Protein AF-A0A5E4HKK4-F1 (afdb_monomer)

Sequence (524 aa):
MKYQTFLTYDCSTVANYKQWAQGIGTALTALGWTKSSDPGQVTWANVVTVPQRIPQANNFTFNGAWVGGTAYTGLSVASIGNVQAVTNGGLTFACILSTQQALAATTTVIQNTAQTLTLSAVAAASGGSTGYTGTITGGAANAFAGFVFVITGFANANNNGTFICLTSTVTVLTLSNAFGTAVTAAGTATSSANNTGYFANATVATWASNGVINHSYTMTGFGGGNAADNGTFTVLASHNTNSLTSVGMLGVANASGVTTNQASAFATENTIPSLDLVHWTPYNYEVWQMTDASAATSPILMRFVYATNSLLIPNINFIISTSFSNAWPTGNTFSSAAVYQETIVTSSNNPGGPTLYESNFCVDVAGGSLSMMLWRPNGNGACILVLDRAKDNFGTSIDSFTTVCFATNGQNTSGQQLLFKPGNGGVIPAGAQQLNIGWCTVAATGSTLAYNGMAPVLPVFPNPPGYLASPLLGCVFMKQNDTAEGTLQSAYMYGAIHTFLMSRNFQRTDPVVQTTGAAGIRWE

Mean predicted aligned error: 9.69 Å

Foldseek 3Di:
DKDKDWAFQFQLALVSLLRRVVVVVVRCVVQVWDFDPQQAAADSVPDHHFFADQDFAQAEDEPEADDFPDFDDADAQPDRHYWYWHDDPSFIKTFRHDDFQKLAFKKFKDQDAKDKWKFFWKAFADQQKIKTFGQQPPQAPQSQQQFWKAKDDDPDPLRGFIWGFHGTRRTITITSRRGIDTDGHIMMITTHSQKMKIKRQADGDDDRWQRQAQWWKAKDDDDDQQCLRGDIWGFRTWDWRPPPRTMIMTMTRRNSGDRDMGRGMIIGTRGDLVRCCPRITTFHKIKIWQPFPCCVQFIKIKMWTWHANDRQGTKIFMKIASDDDNSHHPHQIDDQLPGRGGDIQFFDDDRRDRDIFMKMWDADPRRQKIWIWPRPPPLFGIKIWIKHAFADLQRDHDQAWIKIWMAGFPPLDIFIFIGGGPPNDPPDPSNRRPRDRDFAWDDDPDPADADPNAFDKIFTDHDDDDDDTFTGPFKIKTFQPSDDQQDWDWDCGSNDIWIWGWHRSGQHQDPPHGTGIIMTGTDD

Radius of gyration: 29.68 Å; Cα contacts (8 Å, |Δi|>4): 1494; chains: 1; bounding box: 64×45×90 Å

pLDDT: mean 81.52, std 14.97, range [39.31, 98.62]

Structure (mmCIF, N/CA/C/O backbone):
data_AF-A0A5E4HKK4-F1
#
_entry.id   AF-A0A5E4HKK4-F1
#
loop_
_atom_site.group_PDB
_atom_site.id
_atom_site.type_symbol
_atom_site.label_atom_id
_atom_site.label_alt_id
_atom_site.label_comp_id
_atom_site.label_asym_id
_atom_site.label_entity_id
_atom_site.label_seq_id
_atom_site.pdbx_PDB_ins_code
_atom_site.Cartn_x
_atom_site.Cartn_y
_atom_site.Cartn_z
_atom_site.occupancy
_atom_site.B_iso_or_equiv
_atom_site.auth_seq_id
_atom_site.auth_comp_id
_atom_site.auth_asym_id
_atom_site.auth_atom_id
_atom_site.pdbx_PDB_model_num
ATOM 1 N N . MET A 1 1 ? -23.512 -3.413 21.114 1.00 82.56 1 MET A N 1
ATOM 2 C CA . MET A 1 1 ? -23.442 -4.415 20.013 1.00 82.56 1 MET A CA 1
ATOM 3 C C . MET A 1 1 ? -22.038 -4.980 19.999 1.00 82.56 1 MET A C 1
ATOM 5 O O . MET A 1 1 ? -21.089 -4.203 20.068 1.00 82.56 1 MET A O 1
ATOM 9 N N . LYS A 1 2 ? -21.904 -6.307 19.909 1.00 90.69 2 LYS A N 1
ATOM 10 C CA . LYS A 1 2 ? -20.615 -7.004 20.006 1.00 90.69 2 LYS A CA 1
ATOM 11 C C . LYS A 1 2 ? -20.334 -7.775 18.732 1.00 90.69 2 LYS A C 1
ATOM 13 O O . LYS A 1 2 ? -21.231 -8.416 18.191 1.00 90.69 2 LYS A O 1
ATOM 18 N N . TYR A 1 3 ? -19.078 -7.766 18.315 1.00 88.25 3 TYR A N 1
ATOM 19 C CA . TYR A 1 3 ? -18.598 -8.586 17.220 1.00 88.25 3 TYR A CA 1
ATOM 20 C C . TYR A 1 3 ? -17.254 -9.197 17.601 1.00 88.25 3 TYR A C 1
ATOM 22 O O . TYR A 1 3 ? -16.306 -8.496 17.951 1.00 88.25 3 TYR A O 1
ATOM 30 N N . GLN A 1 4 ? -17.181 -10.521 17.551 1.00 90.38 4 GLN A N 1
ATOM 31 C CA . GLN A 1 4 ? -15.955 -11.271 17.777 1.00 90.38 4 GLN A CA 1
ATOM 32 C C . GLN A 1 4 ? -15.611 -12.017 16.499 1.00 90.38 4 GLN A C 1
ATOM 34 O O . GLN A 1 4 ? -16.464 -12.652 15.884 1.00 90.38 4 GLN A O 1
ATOM 39 N N . THR A 1 5 ? -14.345 -11.953 16.116 1.00 92.69 5 THR A N 1
ATOM 40 C CA . THR A 1 5 ? -13.814 -12.696 14.980 1.00 92.69 5 THR A CA 1
ATOM 41 C C . THR A 1 5 ? -12.396 -13.152 15.284 1.00 92.69 5 THR A C 1
ATOM 43 O O . THR A 1 5 ? -11.746 -12.642 16.193 1.00 92.69 5 THR A O 1
ATOM 46 N N . PHE A 1 6 ? -11.918 -14.128 14.528 1.00 89.38 6 PHE A N 1
ATOM 47 C CA . PHE A 1 6 ? -10.547 -14.599 14.599 1.00 89.38 6 PHE A CA 1
ATOM 48 C C . PHE A 1 6 ? -9.844 -14.195 13.309 1.00 89.38 6 PHE A C 1
ATOM 50 O O . PHE A 1 6 ? -10.205 -14.652 12.224 1.00 89.38 6 PHE A O 1
ATOM 57 N N . LEU A 1 7 ? -8.874 -13.293 13.430 1.00 86.81 7 LEU A N 1
ATOM 58 C CA . LEU A 1 7 ? -8.131 -12.745 12.304 1.00 86.81 7 LEU A CA 1
ATOM 59 C C . LEU A 1 7 ? -6.724 -13.328 12.282 1.00 86.81 7 LEU A C 1
ATOM 61 O O . LEU A 1 7 ? -6.061 -13.438 13.315 1.00 86.81 7 LEU A O 1
ATOM 65 N N . THR A 1 8 ? -6.253 -13.660 11.089 1.00 85.50 8 THR A N 1
ATOM 66 C CA . THR A 1 8 ? -4.875 -14.101 10.876 1.00 85.50 8 THR A CA 1
ATOM 67 C C . THR A 1 8 ? -3.923 -12.948 11.168 1.00 85.50 8 THR A C 1
ATOM 69 O O . THR A 1 8 ? -4.085 -11.856 10.629 1.00 85.50 8 THR A O 1
ATOM 72 N N . TYR A 1 9 ? -2.919 -13.162 12.014 1.00 84.50 9 TYR A N 1
ATOM 73 C CA . TYR A 1 9 ? -1.845 -12.182 12.198 1.00 84.50 9 TYR A CA 1
ATOM 74 C C . TYR A 1 9 ? -0.698 -12.501 11.234 1.00 84.50 9 TYR A C 1
ATOM 76 O O . TYR A 1 9 ? 0.381 -12.885 11.662 1.00 84.50 9 TYR A O 1
ATOM 84 N N . ASP A 1 10 ? -0.961 -12.417 9.928 1.00 85.56 10 ASP A N 1
ATOM 85 C CA . ASP A 1 10 ? 0.007 -12.771 8.887 1.00 85.56 10 ASP A CA 1
ATOM 86 C C . ASP A 1 10 ? -0.243 -11.972 7.600 1.00 85.56 10 ASP A C 1
ATOM 88 O O . ASP A 1 10 ? -1.381 -11.715 7.203 1.00 85.56 10 ASP A O 1
ATOM 92 N N . CYS A 1 11 ? 0.846 -11.614 6.932 1.00 87.94 11 CYS A N 1
ATOM 93 C CA . CYS A 1 11 ? 0.882 -10.903 5.661 1.00 87.94 11 CYS A CA 1
ATOM 94 C C . CYS A 1 11 ? 1.686 -11.659 4.589 1.00 87.94 11 CYS A C 1
ATOM 96 O O . CYS A 1 11 ? 1.989 -11.084 3.546 1.00 87.94 11 CYS A O 1
ATOM 98 N N . SER A 1 12 ? 2.038 -12.930 4.822 1.00 89.00 12 SER A N 1
ATOM 99 C CA . SER A 1 12 ? 2.963 -13.693 3.968 1.00 89.00 12 SER A CA 1
ATOM 100 C C . SER A 1 12 ? 2.380 -13.986 2.594 1.00 89.00 12 SER A C 1
ATOM 102 O O . SER A 1 12 ? 3.104 -14.196 1.622 1.00 89.00 12 SER A O 1
ATOM 104 N N . THR A 1 13 ? 1.051 -13.973 2.511 1.00 92.38 13 THR A N 1
ATOM 105 C CA . THR A 1 13 ? 0.284 -14.164 1.290 1.00 92.38 13 THR A CA 1
ATOM 106 C C . THR A 1 13 ? -0.802 -13.100 1.176 1.00 92.38 13 THR A C 1
ATOM 108 O O . THR A 1 13 ? -1.298 -12.563 2.169 1.00 92.38 13 THR A O 1
ATOM 111 N N . VAL A 1 14 ? -1.238 -12.839 -0.058 1.00 92.81 14 VAL A N 1
ATOM 112 C CA . VAL A 1 14 ? -2.367 -11.939 -0.344 1.00 92.81 14 VAL A CA 1
ATOM 113 C C . VAL A 1 14 ? -3.656 -12.428 0.321 1.00 92.81 14 VAL A C 1
ATOM 115 O O . VAL A 1 14 ? -4.463 -11.612 0.756 1.00 92.81 14 VAL A O 1
ATOM 118 N N . ALA A 1 15 ? -3.846 -13.746 0.432 1.00 94.19 15 ALA A N 1
ATOM 119 C CA . ALA A 1 15 ? -5.008 -14.334 1.093 1.00 94.19 15 ALA A CA 1
ATOM 120 C C . ALA A 1 15 ? -5.027 -14.012 2.595 1.00 94.19 15 ALA A C 1
ATOM 122 O O . ALA A 1 15 ? -6.038 -13.517 3.089 1.00 94.19 15 ALA A O 1
ATOM 123 N N . ASN A 1 16 ? -3.898 -14.207 3.288 1.00 92.38 16 ASN A N 1
ATOM 124 C CA . ASN A 1 16 ? -3.781 -13.893 4.715 1.00 92.38 16 ASN A CA 1
ATOM 125 C C . ASN A 1 16 ? -3.979 -12.393 4.959 1.00 92.38 16 ASN A C 1
ATOM 127 O O . ASN A 1 16 ? -4.764 -12.017 5.829 1.00 92.38 16 ASN A O 1
ATOM 131 N N . TYR A 1 17 ? -3.369 -11.549 4.117 1.00 92.88 17 TYR A N 1
ATOM 132 C CA . TYR A 1 17 ? -3.563 -10.100 4.155 1.00 92.88 17 TYR A CA 1
ATOM 133 C C . TYR A 1 17 ? -5.038 -9.696 4.010 1.00 92.88 17 TYR A C 1
ATOM 135 O O . TYR A 1 17 ? -5.569 -8.967 4.849 1.00 92.88 17 TYR A O 1
ATOM 143 N N . LYS A 1 18 ? -5.728 -10.203 2.977 1.00 94.38 18 LYS A N 1
ATOM 144 C CA . LYS A 1 18 ? -7.157 -9.931 2.759 1.00 94.38 18 LYS A CA 1
ATOM 145 C C . LYS A 1 18 ? -7.999 -10.385 3.943 1.00 94.38 18 LYS A C 1
ATOM 147 O O . LYS A 1 18 ? -8.878 -9.645 4.363 1.00 94.38 18 LYS A O 1
ATOM 152 N N . GLN A 1 19 ? -7.728 -11.570 4.489 1.00 93.50 19 GLN A N 1
ATOM 153 C CA . GLN A 1 19 ? -8.527 -12.148 5.565 1.00 93.50 19 GLN A CA 1
ATOM 154 C C . GLN A 1 19 ? -8.585 -11.237 6.796 1.00 93.50 19 GLN A C 1
ATOM 156 O O . GLN A 1 19 ? -9.673 -10.981 7.311 1.00 93.50 19 GLN A O 1
ATOM 161 N N . TRP A 1 20 ? -7.443 -10.727 7.268 1.00 93.00 20 TRP A N 1
ATOM 162 C CA . TRP A 1 20 ? -7.448 -9.860 8.446 1.00 93.00 20 TRP A CA 1
ATOM 163 C C . TRP A 1 20 ? -7.917 -8.444 8.123 1.00 93.00 20 TRP A C 1
ATOM 165 O O . TRP A 1 20 ? -8.696 -7.874 8.887 1.00 93.00 20 TRP A O 1
ATOM 175 N N . ALA A 1 21 ? -7.501 -7.888 6.985 1.00 93.88 21 ALA A N 1
ATOM 176 C CA . ALA A 1 21 ? -7.798 -6.503 6.650 1.00 93.88 21 ALA A CA 1
ATOM 177 C C . ALA A 1 21 ? -9.286 -6.310 6.294 1.00 93.88 21 ALA A C 1
ATOM 179 O O . ALA A 1 21 ? -9.955 -5.455 6.876 1.00 93.88 21 ALA A O 1
ATOM 180 N N . GLN A 1 22 ? -9.854 -7.186 5.455 1.00 95.75 22 GLN A N 1
ATOM 181 C CA . GLN A 1 22 ? -11.294 -7.218 5.163 1.00 95.75 22 GLN A CA 1
ATOM 182 C C . GLN A 1 22 ? -12.123 -7.635 6.389 1.00 95.75 22 GLN A C 1
ATOM 184 O O . GLN A 1 22 ? -13.276 -7.216 6.542 1.00 95.75 22 GLN A O 1
ATOM 189 N N . GLY A 1 23 ? -11.548 -8.445 7.284 1.00 95.00 23 GLY A N 1
ATOM 190 C CA . GLY A 1 23 ? -12.190 -8.852 8.533 1.00 95.00 23 GLY A CA 1
ATOM 191 C C . GLY A 1 23 ? -12.548 -7.667 9.434 1.00 95.00 23 GLY A C 1
ATOM 192 O O . GLY A 1 23 ? -13.612 -7.676 10.053 1.00 95.00 23 GLY A O 1
ATOM 193 N N . ILE A 1 24 ? -11.720 -6.616 9.446 1.00 94.94 24 ILE A N 1
ATOM 194 C CA . ILE A 1 24 ? -11.992 -5.372 10.182 1.00 94.94 24 ILE A CA 1
ATOM 195 C C . ILE A 1 24 ? -13.188 -4.629 9.576 1.00 94.94 24 ILE A C 1
ATOM 197 O O . ILE A 1 24 ? -14.121 -4.289 10.300 1.00 94.94 24 ILE A O 1
ATOM 201 N N . GLY A 1 25 ? -13.218 -4.434 8.254 1.00 95.50 25 GLY A N 1
ATOM 202 C CA . GLY A 1 25 ? -14.353 -3.785 7.585 1.00 95.50 25 GLY A CA 1
ATOM 203 C C . GLY A 1 25 ? -15.672 -4.556 7.751 1.00 95.50 25 GLY A C 1
ATOM 204 O O . GLY A 1 25 ? -16.739 -3.971 7.955 1.00 95.50 25 GLY A O 1
ATOM 205 N N . THR A 1 26 ? -15.595 -5.890 7.758 1.00 95.88 26 THR A N 1
ATOM 206 C CA . THR A 1 26 ? -16.743 -6.766 8.044 1.00 95.88 26 THR A CA 1
ATOM 207 C C . THR A 1 26 ? -17.260 -6.556 9.469 1.00 95.88 26 THR A C 1
ATOM 209 O O . THR A 1 26 ? -18.467 -6.416 9.666 1.00 95.88 26 THR A O 1
ATOM 212 N N . ALA A 1 27 ? -16.359 -6.470 10.454 1.00 94.75 27 ALA A N 1
ATOM 213 C CA . ALA A 1 27 ? -16.720 -6.190 11.841 1.00 94.75 27 ALA A CA 1
ATOM 214 C C . ALA A 1 27 ? -17.410 -4.827 11.992 1.00 94.75 27 ALA A C 1
ATOM 216 O O . ALA A 1 27 ? -18.446 -4.734 12.643 1.00 94.75 27 ALA A O 1
ATOM 217 N N . LEU A 1 28 ? -16.881 -3.781 11.352 1.00 94.75 28 LEU A N 1
ATOM 218 C CA . LEU A 1 28 ? -17.463 -2.434 11.403 1.00 94.75 28 LEU A CA 1
ATOM 219 C C . LEU A 1 28 ? -18.865 -2.397 10.789 1.00 94.75 28 LEU A C 1
ATOM 221 O O . LEU A 1 28 ? -19.783 -1.846 11.394 1.00 94.75 28 LEU A O 1
ATOM 225 N N . THR A 1 29 ? -19.057 -3.064 9.649 1.00 94.81 29 THR A N 1
ATOM 226 C CA . THR A 1 29 ? -20.383 -3.212 9.024 1.00 94.81 29 THR A CA 1
ATOM 227 C C . THR A 1 29 ? -21.364 -3.917 9.961 1.00 94.81 29 THR A C 1
ATOM 229 O O . THR A 1 29 ? -22.487 -3.454 10.145 1.00 94.81 29 THR A O 1
ATOM 232 N N . ALA A 1 30 ? -20.943 -5.017 10.597 1.00 93.88 30 ALA A N 1
ATOM 233 C CA . ALA A 1 30 ? -21.777 -5.761 11.543 1.00 93.88 30 ALA A CA 1
ATOM 234 C C . ALA A 1 30 ? -22.140 -4.942 12.795 1.00 93.88 30 ALA A C 1
ATOM 236 O O . ALA A 1 30 ? -23.179 -5.173 13.410 1.00 93.88 30 ALA A O 1
ATOM 237 N N . LEU A 1 31 ? -21.305 -3.966 13.153 1.00 92.94 31 LEU A N 1
ATOM 238 C CA . LEU A 1 31 ? -21.544 -3.008 14.231 1.00 92.94 31 LEU A CA 1
ATOM 239 C C . LEU A 1 31 ? -22.339 -1.772 13.776 1.00 92.94 31 LEU A C 1
ATOM 241 O O . LEU A 1 31 ? -22.493 -0.828 14.546 1.00 92.94 31 LEU A O 1
ATOM 245 N N . GLY A 1 32 ? -22.846 -1.756 12.542 1.00 93.19 32 GLY A N 1
ATOM 246 C CA . GLY A 1 32 ? -23.695 -0.686 12.024 1.00 93.19 32 GLY A CA 1
ATOM 247 C C . GLY A 1 32 ? -22.948 0.549 11.527 1.00 93.19 32 GLY A C 1
ATOM 248 O O . GLY A 1 32 ? -23.599 1.518 11.160 1.00 93.19 32 GLY A O 1
ATOM 249 N N . TRP A 1 33 ? -21.614 0.532 11.467 1.00 94.06 33 TRP A N 1
ATOM 250 C CA . TRP A 1 33 ? -20.862 1.621 10.845 1.00 94.06 33 TRP A CA 1
ATOM 251 C C . TRP A 1 33 ? -21.056 1.617 9.330 1.00 94.06 33 TRP A C 1
ATOM 253 O O . TRP A 1 33 ? -21.104 0.567 8.687 1.00 94.06 33 TRP A O 1
ATOM 263 N N . THR A 1 34 ? -21.103 2.807 8.738 1.00 94.38 34 THR A N 1
ATOM 264 C CA . THR A 1 34 ? -21.262 2.962 7.289 1.00 94.38 34 THR A CA 1
ATOM 265 C C . THR A 1 34 ? -19.926 3.258 6.632 1.00 94.38 34 THR A C 1
ATOM 267 O O . THR A 1 34 ? -19.247 4.219 7.001 1.00 94.38 34 THR A O 1
ATOM 270 N N . LYS A 1 35 ? -19.562 2.460 5.626 1.00 94.44 35 LYS A N 1
ATOM 271 C CA . LYS A 1 35 ? -18.439 2.767 4.736 1.00 94.44 35 LYS A CA 1
ATOM 272 C C . LYS A 1 35 ? -18.781 4.012 3.911 1.00 94.44 35 LYS A C 1
ATOM 274 O O . LYS A 1 35 ? -19.900 4.121 3.409 1.00 94.44 35 LYS A O 1
ATOM 279 N N . SER A 1 36 ? -17.852 4.957 3.788 1.00 91.25 36 SER A N 1
ATOM 280 C CA . SER A 1 36 ? -18.075 6.176 3.002 1.00 91.25 36 SER A CA 1
ATOM 281 C C . SER A 1 36 ? -18.180 5.852 1.504 1.00 91.25 36 SER A C 1
ATOM 283 O O . SER A 1 36 ? -17.798 4.768 1.063 1.00 91.25 36 SER A O 1
ATOM 285 N N . SER A 1 37 ? -18.667 6.793 0.694 1.00 86.56 37 SER A N 1
ATOM 286 C CA . SER A 1 37 ? -18.736 6.652 -0.769 1.00 86.56 37 SER A CA 1
ATOM 287 C C . SER A 1 37 ? -17.449 7.081 -1.491 1.00 86.56 37 SER A C 1
ATOM 289 O O . SER A 1 37 ? -17.492 7.396 -2.678 1.00 86.56 37 SER A O 1
ATOM 291 N N . ASP A 1 38 ? -16.318 7.162 -0.786 1.00 82.94 38 ASP A N 1
ATOM 292 C CA . ASP A 1 38 ? -15.048 7.600 -1.367 1.00 82.94 38 ASP A CA 1
ATOM 293 C C . ASP A 1 38 ? -14.561 6.606 -2.443 1.00 82.94 38 ASP A C 1
ATOM 295 O O . ASP A 1 38 ? -14.354 5.428 -2.117 1.00 82.94 38 ASP A O 1
ATOM 299 N N . PRO A 1 39 ? -14.376 7.048 -3.707 1.00 79.25 39 PRO A N 1
ATOM 300 C CA . PRO A 1 39 ? -14.022 6.177 -4.825 1.00 79.25 39 PRO A CA 1
ATOM 301 C C . PRO A 1 39 ? -12.614 5.579 -4.734 1.00 79.25 39 PRO A C 1
ATOM 303 O O . PRO A 1 39 ? -12.312 4.662 -5.497 1.00 79.25 39 PRO A O 1
ATOM 306 N N . GLY A 1 40 ? -11.738 6.078 -3.852 1.00 81.88 40 GLY A N 1
ATOM 307 C CA . GLY A 1 40 ? -10.391 5.524 -3.701 1.00 81.88 40 GLY A CA 1
ATOM 308 C C . GLY A 1 40 ? -10.248 4.410 -2.673 1.00 81.88 40 GLY A C 1
ATOM 309 O O . GLY A 1 40 ? -9.158 3.849 -2.531 1.00 81.88 40 GLY A O 1
ATOM 310 N N . GLN A 1 41 ? -11.319 4.054 -1.971 1.00 89.88 41 GLN A N 1
ATOM 311 C CA . GLN A 1 41 ? -11.263 2.959 -1.013 1.00 89.88 41 GLN A CA 1
ATOM 312 C C . GLN A 1 41 ? -10.950 1.626 -1.691 1.00 89.88 41 GLN A C 1
ATOM 314 O O . GLN A 1 41 ? -11.295 1.378 -2.846 1.00 89.88 41 GLN A O 1
ATOM 319 N N . VAL A 1 42 ? -10.312 0.738 -0.934 1.00 92.56 42 VAL A N 1
ATOM 320 C CA . VAL A 1 42 ? -9.900 -0.573 -1.421 1.00 92.56 42 VAL A CA 1
ATOM 321 C C . VAL A 1 42 ? -11.100 -1.390 -1.910 1.00 92.56 42 VAL A C 1
ATOM 323 O O . VAL A 1 42 ? -12.091 -1.594 -1.199 1.00 92.56 42 VAL A O 1
ATOM 326 N N . THR A 1 43 ? -10.966 -1.912 -3.128 1.00 93.38 43 THR A N 1
ATOM 327 C CA . THR A 1 43 ? -11.787 -3.011 -3.638 1.00 93.38 43 THR A CA 1
ATOM 328 C C . THR A 1 43 ? -11.036 -4.316 -3.397 1.00 93.38 43 THR A C 1
ATOM 330 O O . THR A 1 43 ? -10.109 -4.652 -4.132 1.00 93.38 43 THR A O 1
ATOM 333 N N . TRP A 1 44 ? -11.421 -5.072 -2.365 1.00 93.88 44 TRP A N 1
ATOM 334 C CA . TRP A 1 44 ? -10.688 -6.269 -1.921 1.00 93.88 44 TRP A CA 1
ATOM 335 C C . TRP A 1 44 ? -10.502 -7.338 -3.011 1.00 93.88 44 TRP A C 1
ATOM 337 O O . TRP A 1 44 ? -9.508 -8.065 -2.995 1.00 93.88 44 TRP A O 1
ATOM 347 N N . ALA A 1 45 ? -11.400 -7.414 -3.999 1.00 93.88 45 ALA A N 1
ATOM 348 C CA . ALA A 1 45 ? -11.238 -8.295 -5.158 1.00 93.88 45 ALA A CA 1
ATOM 349 C C . ALA A 1 45 ? -9.977 -7.963 -5.983 1.00 93.88 45 ALA A C 1
ATOM 351 O O . ALA A 1 45 ? -9.311 -8.877 -6.461 1.00 93.88 45 ALA A O 1
ATOM 352 N N . ASN A 1 46 ? -9.599 -6.684 -6.058 1.00 91.75 46 ASN A N 1
ATOM 353 C CA . ASN A 1 46 ? -8.535 -6.188 -6.933 1.00 91.75 46 ASN A CA 1
ATOM 354 C C . ASN A 1 46 ? -7.150 -6.218 -6.276 1.00 91.75 46 ASN A C 1
ATOM 356 O O . ASN A 1 46 ? -6.144 -6.071 -6.963 1.00 91.75 46 ASN A O 1
ATOM 360 N N . VAL A 1 47 ? -7.064 -6.436 -4.960 1.00 92.19 47 VAL A N 1
ATOM 361 C CA . VAL A 1 47 ? -5.773 -6.558 -4.268 1.00 92.19 47 VAL A CA 1
ATOM 362 C C . VAL A 1 47 ? -5.077 -7.851 -4.710 1.00 92.19 47 VAL A C 1
ATOM 364 O O . VAL A 1 47 ? -5.565 -8.949 -4.436 1.00 92.19 47 VAL A O 1
ATOM 367 N N . VAL A 1 48 ? -3.931 -7.725 -5.379 1.00 92.25 48 VAL A N 1
ATOM 368 C CA . VAL A 1 48 ? -3.132 -8.850 -5.914 1.00 92.25 48 VAL A CA 1
ATOM 369 C C . VAL A 1 48 ? -1.734 -8.951 -5.305 1.00 92.25 48 VAL A C 1
ATOM 371 O O . VAL A 1 48 ? -1.020 -9.915 -5.560 1.00 92.25 48 VAL A O 1
ATOM 374 N N . THR A 1 49 ? -1.346 -7.982 -4.480 1.00 90.81 49 THR A N 1
ATOM 375 C CA . THR A 1 49 ? -0.071 -7.944 -3.757 1.00 90.81 49 THR A CA 1
ATOM 376 C C . THR A 1 49 ? -0.301 -7.450 -2.333 1.00 90.81 49 THR A C 1
ATOM 378 O O . THR A 1 49 ? -1.315 -6.815 -2.036 1.00 90.81 49 THR A O 1
ATOM 381 N N . VAL A 1 50 ? 0.625 -7.777 -1.433 1.00 89.00 50 VAL A N 1
ATOM 382 C CA . VAL A 1 50 ? 0.598 -7.290 -0.051 1.00 89.00 50 VAL A CA 1
ATOM 383 C C . VAL A 1 50 ? 1.323 -5.942 -0.009 1.00 89.00 50 VAL A C 1
ATOM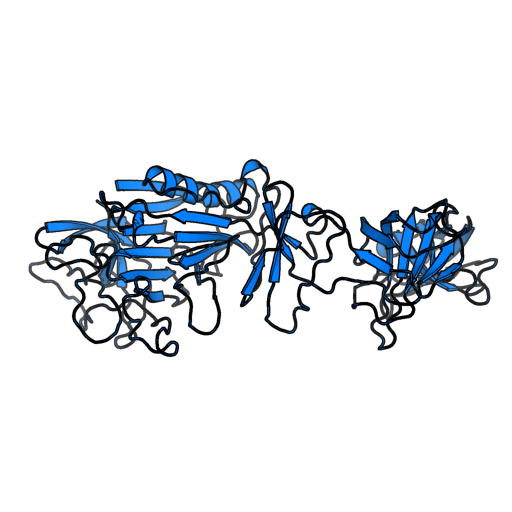 385 O O . VAL A 1 50 ? 2.523 -5.906 -0.293 1.00 89.00 50 VAL A O 1
ATOM 388 N N . PRO A 1 51 ? 0.630 -4.836 0.307 1.00 87.44 51 PRO A N 1
ATOM 389 C CA . PRO A 1 51 ? 1.244 -3.517 0.301 1.00 87.44 51 PRO A CA 1
ATOM 390 C C . PRO A 1 51 ? 2.253 -3.372 1.433 1.00 87.44 51 PRO A C 1
ATOM 392 O O . PRO A 1 51 ? 1.934 -3.603 2.602 1.00 87.44 51 PRO A O 1
ATOM 395 N N . GLN A 1 52 ? 3.467 -2.952 1.082 1.00 83.56 52 GLN A N 1
ATOM 396 C CA . GLN A 1 52 ? 4.468 -2.552 2.064 1.00 83.56 52 GLN A CA 1
ATOM 397 C C . GLN A 1 52 ? 4.054 -1.237 2.723 1.00 83.56 52 GLN A C 1
ATOM 399 O O . GLN A 1 52 ? 3.372 -0.402 2.127 1.00 83.56 52 GLN A O 1
ATOM 404 N N . ARG A 1 53 ? 4.475 -1.041 3.972 1.00 78.75 53 ARG A N 1
ATOM 405 C CA . ARG A 1 53 ? 4.278 0.222 4.675 1.00 78.75 53 ARG A CA 1
ATOM 406 C C . ARG A 1 53 ? 4.970 1.339 3.904 1.00 78.75 53 ARG A C 1
ATOM 408 O O . ARG A 1 53 ? 6.186 1.324 3.720 1.00 78.75 53 ARG A O 1
ATOM 415 N N . ILE A 1 54 ? 4.189 2.350 3.542 1.00 70.75 54 ILE A N 1
ATOM 416 C CA . ILE A 1 54 ? 4.729 3.619 3.066 1.00 70.75 54 ILE A CA 1
ATOM 417 C C . ILE A 1 54 ? 5.395 4.305 4.263 1.00 70.75 54 ILE A C 1
ATOM 419 O O . ILE A 1 54 ? 4.761 4.409 5.321 1.00 70.75 54 ILE A O 1
ATOM 423 N N . PRO A 1 55 ? 6.657 4.758 4.148 1.00 65.00 55 PRO A N 1
ATOM 424 C CA . PRO A 1 55 ? 7.261 5.618 5.158 1.00 65.00 55 PRO A CA 1
ATOM 425 C C . PRO A 1 55 ? 6.302 6.764 5.490 1.00 65.00 55 PRO A C 1
ATOM 427 O O . PRO A 1 55 ? 5.669 7.299 4.585 1.00 65.00 55 PRO A O 1
ATOM 430 N N . GLN A 1 56 ? 6.158 7.106 6.774 1.00 59.72 56 GLN A N 1
ATOM 431 C CA . GLN A 1 56 ? 5.236 8.155 7.221 1.00 59.72 56 GLN A CA 1
ATOM 432 C C . GLN A 1 56 ? 5.490 9.448 6.436 1.00 59.72 56 GLN A C 1
ATOM 434 O O . GLN A 1 56 ? 6.457 10.162 6.694 1.00 59.72 56 GLN A O 1
ATOM 439 N N . ALA A 1 57 ? 4.627 9.727 5.463 1.00 57.03 57 ALA A N 1
ATOM 440 C CA . ALA A 1 57 ? 4.621 10.983 4.746 1.00 57.03 57 ALA A CA 1
ATOM 441 C C . ALA A 1 57 ? 3.731 11.961 5.498 1.00 57.03 57 ALA A C 1
ATOM 443 O O . ALA A 1 57 ? 2.641 11.612 5.951 1.00 57.03 57 ALA A O 1
ATOM 444 N N . ASN A 1 58 ? 4.205 13.197 5.622 1.00 52.50 58 ASN A N 1
ATOM 445 C CA . ASN A 1 58 ? 3.525 14.214 6.415 1.00 52.50 58 ASN A CA 1
ATOM 446 C C . ASN A 1 58 ? 2.189 14.645 5.804 1.00 52.50 58 ASN A C 1
ATOM 448 O O . ASN A 1 58 ? 1.302 15.066 6.536 1.00 52.50 58 ASN A O 1
ATOM 452 N N . ASN A 1 59 ? 2.070 14.522 4.481 1.00 62.00 59 ASN A N 1
ATOM 453 C CA . ASN A 1 59 ? 0.905 14.862 3.683 1.00 62.00 59 ASN A CA 1
ATOM 454 C C . ASN A 1 59 ? 0.850 13.923 2.482 1.00 62.00 59 ASN A C 1
ATOM 456 O O . ASN A 1 59 ? 1.888 13.526 1.948 1.00 62.00 59 ASN A O 1
ATOM 460 N N . PHE A 1 60 ? -0.351 13.669 1.988 1.00 62.12 60 PHE A N 1
ATOM 461 C CA . PHE A 1 60 ? -0.547 13.103 0.666 1.00 62.12 60 PHE A CA 1
ATOM 462 C C . PHE A 1 60 ? -1.478 14.015 -0.133 1.00 62.12 60 PHE A C 1
ATOM 464 O O . PHE A 1 60 ? -2.389 14.626 0.424 1.00 62.12 60 PHE A O 1
ATOM 471 N N . THR A 1 61 ? -1.276 14.072 -1.443 1.00 66.75 61 THR A N 1
ATOM 472 C CA . THR A 1 61 ? -2.151 14.772 -2.380 1.00 66.75 61 THR A CA 1
ATOM 473 C C . THR A 1 61 ? -2.847 13.735 -3.246 1.00 66.75 61 THR A C 1
ATOM 475 O O . THR A 1 61 ? -2.205 13.059 -4.049 1.00 66.75 61 THR A O 1
ATOM 478 N N . PHE A 1 62 ? -4.158 13.576 -3.078 1.00 66.25 62 PHE A N 1
ATOM 479 C CA . PHE A 1 62 ? -4.934 12.701 -3.949 1.00 66.25 62 PHE A CA 1
ATOM 480 C C . PHE A 1 62 ? -5.257 13.408 -5.266 1.00 66.25 62 PHE A C 1
ATOM 482 O O . PHE A 1 62 ? -5.910 14.450 -5.268 1.00 66.25 62 PHE A O 1
ATOM 489 N N . ASN A 1 63 ? -4.831 12.816 -6.378 1.00 70.25 63 ASN A N 1
ATOM 490 C CA . ASN A 1 63 ? -4.992 13.370 -7.721 1.00 70.25 63 ASN A CA 1
ATOM 491 C C . ASN A 1 63 ? -6.172 12.758 -8.495 1.00 70.25 63 ASN A C 1
ATOM 493 O O . ASN A 1 63 ? -6.363 13.077 -9.665 1.00 70.25 63 ASN A O 1
ATOM 497 N N . GLY A 1 64 ? -6.978 11.898 -7.866 1.00 75.94 64 GLY A N 1
ATOM 498 C CA . GLY A 1 64 ? -8.119 11.267 -8.528 1.00 75.94 64 GLY A CA 1
ATOM 499 C C . GLY A 1 64 ? -7.772 9.968 -9.248 1.00 75.94 64 GLY A C 1
ATOM 500 O O . GLY A 1 64 ? -6.782 9.303 -8.939 1.00 75.94 64 GLY A O 1
ATOM 501 N N . ALA A 1 65 ? -8.627 9.606 -10.206 1.00 77.44 65 ALA A N 1
ATOM 502 C CA . ALA A 1 65 ? -8.404 8.466 -11.084 1.00 77.44 65 ALA A CA 1
ATOM 503 C C . ALA A 1 65 ? -7.211 8.708 -12.005 1.00 77.44 65 ALA A C 1
ATOM 505 O O . ALA A 1 65 ? -7.063 9.783 -12.584 1.00 77.44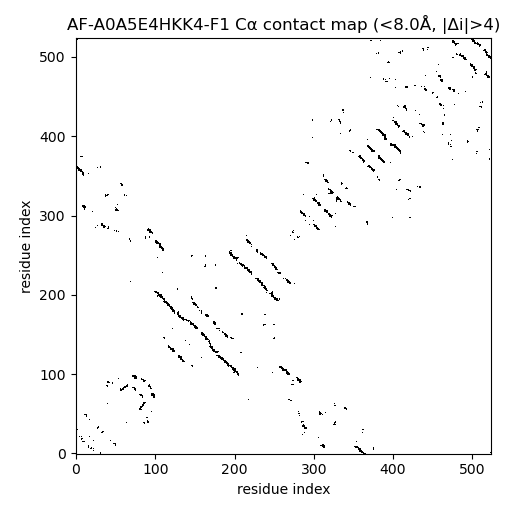 65 ALA A O 1
ATOM 506 N N . TRP A 1 66 ? -6.375 7.686 -12.151 1.00 76.94 66 TRP A N 1
ATOM 507 C CA . TRP A 1 66 ? -5.256 7.689 -13.069 1.00 76.94 66 TRP A CA 1
ATOM 508 C C . TRP A 1 66 ? -5.774 7.824 -14.497 1.00 76.94 66 TRP A C 1
ATOM 510 O O . TRP A 1 66 ? -6.431 6.928 -15.031 1.00 76.94 66 TRP A O 1
ATOM 520 N N . VAL A 1 67 ? -5.443 8.950 -15.119 1.00 74.69 67 VAL A N 1
ATOM 521 C CA . VAL A 1 67 ? -5.613 9.155 -16.553 1.00 74.69 67 VAL A CA 1
ATOM 522 C C . VAL A 1 67 ? -4.241 8.970 -17.186 1.00 74.69 67 VAL A C 1
ATOM 524 O O . VAL A 1 67 ? -3.293 9.663 -16.814 1.00 74.69 67 VAL A O 1
ATOM 527 N N . GLY A 1 68 ? -4.117 8.033 -18.127 1.00 69.38 68 GLY A N 1
ATOM 528 C CA . GLY A 1 68 ? -2.867 7.831 -18.863 1.00 69.38 68 GLY A CA 1
ATOM 529 C C . GLY A 1 68 ? -2.345 9.150 -19.447 1.00 69.38 68 GLY A C 1
ATOM 530 O O . GLY A 1 68 ? -3.106 9.931 -20.011 1.00 69.38 68 GLY A O 1
ATOM 531 N N . GLY A 1 69 ? -1.052 9.408 -19.273 1.00 63.44 69 GLY A N 1
ATOM 532 C CA . GLY A 1 69 ? -0.365 10.641 -19.652 1.00 63.44 69 GLY A CA 1
ATOM 533 C C . GLY A 1 69 ? -0.324 11.694 -18.544 1.00 63.44 69 GLY A C 1
ATOM 534 O O . GLY A 1 69 ? 0.333 12.718 -18.720 1.00 63.44 69 GLY A O 1
ATOM 535 N N . THR A 1 70 ? -0.982 11.460 -17.402 1.00 64.31 70 THR A N 1
ATOM 536 C CA . THR A 1 70 ? -0.903 12.371 -16.254 1.00 64.31 70 THR A CA 1
ATOM 537 C C . THR A 1 70 ? 0.459 12.252 -15.587 1.00 64.31 70 THR A C 1
ATOM 539 O O . THR A 1 70 ? 0.833 11.211 -15.056 1.00 64.31 70 THR A O 1
ATOM 542 N N . ALA A 1 71 ? 1.186 13.359 -15.591 1.00 58.72 71 ALA A N 1
ATOM 543 C CA . ALA A 1 71 ? 2.401 13.545 -14.824 1.00 58.72 71 ALA A CA 1
ATOM 544 C C . ALA A 1 71 ? 2.152 13.353 -13.319 1.00 58.72 71 ALA A C 1
ATOM 546 O O . ALA A 1 71 ? 1.297 14.034 -12.749 1.00 58.72 71 ALA A O 1
ATOM 547 N N . TYR A 1 72 ? 2.929 12.493 -12.656 1.00 62.97 72 TYR A N 1
ATOM 548 C CA . TYR A 1 72 ? 2.992 12.483 -11.196 1.00 62.97 72 TYR A CA 1
ATOM 549 C C . TYR A 1 72 ? 4.170 13.343 -10.720 1.00 62.97 72 TYR A C 1
ATOM 551 O O . TYR A 1 72 ? 5.300 13.167 -11.152 1.00 62.97 72 TYR A O 1
ATOM 559 N N . THR A 1 73 ? 3.920 14.274 -9.807 1.00 53.31 73 THR A N 1
ATOM 560 C CA . THR A 1 73 ? 4.923 15.046 -9.069 1.00 53.31 73 THR A CA 1
ATOM 561 C C . THR A 1 73 ? 4.989 14.513 -7.634 1.00 53.31 73 THR A C 1
ATOM 563 O O . THR A 1 73 ? 4.394 15.088 -6.724 1.00 53.31 73 THR A O 1
ATOM 566 N N . GLY A 1 74 ? 5.632 13.374 -7.393 1.00 49.53 74 GLY A N 1
ATOM 567 C CA . GLY A 1 74 ? 5.947 12.993 -6.008 1.00 49.53 74 GLY A CA 1
ATOM 568 C C . GLY A 1 74 ? 7.215 13.714 -5.511 1.00 49.53 74 GLY A C 1
ATOM 569 O O . GLY A 1 74 ? 7.731 14.622 -6.170 1.00 49.53 74 GLY A O 1
ATOM 570 N N . LEU A 1 75 ? 7.829 13.214 -4.443 1.00 46.00 75 LEU A N 1
ATOM 571 C CA . LEU A 1 75 ? 9.113 13.719 -3.951 1.00 46.00 75 LEU A CA 1
ATOM 572 C C . LEU A 1 75 ? 10.255 12.711 -4.064 1.00 46.00 75 LEU A C 1
ATOM 574 O O . LEU A 1 75 ? 10.039 11.499 -4.109 1.00 46.00 75 LEU A O 1
ATOM 578 N N . SER A 1 76 ? 11.482 13.235 -4.057 1.00 47.91 76 SER A N 1
ATOM 579 C CA . SER A 1 76 ? 12.663 12.431 -3.775 1.00 47.91 76 SER A CA 1
ATOM 580 C C . SER A 1 76 ? 12.697 12.135 -2.274 1.00 47.91 76 SER A C 1
ATOM 582 O O . SER A 1 76 ? 12.359 12.982 -1.447 1.00 47.91 76 SER A O 1
ATOM 584 N N . VAL A 1 77 ? 13.119 10.925 -1.909 1.00 47.25 77 VAL A N 1
ATOM 585 C CA . VAL A 1 77 ? 13.070 10.363 -0.539 1.00 47.25 77 VAL A CA 1
ATOM 586 C C . VAL A 1 77 ? 13.834 11.202 0.508 1.00 47.25 77 VAL A C 1
ATOM 588 O O . VAL A 1 77 ? 13.756 10.932 1.701 1.00 47.25 77 VAL A O 1
ATOM 591 N N . ALA A 1 78 ? 14.564 12.242 0.093 1.00 41.41 78 ALA A N 1
ATOM 592 C CA . ALA A 1 78 ? 15.383 13.066 0.973 1.00 41.41 78 ALA A CA 1
ATOM 593 C C . ALA A 1 78 ? 14.637 14.235 1.653 1.00 41.41 78 ALA A C 1
ATOM 595 O O . ALA A 1 78 ? 15.160 14.773 2.628 1.00 41.41 78 ALA A O 1
ATOM 596 N N . SER A 1 79 ? 13.438 14.633 1.204 1.00 43.91 79 SER A N 1
ATOM 597 C CA . SER A 1 79 ? 12.644 15.675 1.878 1.00 43.91 79 SER A CA 1
ATOM 598 C C . SER A 1 79 ? 11.187 15.248 2.079 1.00 43.91 79 SER A C 1
ATOM 600 O O . SER A 1 79 ? 10.456 14.919 1.151 1.00 43.91 79 SER A O 1
ATOM 602 N N . ILE A 1 80 ? 10.763 15.226 3.343 1.00 47.62 80 ILE A N 1
ATOM 603 C CA . ILE A 1 80 ? 9.452 14.747 3.785 1.00 47.62 80 ILE A CA 1
ATOM 604 C C . ILE A 1 80 ? 8.384 15.789 3.402 1.00 47.62 80 ILE A C 1
ATOM 606 O O . ILE A 1 80 ? 8.172 16.765 4.121 1.00 47.62 80 ILE A O 1
ATOM 610 N N . GLY A 1 81 ? 7.715 15.596 2.268 1.00 57.03 81 GLY A N 1
ATOM 611 C CA . GLY A 1 81 ? 6.572 16.402 1.824 1.00 57.03 81 GLY A CA 1
ATOM 612 C C . GLY A 1 81 ? 5.513 15.559 1.099 1.00 57.03 81 GLY A C 1
ATOM 613 O O . GLY A 1 81 ? 5.561 14.332 1.143 1.00 57.03 81 GLY A O 1
ATOM 614 N N . ASN A 1 82 ? 4.557 16.227 0.446 1.00 59.34 82 ASN A N 1
ATOM 615 C CA . ASN A 1 82 ? 3.359 15.642 -0.172 1.00 59.34 82 ASN A CA 1
ATOM 616 C C . ASN A 1 82 ? 3.635 14.390 -1.043 1.00 59.34 82 ASN A C 1
ATOM 618 O O . ASN A 1 82 ? 4.256 14.491 -2.100 1.00 59.34 82 ASN A O 1
ATOM 622 N N . VAL A 1 83 ? 3.110 13.226 -0.644 1.00 69.62 83 VAL A N 1
ATOM 623 C CA . VAL A 1 83 ? 3.066 11.999 -1.462 1.00 69.62 83 VAL A CA 1
ATOM 624 C C . VAL A 1 83 ? 1.833 12.014 -2.358 1.00 69.62 83 VAL A C 1
ATOM 626 O O . VAL A 1 83 ? 0.718 12.195 -1.884 1.00 69.62 83 VAL A O 1
ATOM 629 N N . GLN A 1 84 ? 1.981 11.797 -3.660 1.00 74.81 84 GLN A N 1
ATOM 630 C CA . GLN A 1 84 ? 0.809 11.726 -4.531 1.00 74.81 84 GLN A CA 1
ATOM 631 C C . GLN A 1 84 ? 0.129 10.365 -4.463 1.00 74.81 84 GLN A C 1
ATOM 633 O O . GLN A 1 84 ? 0.801 9.335 -4.466 1.00 74.81 84 GLN A O 1
ATOM 638 N N . ALA A 1 85 ? -1.202 10.378 -4.446 1.00 78.88 85 ALA A N 1
ATOM 639 C CA . ALA A 1 85 ? -2.030 9.186 -4.519 1.00 78.88 85 ALA A CA 1
ATOM 640 C C . ALA A 1 85 ? -2.991 9.254 -5.714 1.00 78.88 85 ALA A C 1
ATOM 642 O O . ALA A 1 85 ? -3.565 10.307 -5.992 1.00 78.88 85 ALA A O 1
ATOM 643 N N . VAL A 1 86 ? -3.177 8.136 -6.413 1.00 82.00 86 VAL A N 1
ATOM 644 C CA . VAL A 1 86 ? -4.071 8.008 -7.578 1.00 82.00 86 VAL A CA 1
ATOM 645 C C . VAL A 1 86 ? -4.873 6.720 -7.495 1.00 82.00 86 VAL A C 1
ATOM 647 O O . VAL A 1 86 ? -4.392 5.738 -6.934 1.00 82.00 86 VAL A O 1
ATOM 650 N N . THR A 1 87 ? -6.068 6.684 -8.081 1.00 81.12 87 THR A N 1
ATOM 651 C CA . THR A 1 87 ? -6.836 5.441 -8.222 1.00 81.12 87 THR A CA 1
ATOM 652 C C . THR A 1 87 ? -6.639 4.810 -9.587 1.00 81.12 87 THR A C 1
ATOM 654 O O . THR A 1 87 ? -6.795 5.452 -10.616 1.00 81.12 87 THR A O 1
ATOM 657 N N . ASN A 1 88 ? -6.326 3.523 -9.623 1.00 82.06 88 ASN A N 1
ATOM 658 C CA . ASN A 1 88 ? -6.183 2.762 -10.854 1.00 82.06 88 ASN A CA 1
ATOM 659 C C . ASN A 1 88 ? -6.798 1.376 -10.659 1.00 82.06 88 ASN A C 1
ATOM 661 O O . ASN A 1 88 ? -6.458 0.667 -9.713 1.00 82.06 88 ASN A O 1
ATOM 665 N N . GLY A 1 89 ? -7.745 1.007 -11.525 1.00 78.44 89 GLY A N 1
ATOM 666 C CA . GLY A 1 89 ? -8.437 -0.281 -11.436 1.00 78.44 89 GLY A CA 1
ATOM 667 C C . GLY A 1 89 ? -9.115 -0.527 -10.080 1.00 78.44 89 GLY A C 1
ATOM 668 O O . GLY A 1 89 ? -9.091 -1.649 -9.587 1.00 78.44 89 GLY A O 1
ATOM 669 N N . GLY A 1 90 ? -9.671 0.505 -9.433 1.00 78.25 90 GLY A N 1
ATOM 670 C CA . GLY A 1 90 ? -10.347 0.376 -8.130 1.00 78.25 90 GLY A CA 1
ATOM 671 C C . GLY A 1 90 ? -9.421 0.161 -6.923 1.00 78.25 90 GLY A C 1
ATOM 672 O O . GLY A 1 90 ? -9.896 -0.217 -5.852 1.00 78.25 90 GLY A O 1
ATOM 673 N N . LEU A 1 91 ? -8.114 0.381 -7.089 1.00 82.81 91 LEU A N 1
ATOM 674 C CA . LEU A 1 91 ? -7.140 0.478 -6.002 1.00 82.81 91 LEU A CA 1
ATOM 675 C C . LEU A 1 91 ? -6.558 1.886 -5.957 1.00 82.81 91 LEU A C 1
ATOM 677 O O . LEU A 1 91 ? -6.367 2.499 -7.006 1.00 82.81 91 LEU A O 1
ATOM 681 N N . THR A 1 92 ? -6.220 2.373 -4.766 1.00 85.50 92 THR A N 1
ATOM 682 C CA . THR A 1 92 ? -5.377 3.564 -4.630 1.00 85.50 92 THR A CA 1
ATOM 683 C C . THR A 1 92 ? -3.913 3.148 -4.609 1.00 85.50 92 THR A C 1
ATOM 685 O O . THR A 1 92 ? -3.552 2.170 -3.963 1.00 85.50 92 THR A O 1
ATOM 688 N N . P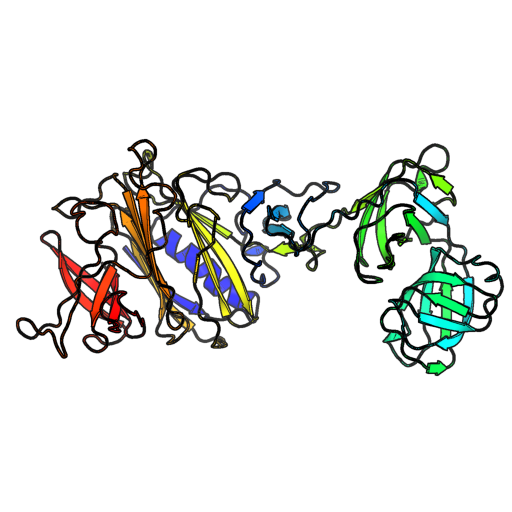HE A 1 93 ? -3.069 3.894 -5.308 1.00 85.19 93 PHE A N 1
ATOM 689 C CA . PHE A 1 93 ? -1.619 3.761 -5.306 1.00 85.19 93 PHE A CA 1
ATOM 690 C C . PHE A 1 93 ? -1.007 5.062 -4.821 1.00 85.19 93 PHE A C 1
ATOM 692 O O . PHE A 1 93 ? -1.505 6.134 -5.154 1.00 85.19 93 PHE A O 1
ATOM 699 N N . ALA A 1 94 ? 0.084 4.966 -4.076 1.00 83.12 94 ALA A N 1
ATOM 700 C CA . ALA A 1 94 ? 0.858 6.109 -3.627 1.00 83.12 94 ALA A CA 1
ATOM 701 C C . ALA A 1 94 ? 2.270 6.062 -4.216 1.00 83.12 94 ALA A C 1
ATOM 703 O O . ALA A 1 94 ? 2.899 5.003 -4.241 1.00 83.12 94 ALA A O 1
ATOM 704 N N . CYS A 1 95 ? 2.750 7.208 -4.692 1.00 78.62 95 CYS A N 1
ATOM 705 C CA . CYS A 1 95 ? 4.067 7.353 -5.304 1.00 78.62 95 CYS A CA 1
ATOM 706 C C . CYS A 1 95 ? 5.140 7.585 -4.229 1.00 78.62 95 CYS A C 1
ATOM 708 O O . CYS A 1 95 ? 5.136 8.616 -3.560 1.00 78.62 95 CYS A O 1
ATOM 710 N N . ILE A 1 96 ? 6.062 6.636 -4.056 1.00 70.50 96 ILE A N 1
ATOM 711 C CA . ILE A 1 96 ? 7.095 6.659 -3.001 1.00 70.50 96 ILE A CA 1
ATOM 712 C C . ILE A 1 96 ? 8.428 7.202 -3.522 1.00 70.50 96 ILE A C 1
ATOM 714 O O . ILE A 1 96 ? 9.188 7.825 -2.783 1.00 70.50 96 ILE A O 1
ATOM 718 N N . LEU A 1 97 ? 8.710 6.979 -4.801 1.00 66.88 97 LEU A N 1
ATOM 719 C CA . LEU A 1 97 ? 9.903 7.468 -5.468 1.00 66.88 97 LEU A CA 1
ATOM 720 C C . LEU A 1 97 ? 9.449 8.395 -6.574 1.00 66.88 97 LEU A C 1
ATOM 722 O O . LEU A 1 97 ? 8.911 7.950 -7.583 1.00 66.88 97 LEU A O 1
ATOM 726 N N . SER A 1 98 ? 9.663 9.689 -6.396 1.00 55.16 98 SER A N 1
ATOM 727 C CA . SER A 1 98 ? 9.449 10.613 -7.486 1.00 55.16 98 SER A CA 1
ATOM 728 C C . SER A 1 98 ? 10.678 11.429 -7.763 1.00 55.16 98 SER A C 1
ATOM 730 O O . SER A 1 98 ? 11.202 12.184 -6.951 1.00 55.16 98 SER A O 1
ATOM 732 N N . THR A 1 99 ? 11.021 11.369 -9.027 1.00 51.31 99 THR A N 1
ATOM 733 C CA . THR A 1 99 ? 10.856 12.564 -9.839 1.00 51.31 99 THR A CA 1
ATOM 734 C C . THR A 1 99 ? 10.138 12.092 -11.087 1.00 51.31 99 THR A C 1
ATOM 736 O O . THR A 1 99 ? 10.503 11.052 -11.629 1.00 51.31 99 THR A O 1
ATOM 739 N N . GLN A 1 100 ? 9.097 12.804 -11.516 1.00 51.62 100 GLN A N 1
ATOM 740 C CA . GLN A 1 100 ? 8.639 12.710 -12.894 1.00 51.62 100 GLN A CA 1
ATOM 741 C C . GLN A 1 100 ? 9.887 12.778 -13.774 1.00 51.62 100 GLN A C 1
ATOM 743 O O . GLN A 1 100 ? 10.556 13.814 -13.808 1.00 51.62 100 GLN A O 1
ATOM 748 N N . GLN A 1 101 ? 10.253 11.679 -14.426 1.00 56.41 101 GLN A N 1
ATOM 749 C CA . GLN A 1 101 ? 11.422 11.654 -15.297 1.00 56.41 101 GLN A CA 1
ATOM 750 C C . GLN A 1 101 ? 11.010 12.284 -16.625 1.00 56.41 101 GLN A C 1
ATOM 752 O O . GLN A 1 101 ? 10.855 11.614 -17.643 1.00 56.41 101 GLN A O 1
ATOM 757 N N . ALA A 1 102 ? 10.737 13.589 -16.592 1.00 57.44 102 ALA A N 1
ATOM 758 C CA . ALA A 1 102 ? 10.606 14.357 -17.806 1.00 57.44 102 ALA A CA 1
ATOM 759 C C . ALA A 1 102 ? 12.006 14.449 -18.415 1.00 57.44 102 ALA A C 1
ATOM 761 O O . ALA A 1 102 ? 12.878 15.139 -17.885 1.00 57.44 102 ALA A O 1
ATOM 762 N N . LEU A 1 103 ? 12.230 13.748 -19.525 1.00 62.25 103 LEU A N 1
ATOM 763 C CA . LEU A 1 103 ? 13.348 14.071 -20.406 1.00 62.25 103 LEU A CA 1
ATOM 764 C C . LEU A 1 103 ? 13.006 15.435 -21.021 1.00 62.25 103 LEU A C 1
ATOM 766 O O . LEU A 1 103 ? 12.256 15.508 -21.993 1.00 62.25 103 LEU A O 1
ATOM 770 N N . ALA A 1 104 ? 13.442 16.516 -20.370 1.00 57.41 104 ALA A N 1
ATOM 771 C CA . ALA A 1 104 ? 13.123 17.883 -20.760 1.00 57.41 104 ALA A CA 1
ATOM 772 C C . ALA A 1 104 ? 14.254 18.492 -21.594 1.00 57.41 104 ALA A C 1
ATOM 774 O O . ALA A 1 104 ? 15.418 18.365 -21.245 1.00 57.41 104 ALA A O 1
ATOM 775 N N . ALA A 1 105 ? 13.876 19.210 -22.653 1.00 61.75 105 ALA A N 1
ATOM 776 C CA . ALA A 1 105 ? 14.716 20.089 -23.465 1.00 61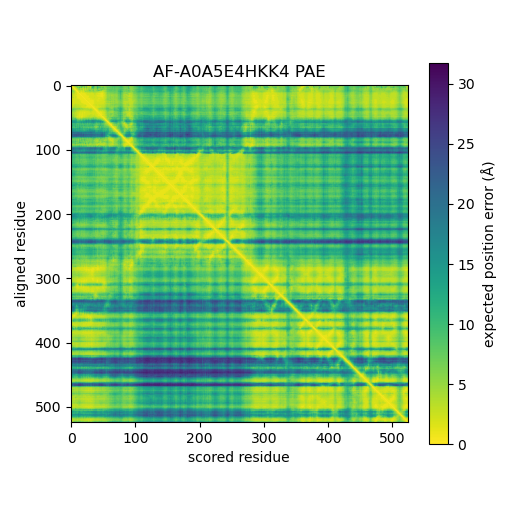.75 105 ALA A CA 1
ATOM 777 C C . ALA A 1 105 ? 15.883 19.409 -24.215 1.00 61.75 105 ALA A C 1
ATOM 779 O O . ALA A 1 105 ? 16.977 19.184 -23.704 1.00 61.75 105 ALA A O 1
ATOM 780 N N . THR A 1 106 ? 15.654 19.230 -25.516 1.00 60.66 106 THR A N 1
ATOM 781 C CA . THR A 1 106 ? 16.533 18.615 -26.522 1.00 60.66 106 THR A CA 1
ATOM 782 C C . THR A 1 106 ? 16.651 17.113 -26.393 1.00 60.66 106 THR A C 1
ATOM 784 O O . THR A 1 106 ? 17.556 16.600 -25.735 1.00 60.66 106 THR A O 1
ATOM 787 N N . THR A 1 107 ? 15.757 16.417 -27.100 1.00 72.94 107 THR A N 1
ATOM 788 C CA . THR A 1 107 ? 15.917 14.991 -27.331 1.00 72.94 107 THR A CA 1
ATOM 789 C C . THR A 1 107 ? 16.590 14.718 -28.666 1.00 72.94 107 THR A C 1
ATOM 791 O O . THR A 1 107 ? 16.070 15.103 -29.720 1.00 72.94 107 THR A O 1
ATOM 794 N N . THR A 1 108 ? 17.731 14.038 -28.624 1.00 87.50 108 THR A N 1
ATOM 795 C CA . THR A 1 108 ? 18.275 13.359 -29.802 1.00 87.50 108 THR A CA 1
ATOM 796 C C . THR A 1 108 ? 17.572 12.020 -29.929 1.00 87.50 108 THR A C 1
ATOM 798 O O . THR A 1 108 ? 17.441 11.290 -28.948 1.00 87.50 108 THR A O 1
ATOM 801 N N . VAL A 1 109 ? 17.116 11.706 -31.132 1.00 89.00 109 VAL A N 1
ATOM 802 C CA . VAL A 1 109 ? 16.543 10.418 -31.501 1.00 89.00 109 VAL A CA 1
ATOM 803 C C . VAL A 1 109 ? 17.503 9.749 -32.464 1.00 89.00 109 VAL A C 1
ATOM 805 O O . VAL A 1 109 ? 17.989 10.388 -33.396 1.00 89.00 109 VAL A O 1
ATOM 808 N N . ILE A 1 110 ? 17.793 8.476 -32.231 1.00 92.25 110 ILE A N 1
ATOM 809 C CA . ILE A 1 110 ? 18.640 7.655 -33.089 1.00 92.25 110 ILE A CA 1
ATOM 810 C C . ILE A 1 110 ? 17.849 6.414 -33.462 1.00 92.25 110 ILE A C 1
ATOM 812 O O . ILE A 1 110 ? 17.583 5.562 -32.615 1.00 92.25 110 ILE A O 1
ATOM 816 N N . GLN A 1 111 ? 17.480 6.312 -34.736 1.00 94.25 111 GLN A N 1
ATOM 817 C CA . GLN A 1 111 ? 16.946 5.074 -35.278 1.00 94.25 111 GLN A CA 1
ATOM 818 C C . GLN A 1 111 ? 18.089 4.065 -35.384 1.00 94.25 111 GLN A C 1
ATOM 820 O O . GLN A 1 111 ? 19.124 4.335 -36.005 1.00 94.25 111 GLN A O 1
ATOM 825 N N . ASN A 1 112 ? 17.916 2.895 -34.779 1.00 94.44 112 ASN A N 1
ATOM 826 C CA . ASN A 1 112 ? 18.937 1.865 -34.854 1.00 94.44 112 ASN A CA 1
ATOM 827 C C . ASN A 1 112 ? 18.971 1.270 -36.261 1.00 94.44 112 ASN A C 1
ATOM 829 O O . ASN A 1 112 ? 17.971 1.207 -36.971 1.00 94.44 112 ASN A O 1
ATOM 833 N N . THR A 1 113 ? 20.128 0.747 -36.641 1.00 96.12 113 THR A N 1
ATOM 834 C CA . THR A 1 113 ? 20.230 -0.172 -37.777 1.00 96.12 113 THR A CA 1
ATOM 835 C C . THR A 1 113 ? 20.401 -1.593 -37.261 1.00 96.12 113 THR A C 1
ATOM 837 O O . THR A 1 113 ? 20.842 -1.807 -36.127 1.00 96.12 113 THR A O 1
ATOM 840 N N . ALA A 1 114 ? 20.025 -2.582 -38.072 1.00 97.00 114 ALA A N 1
ATOM 841 C CA . ALA A 1 114 ? 20.253 -3.974 -37.718 1.00 97.00 114 ALA A CA 1
ATOM 842 C C . ALA A 1 114 ? 21.758 -4.277 -37.748 1.00 97.00 114 ALA A C 1
ATOM 844 O O . ALA A 1 114 ? 22.405 -4.085 -38.775 1.00 97.00 114 ALA A O 1
ATOM 845 N N . GLN A 1 115 ? 22.308 -4.743 -36.628 1.00 97.94 115 GLN A N 1
ATOM 846 C CA . GLN A 1 115 ? 23.713 -5.136 -36.503 1.00 97.94 115 GLN A CA 1
ATOM 847 C C . GLN A 1 115 ? 23.801 -6.515 -35.858 1.00 97.94 115 GLN A C 1
ATOM 849 O O . GLN A 1 115 ? 22.957 -6.895 -35.045 1.00 97.94 115 GLN A O 1
ATOM 854 N N . THR A 1 116 ? 24.839 -7.271 -36.198 1.00 97.94 116 THR A N 1
ATOM 855 C CA . THR A 1 116 ? 25.216 -8.507 -35.505 1.00 97.94 116 THR A CA 1
ATOM 856 C C . THR A 1 116 ? 26.725 -8.502 -35.336 1.00 97.94 116 THR A C 1
ATOM 858 O O . THR A 1 116 ? 27.466 -8.520 -36.314 1.00 97.94 116 THR A O 1
ATOM 861 N N . LEU A 1 117 ? 27.173 -8.426 -34.089 1.00 98.38 117 LEU A N 1
ATOM 862 C CA . LEU A 1 117 ? 28.566 -8.219 -33.718 1.00 98.38 117 LEU A CA 1
ATOM 863 C C . LEU A 1 117 ? 29.036 -9.387 -32.855 1.00 98.38 117 LEU A C 1
ATOM 865 O O . LEU A 1 117 ? 28.310 -9.859 -31.976 1.00 98.38 117 LEU A O 1
ATOM 869 N N . THR A 1 118 ? 30.263 -9.844 -33.085 1.00 98.19 118 THR A N 1
ATOM 870 C CA . THR A 1 118 ? 30.877 -10.930 -32.315 1.00 98.19 118 THR A CA 1
ATOM 871 C C . THR A 1 118 ? 31.676 -10.367 -31.150 1.00 98.19 118 THR A C 1
ATOM 873 O O . THR A 1 118 ? 32.566 -9.538 -31.350 1.00 98.19 118 THR A O 1
ATOM 876 N N . LEU A 1 119 ? 31.394 -10.848 -29.943 1.00 98.56 119 LEU A N 1
ATOM 877 C CA . LEU A 1 119 ? 32.067 -10.458 -28.708 1.00 98.56 119 LEU A CA 1
ATOM 878 C C . LEU A 1 119 ? 33.020 -11.568 -28.256 1.00 98.56 119 LEU A C 1
ATOM 880 O O . LEU A 1 119 ? 32.733 -12.748 -28.442 1.00 98.56 119 LEU A O 1
ATOM 884 N N . SER A 1 120 ? 34.146 -11.189 -27.663 1.00 98.25 120 SER A N 1
ATOM 885 C CA . SER A 1 120 ? 35.198 -12.086 -27.172 1.00 98.25 120 SER A CA 1
ATOM 886 C C . SER A 1 120 ? 35.461 -11.960 -25.670 1.00 98.25 120 SER A C 1
ATOM 888 O O . SER A 1 120 ? 36.066 -12.859 -25.081 1.00 98.25 120 SER A O 1
ATOM 890 N N . ALA A 1 121 ? 35.025 -10.868 -25.036 1.00 98.25 121 ALA A N 1
ATOM 891 C CA . ALA A 1 121 ? 35.118 -10.699 -23.591 1.00 98.25 121 ALA A CA 1
ATOM 892 C C . ALA A 1 121 ? 34.117 -9.667 -23.055 1.00 98.25 121 ALA A C 1
ATOM 894 O O . ALA A 1 121 ? 33.610 -8.818 -23.789 1.00 98.25 121 ALA A O 1
ATOM 895 N N . VAL A 1 122 ? 33.895 -9.713 -21.746 1.00 98.50 122 VAL A N 1
ATOM 896 C CA . VAL A 1 122 ? 33.168 -8.716 -20.952 1.00 98.50 122 VAL A CA 1
ATOM 897 C C . VAL A 1 122 ? 34.071 -8.293 -19.803 1.00 98.50 122 VAL A C 1
ATOM 899 O O . VAL A 1 122 ? 34.750 -9.135 -19.215 1.00 98.50 122 VAL A O 1
ATOM 902 N N . ALA A 1 123 ? 34.106 -7.003 -19.489 1.00 98.38 123 ALA A N 1
ATOM 903 C CA . ALA A 1 123 ? 34.791 -6.468 -18.318 1.00 98.38 123 ALA A CA 1
ATOM 904 C C . ALA A 1 123 ? 33.925 -6.593 -17.047 1.00 98.38 123 ALA A C 1
ATOM 906 O O . ALA A 1 123 ? 32.757 -6.970 -17.100 1.00 98.38 123 ALA A O 1
ATOM 907 N N . ALA A 1 124 ? 34.486 -6.264 -15.884 1.00 97.44 124 ALA A N 1
ATOM 908 C CA . ALA A 1 124 ? 33.669 -6.028 -14.695 1.00 97.44 124 ALA A CA 1
ATOM 909 C C . ALA A 1 124 ? 32.933 -4.683 -14.826 1.00 97.44 124 ALA A C 1
ATOM 911 O O . ALA A 1 124 ? 33.485 -3.731 -15.388 1.00 97.44 124 ALA A O 1
ATOM 912 N N . ALA A 1 125 ? 31.710 -4.600 -14.304 1.00 95.56 125 ALA A N 1
ATOM 913 C CA . ALA A 1 125 ? 30.937 -3.366 -14.309 1.00 95.56 125 ALA A CA 1
ATOM 914 C C . ALA A 1 125 ? 31.628 -2.250 -13.510 1.00 95.56 125 ALA A C 1
ATOM 916 O O . ALA A 1 125 ? 32.198 -2.480 -12.443 1.00 95.56 125 ALA A O 1
ATOM 917 N N . SER A 1 126 ? 31.534 -1.021 -14.014 1.00 93.75 126 SER A N 1
ATOM 918 C CA . SER A 1 126 ? 32.011 0.193 -13.353 1.00 93.75 126 SER A CA 1
ATOM 919 C C . SER A 1 126 ? 31.108 1.375 -13.705 1.00 93.75 126 SER A C 1
ATOM 921 O O . SER A 1 126 ? 30.736 1.572 -14.865 1.00 93.75 126 SER A O 1
ATOM 923 N N . GLY A 1 127 ? 30.702 2.148 -12.693 1.00 86.81 127 GLY A N 1
ATOM 924 C CA . GLY A 1 127 ? 29.855 3.333 -12.884 1.00 86.81 127 GLY A CA 1
ATOM 925 C C . GLY A 1 127 ? 28.492 3.051 -13.533 1.00 86.81 127 GLY A C 1
ATOM 926 O O . GLY A 1 127 ? 27.968 3.910 -14.231 1.00 86.81 127 GLY A O 1
ATOM 927 N N . GLY A 1 128 ? 27.931 1.847 -13.354 1.00 87.75 128 GLY A N 1
ATOM 928 C CA . GLY A 1 128 ? 26.666 1.436 -13.985 1.00 87.75 128 GLY A CA 1
ATOM 929 C C . GLY A 1 128 ? 26.789 0.990 -15.448 1.00 87.75 128 GLY A C 1
ATOM 930 O O . GLY A 1 128 ? 25.778 0.770 -16.109 1.00 87.75 128 GLY A O 1
ATOM 931 N N . SER A 1 129 ? 28.013 0.841 -15.956 1.00 93.94 129 SER A N 1
ATOM 932 C CA . SER A 1 129 ? 28.293 0.420 -17.329 1.00 93.94 129 SER A CA 1
ATOM 933 C C . SER A 1 129 ? 29.279 -0.744 -17.375 1.00 93.94 129 SER A C 1
ATOM 935 O O . SER A 1 129 ? 30.019 -0.981 -16.421 1.00 93.94 129 SER A O 1
ATOM 937 N N . THR A 1 130 ? 29.304 -1.470 -18.490 1.00 97.06 130 THR A N 1
ATOM 938 C CA . THR A 1 130 ? 30.243 -2.574 -18.719 1.00 97.06 130 THR A CA 1
ATOM 939 C C . THR A 1 130 ? 30.784 -2.519 -20.142 1.00 97.06 130 THR A C 1
ATOM 941 O O . THR A 1 130 ? 30.020 -2.342 -21.090 1.00 97.06 130 THR A O 1
ATOM 944 N N . GLY A 1 131 ? 32.097 -2.700 -20.295 1.00 97.94 131 GLY A N 1
ATOM 945 C CA . GLY A 1 131 ? 32.747 -2.849 -21.597 1.00 97.94 131 GLY A CA 1
ATOM 946 C C . GLY A 1 131 ? 32.654 -4.282 -22.123 1.00 97.94 131 GLY A C 1
ATOM 947 O O . GLY A 1 131 ? 33.019 -5.226 -21.425 1.00 97.94 131 GLY A O 1
ATOM 948 N N . TYR A 1 132 ? 32.203 -4.435 -23.362 1.00 98.62 132 TYR A N 1
ATOM 949 C CA . TYR A 1 132 ? 32.144 -5.688 -24.106 1.00 98.62 132 TYR A CA 1
ATOM 950 C C . TYR A 1 132 ? 33.132 -5.610 -25.265 1.00 98.62 132 TYR A C 1
ATOM 952 O O . TYR A 1 132 ? 32.963 -4.803 -26.179 1.00 98.62 132 TYR A O 1
ATOM 960 N N . THR A 1 133 ? 34.174 -6.434 -25.217 1.00 98.62 133 THR A N 1
ATOM 961 C CA . THR A 1 133 ? 35.237 -6.468 -26.226 1.00 98.62 133 THR A CA 1
ATOM 962 C C . THR A 1 133 ? 34.860 -7.432 -27.344 1.00 98.62 133 THR A C 1
ATOM 964 O O . THR A 1 133 ? 34.317 -8.502 -27.075 1.00 98.62 133 THR A O 1
ATOM 967 N N . GLY A 1 134 ? 35.160 -7.090 -28.595 1.00 98.12 134 GLY A N 1
ATOM 968 C CA . GLY A 1 134 ? 34.841 -7.919 -29.753 1.00 98.12 134 GLY A CA 1
ATOM 969 C C . GLY A 1 134 ? 35.350 -7.359 -31.078 1.00 98.12 134 GLY A C 1
ATOM 970 O O . GLY A 1 134 ? 36.196 -6.468 -31.114 1.00 98.12 134 GLY A O 1
ATOM 971 N N . THR A 1 135 ? 34.803 -7.878 -32.176 1.00 97.88 135 THR A N 1
ATOM 972 C CA . THR A 1 135 ? 34.946 -7.297 -33.519 1.00 97.88 135 THR A CA 1
ATOM 973 C C . THR A 1 135 ? 33.726 -6.424 -33.781 1.00 97.88 135 THR A C 1
ATOM 975 O O . THR A 1 135 ? 32.659 -6.914 -34.148 1.00 97.88 135 THR A O 1
ATOM 978 N N . ILE A 1 136 ? 33.875 -5.122 -33.545 1.00 98.31 136 ILE A N 1
ATOM 979 C CA . ILE A 1 136 ? 32.779 -4.149 -33.562 1.00 98.31 136 ILE A CA 1
ATOM 980 C C . ILE A 1 136 ? 32.870 -3.339 -34.860 1.00 98.31 136 ILE A C 1
ATOM 982 O O . ILE A 1 136 ? 33.181 -2.146 -34.876 1.00 98.31 136 ILE A O 1
ATOM 986 N N . THR A 1 137 ? 32.665 -4.018 -35.990 1.00 97.56 137 THR A N 1
ATOM 987 C CA . THR A 1 137 ? 32.736 -3.399 -37.321 1.00 97.56 137 THR A CA 1
ATOM 988 C C . THR A 1 137 ? 31.757 -2.234 -37.417 1.00 97.56 137 THR A C 1
ATOM 990 O O . THR A 1 137 ? 30.584 -2.374 -37.089 1.00 97.56 137 THR A O 1
ATOM 993 N N . GLY A 1 138 ? 32.245 -1.073 -37.857 1.00 96.69 138 GLY A N 1
ATOM 994 C CA . GLY A 1 138 ? 31.442 0.148 -37.937 1.00 96.69 138 GLY A CA 1
ATOM 995 C C . GLY A 1 138 ? 31.305 0.912 -36.617 1.00 96.69 138 GLY A C 1
ATOM 996 O O . GLY A 1 138 ? 30.857 2.046 -36.654 1.00 96.69 138 GLY A O 1
ATOM 997 N N . GLY A 1 139 ? 31.758 0.371 -35.480 1.00 96.88 139 GLY A N 1
ATOM 998 C CA . GLY A 1 139 ? 31.603 1.001 -34.163 1.00 96.88 139 GLY A CA 1
ATOM 999 C C . GLY A 1 139 ? 32.540 2.173 -33.866 1.00 96.88 139 GLY A C 1
ATOM 1000 O O . GLY A 1 139 ? 32.484 2.713 -32.764 1.00 96.88 139 GLY A O 1
ATOM 1001 N N . ALA A 1 140 ? 33.416 2.573 -34.793 1.00 96.62 140 ALA A N 1
ATOM 1002 C CA . ALA A 1 140 ? 34.341 3.691 -34.596 1.00 96.62 140 ALA A CA 1
ATOM 1003 C C . ALA A 1 140 ? 33.605 5.006 -34.272 1.00 96.62 140 ALA A C 1
ATOM 1005 O O . ALA A 1 140 ? 32.473 5.210 -34.698 1.00 96.62 140 ALA A O 1
ATOM 1006 N N . ALA A 1 141 ? 34.271 5.912 -33.547 1.00 95.81 141 ALA A N 1
ATOM 1007 C CA . ALA A 1 141 ? 33.767 7.259 -33.254 1.00 95.81 141 ALA A CA 1
ATOM 1008 C C . ALA A 1 141 ? 32.346 7.294 -32.648 1.00 95.81 141 ALA A C 1
ATOM 1010 O O . ALA A 1 141 ? 31.562 8.182 -32.971 1.00 95.81 141 ALA A O 1
ATOM 1011 N N . ASN A 1 142 ? 32.016 6.340 -31.764 1.00 95.06 142 ASN A N 1
ATOM 1012 C CA . ASN A 1 142 ? 30.697 6.232 -31.131 1.00 95.06 142 ASN A CA 1
ATOM 1013 C C . ASN A 1 142 ? 29.529 6.059 -32.116 1.00 95.06 142 ASN A C 1
ATOM 1015 O O . ASN A 1 142 ? 28.401 6.419 -31.789 1.00 95.06 142 ASN A O 1
ATOM 1019 N N . ALA A 1 143 ? 29.766 5.483 -33.298 1.00 95.56 143 ALA A N 1
ATOM 1020 C CA . ALA A 1 143 ? 28.723 5.265 -34.302 1.00 95.56 143 ALA A CA 1
ATOM 1021 C C . ALA A 1 143 ? 27.519 4.446 -33.797 1.00 95.56 143 ALA A C 1
ATOM 1023 O O . ALA A 1 143 ? 26.442 4.535 -34.380 1.00 95.56 143 ALA A O 1
ATOM 1024 N N . PHE A 1 144 ? 27.685 3.664 -32.723 1.00 97.00 144 PHE A N 1
ATOM 1025 C CA . PHE A 1 144 ? 26.607 2.895 -32.102 1.00 97.00 144 PHE A CA 1
ATOM 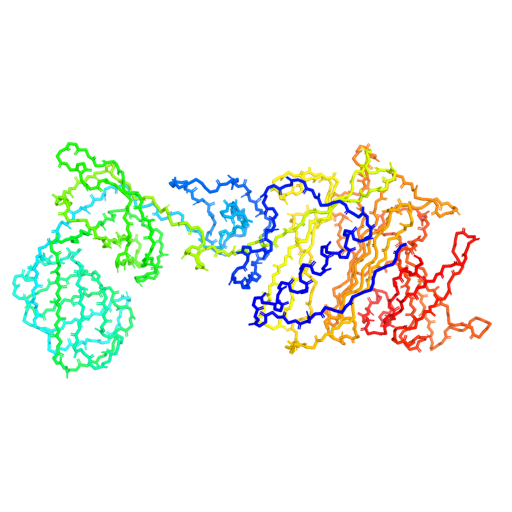1026 C C . PHE A 1 144 ? 26.109 3.479 -30.772 1.00 97.00 144 PHE A C 1
ATOM 1028 O O . PHE A 1 144 ? 25.318 2.831 -30.091 1.00 97.00 144 PHE A O 1
ATOM 1035 N N . ALA A 1 145 ? 26.533 4.678 -30.359 1.00 94.25 145 ALA A N 1
ATOM 1036 C CA . ALA A 1 145 ? 25.949 5.317 -29.178 1.00 94.25 145 ALA A CA 1
ATOM 1037 C C . ALA A 1 145 ? 24.430 5.500 -29.365 1.00 94.25 145 ALA A C 1
ATOM 1039 O O . ALA A 1 145 ? 23.980 5.953 -30.413 1.00 94.25 145 ALA A O 1
ATOM 1040 N N . GLY A 1 146 ? 23.636 5.113 -28.361 1.00 91.25 146 GLY A N 1
ATOM 1041 C CA . GLY A 1 146 ? 22.166 5.103 -28.404 1.00 91.25 146 GLY A CA 1
ATOM 1042 C C . GLY A 1 146 ? 21.536 3.825 -28.920 1.00 91.25 146 GLY A C 1
ATOM 1043 O O . GLY A 1 146 ? 20.340 3.620 -28.712 1.00 91.25 146 GLY A O 1
ATOM 1044 N N . PHE A 1 147 ? 22.320 2.947 -29.549 1.00 96.44 147 PHE A N 1
ATOM 1045 C CA . PHE A 1 147 ? 21.782 1.696 -30.058 1.00 96.44 147 PHE A CA 1
ATOM 1046 C C . PHE A 1 147 ? 21.388 0.783 -28.906 1.00 96.44 147 PHE A C 1
ATOM 1048 O O . PHE A 1 147 ? 22.080 0.683 -27.894 1.00 96.44 147 PHE A O 1
ATOM 1055 N N . VAL A 1 148 ? 20.284 0.072 -29.096 1.00 96.31 148 VAL A N 1
ATOM 1056 C CA . VAL A 1 148 ? 19.812 -0.960 -28.179 1.00 96.31 148 VAL A CA 1
ATOM 1057 C C . VAL A 1 148 ? 20.331 -2.293 -28.688 1.00 96.31 148 VAL A C 1
ATOM 1059 O O . VAL A 1 148 ? 19.962 -2.718 -29.787 1.00 96.31 148 VAL A O 1
ATOM 1062 N N . PHE A 1 149 ? 21.165 -2.945 -27.884 1.00 98.06 149 PHE A N 1
ATOM 1063 C CA . PHE A 1 149 ? 21.713 -4.261 -28.178 1.00 98.06 149 PHE A CA 1
ATOM 1064 C C . PHE A 1 149 ? 21.126 -5.324 -27.256 1.00 98.06 149 PHE A C 1
ATOM 1066 O O . PHE A 1 149 ? 21.077 -5.143 -26.040 1.00 98.06 149 PHE A O 1
ATOM 1073 N N . VAL A 1 150 ? 20.750 -6.460 -27.839 1.00 97.94 150 VAL A N 1
ATOM 1074 C CA . VAL A 1 150 ? 20.497 -7.713 -27.128 1.00 97.94 150 VAL A CA 1
ATOM 1075 C C . VAL A 1 150 ? 21.792 -8.519 -27.126 1.00 97.94 150 VAL A C 1
ATOM 1077 O O . VAL A 1 150 ? 22.326 -8.856 -28.188 1.00 97.94 150 VAL A O 1
ATOM 1080 N N . ILE A 1 151 ? 22.298 -8.800 -25.928 1.00 98.44 151 ILE A N 1
ATOM 1081 C CA . ILE A 1 151 ? 23.514 -9.566 -25.673 1.00 98.44 151 ILE A CA 1
ATOM 1082 C C . ILE A 1 151 ? 23.148 -10.987 -25.272 1.00 98.44 151 ILE A C 1
ATOM 1084 O O . ILE A 1 151 ? 22.374 -11.198 -24.337 1.00 98.44 151 ILE A O 1
ATOM 1088 N N . THR A 1 152 ? 23.738 -11.957 -25.965 1.00 98.31 152 THR A N 1
ATOM 1089 C CA . THR A 1 152 ? 23.549 -13.392 -25.716 1.00 98.31 152 THR A CA 1
ATOM 1090 C C . THR A 1 152 ? 24.866 -14.158 -25.845 1.00 98.31 152 THR A C 1
ATOM 1092 O O . THR A 1 152 ? 25.802 -13.685 -26.488 1.00 98.31 152 THR A O 1
ATOM 1095 N N . GLY A 1 153 ? 24.923 -15.379 -25.310 1.00 97.62 153 GLY A N 1
ATOM 1096 C CA . GLY A 1 153 ? 26.019 -16.331 -25.539 1.00 97.62 153 GLY A CA 1
ATOM 1097 C C . GLY A 1 153 ? 27.065 -16.404 -24.425 1.00 97.62 153 GLY A C 1
ATOM 1098 O O . GLY A 1 153 ? 27.799 -17.387 -24.358 1.00 97.62 153 GLY A O 1
ATOM 1099 N N . PHE A 1 154 ? 27.091 -15.447 -23.493 1.00 98.00 154 PHE A N 1
ATOM 1100 C CA . PHE A 1 154 ? 27.938 -15.567 -22.307 1.00 98.00 154 PHE A CA 1
ATOM 1101 C C . PHE A 1 154 ? 27.340 -16.571 -21.317 1.00 98.00 154 PHE A C 1
ATOM 1103 O O . PHE A 1 154 ? 26.139 -16.565 -21.067 1.00 98.00 154 PHE A O 1
ATOM 1110 N N . ALA A 1 155 ? 28.176 -17.406 -20.694 1.00 94.38 155 ALA A N 1
ATOM 1111 C CA . ALA A 1 155 ? 27.711 -18.365 -19.687 1.00 94.38 155 ALA A CA 1
ATOM 1112 C C . ALA A 1 155 ? 27.164 -17.681 -18.417 1.00 94.38 155 ALA A C 1
ATOM 1114 O O . ALA A 1 155 ? 26.257 -18.197 -17.769 1.00 94.38 155 ALA A O 1
ATOM 1115 N N . ASN A 1 156 ? 27.703 -16.511 -18.059 1.00 95.06 156 ASN A N 1
ATOM 1116 C CA . ASN A 1 156 ? 27.209 -15.725 -16.933 1.00 95.06 156 ASN A CA 1
ATOM 1117 C C . ASN A 1 156 ? 25.963 -14.930 -17.352 1.00 95.06 156 ASN A C 1
ATOM 1119 O O . ASN A 1 156 ? 26.051 -14.055 -18.214 1.00 95.06 156 ASN A O 1
ATOM 1123 N N . ALA A 1 157 ? 24.821 -15.204 -16.714 1.00 96.25 157 ALA A N 1
ATOM 1124 C CA . ALA A 1 157 ? 23.547 -14.545 -16.999 1.00 96.25 157 ALA A CA 1
ATOM 1125 C C . ALA A 1 157 ? 23.613 -13.014 -16.871 1.00 96.25 157 ALA A C 1
ATOM 1127 O O . ALA A 1 157 ? 22.979 -12.328 -17.665 1.00 96.25 157 ALA A O 1
ATOM 1128 N N . ASN A 1 158 ? 24.438 -12.478 -15.964 1.00 95.56 158 ASN A N 1
ATOM 1129 C CA . ASN A 1 158 ? 24.584 -11.032 -15.761 1.00 95.56 158 ASN A CA 1
ATOM 1130 C C . ASN A 1 158 ? 25.215 -10.308 -16.960 1.00 95.56 158 ASN A C 1
ATOM 1132 O O . ASN A 1 158 ? 25.117 -9.089 -17.060 1.00 95.56 158 ASN A O 1
ATOM 1136 N N . ASN A 1 159 ? 25.881 -11.039 -17.858 1.00 97.75 159 ASN A N 1
ATOM 1137 C CA . ASN A 1 159 ? 26.484 -10.494 -19.075 1.00 97.75 159 ASN A CA 1
ATOM 1138 C C . ASN A 1 159 ? 25.541 -10.562 -20.285 1.00 97.75 159 ASN A C 1
ATOM 1140 O O . ASN A 1 159 ? 25.906 -10.102 -21.363 1.00 97.75 159 ASN A O 1
ATOM 1144 N N . ASN A 1 160 ? 24.355 -11.154 -20.130 1.00 97.69 160 ASN A N 1
ATOM 1145 C CA . ASN A 1 160 ? 23.337 -11.237 -21.170 1.00 97.69 160 ASN A CA 1
ATOM 1146 C C . ASN A 1 160 ? 22.166 -10.311 -20.822 1.00 97.69 160 ASN A C 1
ATOM 1148 O O . ASN A 1 160 ? 21.914 -10.026 -19.653 1.00 97.69 160 ASN A O 1
ATOM 1152 N N . GLY A 1 161 ? 21.434 -9.849 -21.832 1.00 96.56 161 GLY A N 1
ATOM 1153 C CA . GLY A 1 161 ? 20.293 -8.953 -21.640 1.00 96.56 161 GLY A CA 1
ATOM 1154 C C . GLY A 1 161 ? 20.196 -7.877 -22.712 1.00 96.56 161 GLY A C 1
ATOM 1155 O O . GLY A 1 161 ? 20.932 -7.901 -23.695 1.00 96.56 161 GLY A O 1
ATOM 1156 N N . THR A 1 162 ? 19.279 -6.933 -22.520 1.00 96.56 162 THR A N 1
ATOM 1157 C CA . THR A 1 162 ? 19.082 -5.798 -23.429 1.00 96.56 162 THR A CA 1
ATOM 1158 C C . THR A 1 162 ? 19.651 -4.535 -22.793 1.00 96.56 162 THR A C 1
ATOM 1160 O O . THR A 1 162 ? 19.292 -4.181 -21.668 1.00 96.56 162 THR A O 1
ATOM 1163 N N . PHE A 1 163 ? 20.556 -3.860 -23.497 1.00 95.69 163 PHE A N 1
ATOM 1164 C CA . PHE A 1 163 ? 21.282 -2.700 -22.981 1.00 95.69 163 PHE A CA 1
ATOM 1165 C C . PHE A 1 163 ? 21.399 -1.608 -24.044 1.00 95.69 163 PHE A C 1
ATOM 1167 O O . PHE A 1 163 ? 21.458 -1.900 -25.239 1.00 95.69 163 PHE A O 1
ATOM 1174 N N . ILE A 1 164 ? 21.485 -0.350 -23.611 1.00 94.75 164 ILE A N 1
ATOM 1175 C CA . ILE A 1 164 ? 21.831 0.761 -24.498 1.00 94.75 164 ILE A CA 1
ATOM 1176 C C . ILE A 1 164 ? 23.355 0.861 -24.587 1.00 94.75 164 ILE A C 1
ATOM 1178 O O . ILE A 1 164 ? 24.057 0.790 -23.577 1.00 94.75 164 ILE A O 1
ATOM 1182 N N . CYS A 1 165 ? 23.871 1.049 -25.796 1.00 96.31 165 CYS A N 1
ATOM 1183 C CA . CYS A 1 165 ? 25.263 1.381 -26.039 1.00 96.31 165 CYS A CA 1
ATOM 1184 C C . CYS A 1 165 ? 25.526 2.852 -25.701 1.00 96.31 165 CYS A C 1
ATOM 1186 O O . CYS A 1 165 ? 24.944 3.759 -26.290 1.00 96.31 165 CYS A O 1
ATOM 1188 N N . LEU A 1 166 ? 26.409 3.079 -24.735 1.00 93.62 166 LEU A N 1
ATOM 1189 C CA . LEU A 1 166 ? 26.813 4.399 -24.258 1.00 93.62 166 LEU A CA 1
ATOM 1190 C C . LEU A 1 166 ? 27.921 4.973 -25.140 1.00 93.62 166 LEU A C 1
ATOM 1192 O O . LEU A 1 166 ? 27.871 6.131 -25.543 1.00 93.62 166 LEU A O 1
ATOM 1196 N N . THR A 1 167 ? 28.915 4.143 -25.455 1.00 95.44 167 THR A N 1
ATOM 1197 C CA . THR A 1 167 ? 30.037 4.477 -26.337 1.00 95.44 167 THR A CA 1
ATOM 1198 C C . THR A 1 167 ? 30.453 3.251 -27.135 1.00 95.44 167 THR A C 1
ATOM 1200 O O . THR A 1 167 ? 30.267 2.114 -26.693 1.00 95.44 167 THR A O 1
ATOM 1203 N N . SER A 1 168 ? 31.038 3.473 -28.309 1.00 97.94 168 SER A N 1
ATOM 1204 C CA . SER A 1 168 ? 31.546 2.395 -29.153 1.00 97.94 168 SER A CA 1
ATOM 1205 C C . SER A 1 168 ? 32.878 2.761 -29.797 1.00 97.94 168 SER A C 1
ATOM 1207 O O . SER A 1 168 ? 33.125 3.906 -30.187 1.00 97.94 168 SER A O 1
ATOM 1209 N N . THR A 1 169 ? 33.732 1.753 -29.941 1.00 98.06 169 THR A N 1
ATOM 1210 C CA . THR A 1 169 ? 34.929 1.775 -30.784 1.00 98.06 169 THR A CA 1
ATOM 1211 C C . THR A 1 169 ? 34.903 0.573 -31.727 1.00 98.06 169 THR A C 1
ATOM 1213 O O . THR A 1 169 ? 33.957 -0.209 -31.728 1.00 98.06 169 THR A O 1
ATOM 1216 N N . VAL A 1 170 ? 35.957 0.388 -32.524 1.00 98.12 170 VAL A N 1
ATOM 1217 C CA . VAL A 1 170 ? 36.105 -0.803 -33.379 1.00 98.12 170 VAL A CA 1
ATOM 1218 C C . VAL A 1 170 ? 36.281 -2.112 -32.597 1.00 98.12 170 VAL A C 1
ATOM 1220 O O . VAL A 1 170 ? 36.128 -3.188 -33.174 1.00 98.12 170 VAL A O 1
ATOM 1223 N N . THR A 1 171 ? 36.596 -2.045 -31.300 1.00 98.31 171 THR A N 1
ATOM 1224 C CA . THR A 1 171 ? 36.860 -3.229 -30.467 1.00 98.31 171 THR A CA 1
ATOM 1225 C C . THR A 1 171 ? 36.037 -3.309 -29.192 1.00 98.31 171 THR A C 1
ATOM 1227 O O . THR A 1 171 ? 36.027 -4.369 -28.577 1.00 98.31 171 THR A O 1
ATOM 1230 N N . VAL A 1 172 ? 35.357 -2.239 -28.771 1.00 98.38 172 VAL A N 1
ATOM 1231 C CA . VAL A 1 172 ? 34.625 -2.208 -27.497 1.00 98.38 172 VAL A CA 1
ATOM 1232 C C . VAL A 1 172 ? 33.257 -1.555 -27.669 1.00 98.38 172 VAL A C 1
ATOM 1234 O O . VAL A 1 172 ? 33.154 -0.462 -28.222 1.00 98.38 172 VAL A O 1
ATOM 1237 N N . LEU A 1 173 ? 32.222 -2.205 -27.139 1.00 98.44 173 LEU A N 1
ATOM 1238 C CA . LEU A 1 173 ? 30.927 -1.600 -26.830 1.00 98.44 173 LEU A CA 1
ATOM 1239 C C . LEU A 1 173 ? 30.852 -1.343 -25.328 1.00 98.44 173 LEU A C 1
ATOM 1241 O O . LEU A 1 173 ? 30.934 -2.282 -24.540 1.00 98.44 173 LEU A O 1
ATOM 1245 N N . THR A 1 174 ? 30.655 -0.100 -24.912 1.00 97.31 174 THR A N 1
ATOM 1246 C CA . THR A 1 174 ? 30.340 0.198 -23.511 1.00 97.31 174 THR A CA 1
ATOM 1247 C C . THR A 1 174 ? 28.830 0.237 -23.374 1.00 97.31 174 THR A C 1
ATOM 1249 O O . THR A 1 174 ? 28.189 1.131 -23.920 1.00 97.31 174 THR A O 1
ATOM 1252 N N . LEU A 1 175 ? 28.248 -0.731 -22.675 1.00 96.75 175 LEU A N 1
ATOM 1253 C CA . LEU A 1 175 ? 26.798 -0.871 -22.545 1.00 96.75 175 LEU A CA 1
ATOM 1254 C C . LEU A 1 175 ? 26.323 -0.496 -21.139 1.00 96.75 175 LEU A C 1
ATOM 1256 O O . LEU A 1 175 ? 27.079 -0.615 -20.173 1.00 96.75 175 LEU A O 1
ATOM 1260 N N . SER A 1 176 ? 25.047 -0.123 -21.015 1.00 93.75 176 SER A N 1
ATOM 1261 C CA . SER A 1 176 ? 24.345 0.193 -19.760 1.00 93.75 176 SER A CA 1
ATOM 1262 C C . SER A 1 176 ? 24.091 -1.025 -18.849 1.00 93.75 176 SER A C 1
ATOM 1264 O O . SER A 1 176 ? 23.022 -1.164 -18.256 1.00 93.75 176 SER A O 1
ATOM 1266 N N . ASN A 1 177 ? 25.057 -1.940 -18.749 1.00 95.06 177 ASN A N 1
ATOM 1267 C CA . ASN A 1 177 ? 25.005 -3.082 -17.845 1.00 95.06 177 ASN A CA 1
ATOM 1268 C C . ASN A 1 177 ? 25.704 -2.742 -16.520 1.00 95.06 177 ASN A C 1
ATOM 1270 O O . ASN A 1 177 ? 26.932 -2.665 -16.468 1.00 95.06 177 ASN A O 1
ATOM 1274 N N . ALA A 1 178 ? 24.932 -2.588 -15.445 1.00 91.81 178 ALA A N 1
ATOM 1275 C CA . ALA A 1 178 ? 25.457 -2.309 -14.108 1.00 91.81 178 ALA A CA 1
ATOM 1276 C C . ALA A 1 178 ? 25.979 -3.550 -13.359 1.00 91.81 178 ALA A C 1
ATOM 1278 O O . ALA A 1 178 ? 26.608 -3.402 -12.315 1.00 91.81 178 ALA A O 1
ATOM 1279 N N . PHE A 1 179 ? 25.731 -4.757 -13.875 1.00 94.62 179 PHE A N 1
ATOM 1280 C CA . PHE A 1 179 ? 26.010 -6.026 -13.190 1.00 94.62 179 PHE A CA 1
ATOM 1281 C C . PHE A 1 179 ? 26.995 -6.927 -13.948 1.00 94.62 179 PHE A C 1
ATOM 1283 O O . PHE A 1 179 ? 27.199 -8.085 -13.577 1.00 94.62 179 PHE A O 1
ATOM 1290 N N . GLY A 1 180 ? 27.617 -6.404 -15.007 1.00 96.75 180 GLY A N 1
ATOM 1291 C CA . GLY A 1 180 ? 28.601 -7.121 -15.806 1.00 96.75 180 GLY A CA 1
ATOM 1292 C C . GLY A 1 180 ? 29.733 -7.709 -14.966 1.00 96.75 180 GLY A C 1
ATOM 1293 O O . GLY A 1 180 ? 30.290 -7.070 -14.072 1.00 96.75 180 GLY A O 1
ATOM 1294 N N . THR A 1 181 ? 30.064 -8.962 -15.251 1.00 97.62 181 THR A N 1
ATOM 1295 C CA . THR A 1 181 ? 31.127 -9.721 -14.596 1.00 97.62 181 THR A CA 1
ATOM 1296 C C . THR A 1 181 ? 32.215 -10.033 -15.611 1.00 97.62 181 THR A C 1
ATOM 1298 O O . THR A 1 181 ? 31.920 -10.508 -16.709 1.00 97.62 181 THR A O 1
ATOM 1301 N N . ALA A 1 182 ? 33.476 -9.822 -15.230 1.00 97.81 182 ALA A N 1
ATOM 1302 C CA . ALA A 1 182 ? 34.602 -10.058 -16.121 1.00 97.81 182 ALA A CA 1
ATOM 1303 C C . ALA A 1 182 ? 34.661 -11.525 -16.581 1.00 97.81 182 ALA A C 1
ATOM 1305 O O . ALA A 1 182 ? 34.786 -12.431 -15.756 1.00 97.81 182 ALA A O 1
ATOM 1306 N N . VAL A 1 183 ? 34.565 -11.758 -17.891 1.00 97.62 183 VAL A N 1
ATOM 1307 C CA . VAL A 1 183 ? 34.623 -13.091 -18.510 1.00 97.62 183 VAL A CA 1
ATOM 1308 C C . VAL A 1 183 ? 35.264 -12.981 -19.891 1.00 97.62 183 VAL A C 1
ATOM 1310 O O . VAL A 1 183 ? 34.878 -12.128 -20.685 1.00 97.62 183 VAL A O 1
ATOM 1313 N N . THR A 1 184 ? 36.180 -13.893 -20.216 1.00 97.44 184 THR A N 1
ATOM 1314 C CA . THR A 1 184 ? 36.713 -14.067 -21.577 1.00 97.44 184 THR A CA 1
ATOM 1315 C C . THR A 1 184 ? 36.017 -15.257 -22.229 1.00 97.44 184 THR A C 1
ATOM 1317 O O . THR A 1 184 ? 36.382 -16.405 -21.985 1.00 97.44 184 THR A O 1
ATOM 1320 N N . ALA A 1 185 ? 34.973 -14.994 -23.009 1.00 95.88 185 ALA A N 1
ATOM 1321 C CA . ALA A 1 185 ? 34.190 -16.008 -23.709 1.00 95.88 185 ALA A CA 1
ATOM 1322 C C . ALA A 1 185 ? 33.528 -15.398 -24.950 1.00 95.88 185 ALA A C 1
ATOM 1324 O O . ALA A 1 185 ? 33.402 -14.180 -25.062 1.00 95.88 185 ALA A O 1
ATOM 1325 N N . ALA A 1 186 ? 33.092 -16.245 -25.880 1.00 96.56 186 ALA A N 1
ATOM 1326 C CA . ALA A 1 186 ? 32.348 -15.780 -27.041 1.00 96.56 186 ALA A CA 1
ATOM 1327 C C . ALA A 1 186 ? 30.942 -15.306 -26.637 1.00 96.56 186 ALA A C 1
ATOM 1329 O O . ALA A 1 186 ? 30.263 -15.953 -25.843 1.00 96.56 186 ALA A O 1
ATOM 1330 N N . GLY A 1 187 ? 30.501 -14.202 -27.229 1.00 98.06 187 GLY A N 1
ATOM 1331 C CA . GLY A 1 187 ? 29.139 -13.691 -27.125 1.00 98.06 187 GLY A CA 1
ATOM 1332 C C . GLY A 1 187 ? 28.705 -13.031 -28.429 1.00 98.06 187 GLY A C 1
ATOM 1333 O O . GLY A 1 187 ? 29.478 -12.900 -29.381 1.00 98.06 187 GLY A O 1
ATOM 1334 N N . THR A 1 188 ? 27.454 -12.601 -28.494 1.00 98.44 188 THR A N 1
ATOM 1335 C CA . THR A 1 188 ? 26.892 -11.907 -29.656 1.00 98.44 188 THR A CA 1
ATOM 1336 C C . THR A 1 188 ? 26.112 -10.692 -29.189 1.00 98.44 188 THR A C 1
ATOM 1338 O O . THR A 1 188 ? 25.322 -10.794 -28.253 1.00 98.44 188 THR A O 1
ATOM 1341 N N . ALA A 1 189 ? 26.332 -9.557 -29.849 1.00 98.50 189 ALA A N 1
ATOM 1342 C CA . ALA A 1 189 ? 25.516 -8.359 -29.710 1.00 98.50 189 ALA A CA 1
ATOM 1343 C C . ALA A 1 189 ? 24.681 -8.159 -30.972 1.00 98.50 189 ALA A C 1
ATOM 1345 O O . ALA A 1 189 ? 25.228 -8.085 -32.072 1.00 98.50 189 ALA A O 1
ATOM 1346 N N . THR A 1 190 ? 23.364 -8.051 -30.816 1.00 98.25 190 THR A N 1
ATOM 1347 C CA . THR A 1 190 ? 22.442 -7.797 -31.930 1.00 98.25 190 THR A CA 1
ATOM 1348 C C . THR A 1 190 ? 21.650 -6.519 -31.699 1.00 98.25 190 THR A C 1
ATOM 1350 O O . THR A 1 190 ? 21.094 -6.334 -30.621 1.00 98.25 190 THR A O 1
ATOM 1353 N N . SER A 1 191 ? 21.597 -5.627 -32.687 1.00 97.44 191 SER A N 1
ATOM 1354 C CA . SER A 1 191 ? 20.662 -4.493 -32.700 1.00 97.44 191 SER A CA 1
ATOM 1355 C C . SER A 1 191 ? 19.626 -4.697 -33.800 1.00 97.44 191 SER A C 1
ATOM 1357 O O . SER A 1 191 ? 19.870 -5.411 -34.772 1.00 97.44 191 SER A O 1
ATOM 1359 N N . SER A 1 192 ? 18.460 -4.074 -33.651 1.00 96.50 192 SER A N 1
ATOM 1360 C CA . SER A 1 192 ? 17.344 -4.177 -34.596 1.00 96.50 192 SER A CA 1
ATOM 1361 C C . SER A 1 192 ? 16.972 -2.805 -35.134 1.00 96.50 192 SER A C 1
ATOM 1363 O O . SER A 1 192 ? 16.947 -1.847 -34.366 1.00 96.50 192 SER A O 1
ATOM 1365 N N . ALA A 1 193 ? 16.605 -2.731 -36.416 1.00 94.06 193 ALA A N 1
ATOM 1366 C CA . ALA A 1 193 ? 16.041 -1.521 -37.021 1.00 94.06 193 ALA A CA 1
ATOM 1367 C C . ALA A 1 193 ? 14.655 -1.146 -36.463 1.00 94.06 193 ALA A C 1
ATOM 1369 O O . ALA A 1 193 ? 14.163 -0.048 -36.695 1.00 94.06 193 ALA A O 1
ATOM 1370 N N . ASN A 1 194 ? 14.038 -2.047 -35.692 1.00 93.38 194 ASN A N 1
ATOM 1371 C CA . ASN A 1 194 ? 12.766 -1.790 -35.023 1.00 93.38 194 ASN A CA 1
ATOM 1372 C C . ASN A 1 194 ? 12.914 -1.009 -33.709 1.00 93.38 194 ASN A C 1
ATOM 1374 O O . ASN A 1 194 ? 11.916 -0.776 -33.030 1.00 93.38 194 ASN A O 1
ATOM 1378 N N . ASN A 1 195 ? 14.138 -0.650 -33.324 1.00 93.88 195 ASN A N 1
ATOM 1379 C CA . ASN A 1 195 ? 14.429 0.010 -32.060 1.00 93.88 195 ASN A CA 1
ATOM 1380 C C . ASN A 1 195 ? 14.924 1.439 -32.303 1.00 93.88 195 ASN A C 1
ATOM 1382 O O . ASN A 1 195 ? 15.668 1.690 -33.249 1.00 93.88 195 ASN A O 1
ATOM 1386 N N . THR A 1 196 ? 14.595 2.334 -31.378 1.00 93.69 196 THR A N 1
ATOM 1387 C CA . THR A 1 196 ? 15.011 3.738 -31.410 1.00 93.69 196 THR A CA 1
ATOM 1388 C C . THR A 1 196 ? 15.534 4.148 -30.040 1.00 93.69 196 THR A C 1
ATOM 1390 O O . THR A 1 196 ? 14.933 3.814 -29.015 1.00 93.69 196 THR A O 1
ATOM 1393 N N . GLY A 1 197 ? 16.668 4.845 -30.017 1.00 92.00 197 GLY A N 1
ATOM 1394 C CA . GLY A 1 197 ? 17.242 5.455 -28.822 1.00 92.00 197 GLY A CA 1
ATOM 1395 C C . GLY A 1 197 ? 16.840 6.923 -28.698 1.00 92.00 197 GLY A C 1
ATOM 1396 O O . GLY A 1 197 ? 17.015 7.689 -29.639 1.00 92.00 197 GLY A O 1
ATOM 1397 N N . TYR A 1 198 ? 16.341 7.324 -27.534 1.00 90.56 198 TYR A N 1
ATOM 1398 C CA . TYR A 1 198 ? 16.024 8.702 -27.162 1.00 90.56 198 TYR A CA 1
ATOM 1399 C C . TYR A 1 198 ? 17.016 9.171 -26.097 1.00 90.56 198 TYR A C 1
ATOM 1401 O O . TYR A 1 198 ? 17.264 8.458 -25.125 1.00 90.56 198 TYR A O 1
ATOM 1409 N N . PHE A 1 199 ? 17.558 10.374 -26.251 1.00 88.12 199 PHE A N 1
ATOM 1410 C CA . PHE A 1 199 ? 18.544 10.964 -25.346 1.00 88.12 199 PHE A CA 1
ATOM 1411 C C . PHE A 1 199 ? 18.048 12.314 -24.864 1.00 88.12 199 PHE A C 1
ATOM 1413 O O . PHE A 1 199 ? 17.820 13.160 -25.713 1.00 88.12 199 PHE A O 1
ATOM 1420 N N . ALA A 1 200 ? 17.957 12.579 -23.564 1.00 82.69 200 ALA A N 1
ATOM 1421 C CA . ALA A 1 200 ? 17.817 13.958 -23.090 1.00 82.69 200 ALA A CA 1
ATOM 1422 C C . ALA A 1 200 ? 19.178 14.619 -22.958 1.00 82.69 200 ALA A C 1
ATOM 1424 O O . ALA A 1 200 ? 20.042 14.118 -22.246 1.00 82.69 200 ALA A O 1
ATOM 1425 N N . ASN A 1 201 ? 19.323 15.799 -23.547 1.00 72.56 201 ASN A N 1
ATOM 1426 C CA . ASN A 1 201 ? 20.511 16.628 -23.379 1.00 72.56 201 ASN A CA 1
ATOM 1427 C C . ASN A 1 201 ? 20.457 17.534 -22.130 1.00 72.56 201 ASN A C 1
ATOM 1429 O O . ASN A 1 201 ? 21.294 18.421 -21.976 1.00 72.56 201 ASN A O 1
ATOM 1433 N N . ALA A 1 202 ? 19.470 17.345 -21.252 1.00 68.69 202 ALA A N 1
ATOM 1434 C CA . ALA A 1 202 ? 19.358 18.053 -19.981 1.00 68.69 202 ALA A CA 1
ATOM 1435 C C . ALA A 1 202 ? 19.365 17.077 -18.807 1.00 68.69 202 ALA A C 1
ATOM 1437 O O . ALA A 1 202 ? 19.089 15.891 -18.979 1.00 68.69 202 ALA A O 1
ATOM 1438 N N . THR A 1 203 ? 19.635 17.612 -17.614 1.00 63.91 203 THR A N 1
ATOM 1439 C CA . THR A 1 203 ? 19.638 16.870 -16.353 1.00 63.91 203 THR A CA 1
ATOM 1440 C C . THR A 1 203 ? 18.328 16.115 -16.166 1.00 63.91 203 THR A C 1
ATOM 1442 O O . THR A 1 203 ? 17.293 16.711 -15.864 1.00 63.91 203 THR A O 1
ATOM 1445 N N . VAL A 1 204 ? 18.389 14.795 -16.315 1.00 64.81 204 VAL A N 1
ATOM 1446 C CA . VAL A 1 204 ? 17.285 13.899 -15.971 1.00 64.81 204 VAL A CA 1
ATOM 1447 C C . VAL A 1 204 ? 17.480 13.399 -14.544 1.00 64.81 204 VAL A C 1
ATOM 1449 O O . VAL A 1 204 ? 18.606 13.195 -14.085 1.00 64.81 204 VAL A O 1
ATOM 1452 N N . ALA A 1 205 ? 16.373 13.195 -13.842 1.00 62.28 205 ALA A N 1
ATOM 1453 C CA . ALA A 1 205 ? 16.335 12.532 -12.552 1.00 62.28 205 ALA A CA 1
ATOM 1454 C C . ALA A 1 205 ? 17.164 11.236 -12.520 1.00 62.28 205 ALA A C 1
ATOM 1456 O O . ALA A 1 205 ? 17.101 10.410 -13.429 1.00 62.28 205 ALA A O 1
ATOM 1457 N N . THR A 1 206 ? 17.961 11.039 -11.473 1.00 63.41 206 THR A N 1
ATOM 1458 C CA . THR A 1 206 ? 18.857 9.883 -11.372 1.00 63.41 206 THR A CA 1
ATOM 1459 C C . THR A 1 206 ? 18.064 8.582 -11.225 1.00 63.41 206 THR A C 1
ATOM 1461 O O . THR A 1 206 ? 17.244 8.432 -10.323 1.00 63.41 206 THR A O 1
ATOM 1464 N N . TRP A 1 207 ? 18.321 7.616 -12.109 1.00 71.38 207 TRP A N 1
ATOM 1465 C CA . TRP A 1 207 ? 17.853 6.234 -11.974 1.00 71.38 207 TRP A CA 1
ATOM 1466 C C . TRP A 1 207 ? 19.017 5.255 -12.102 1.00 71.38 207 TRP A C 1
ATOM 1468 O O . TRP A 1 207 ? 20.068 5.577 -12.663 1.00 71.38 207 TRP A O 1
ATOM 1478 N N . ALA A 1 208 ? 18.834 4.039 -11.587 1.00 74.31 208 ALA A N 1
ATOM 1479 C CA . ALA A 1 208 ? 19.753 2.951 -11.889 1.00 74.31 208 ALA A CA 1
ATOM 1480 C C . ALA A 1 208 ? 19.723 2.653 -13.398 1.00 74.31 208 ALA A C 1
ATOM 1482 O O . ALA A 1 208 ? 18.699 2.830 -14.061 1.00 74.31 208 ALA A O 1
ATOM 1483 N N . SER A 1 209 ? 20.842 2.180 -13.950 1.00 78.62 209 SER A N 1
ATOM 1484 C CA . SER A 1 209 ? 20.845 1.681 -15.331 1.00 78.62 209 SER A CA 1
ATOM 1485 C C . SER A 1 209 ? 19.816 0.567 -15.470 1.00 78.62 209 SER A C 1
ATOM 1487 O O . SER A 1 209 ? 19.753 -0.314 -14.612 1.00 78.62 209 SER A O 1
ATOM 1489 N N . ASN A 1 210 ? 19.008 0.632 -16.528 1.00 82.12 210 ASN A N 1
ATOM 1490 C CA . ASN A 1 210 ? 17.859 -0.237 -16.762 1.00 82.12 210 ASN A CA 1
ATOM 1491 C C . ASN A 1 210 ? 16.768 -0.180 -15.669 1.00 82.12 210 ASN A C 1
ATOM 1493 O O . ASN A 1 210 ? 15.924 -1.070 -15.596 1.00 82.12 210 ASN A O 1
ATOM 1497 N N . GLY A 1 211 ? 16.739 0.874 -14.848 1.00 76.94 211 GLY A N 1
ATOM 1498 C CA . GLY A 1 211 ? 15.773 1.034 -13.756 1.00 76.94 211 GLY A CA 1
ATOM 1499 C C . GLY A 1 211 ? 14.325 1.264 -14.197 1.00 76.94 211 GLY A C 1
ATOM 1500 O O . GLY A 1 211 ? 13.432 1.148 -13.369 1.00 76.94 211 GLY A O 1
ATOM 1501 N N . VAL A 1 212 ? 14.093 1.559 -15.481 1.00 81.81 212 VAL A N 1
ATOM 1502 C CA . VAL A 1 212 ? 12.752 1.787 -16.054 1.00 81.81 212 VAL A CA 1
ATOM 1503 C C . VAL A 1 212 ? 12.450 0.867 -17.236 1.00 81.81 212 VAL A C 1
ATOM 1505 O O . VAL A 1 212 ? 11.678 1.208 -18.124 1.00 81.81 212 VAL A O 1
ATOM 1508 N N . ILE A 1 213 ? 13.068 -0.315 -17.304 1.00 85.94 213 ILE A N 1
ATOM 1509 C CA . ILE A 1 213 ? 12.646 -1.327 -18.286 1.00 85.94 213 ILE A CA 1
ATOM 1510 C C . ILE A 1 213 ? 11.174 -1.694 -18.042 1.00 85.94 213 ILE A C 1
ATOM 1512 O O . ILE A 1 213 ? 10.743 -1.816 -16.900 1.00 85.94 213 ILE A O 1
ATOM 1516 N N . ASN A 1 214 ? 10.414 -1.902 -19.120 1.00 86.69 214 ASN A N 1
ATOM 1517 C CA . ASN A 1 214 ? 8.965 -2.157 -19.147 1.00 86.69 214 ASN A CA 1
ATOM 1518 C C . ASN A 1 214 ? 8.079 -0.967 -18.757 1.00 86.69 214 ASN A C 1
ATOM 1520 O O . ASN A 1 214 ? 6.853 -1.073 -18.831 1.00 86.69 214 ASN A O 1
ATOM 1524 N N . HIS A 1 215 ? 8.671 0.171 -18.401 1.00 84.06 215 HIS A N 1
ATOM 1525 C CA . HIS A 1 215 ? 7.919 1.397 -18.186 1.00 84.06 215 HIS A CA 1
ATOM 1526 C C . HIS A 1 215 ? 7.422 1.941 -19.521 1.00 84.06 215 HIS A C 1
ATOM 1528 O O . HIS A 1 215 ? 7.982 1.660 -20.585 1.00 84.06 215 HIS A O 1
ATOM 1534 N N . SER A 1 216 ? 6.349 2.718 -19.463 1.00 87.62 216 SER A N 1
ATOM 1535 C CA . SER A 1 216 ? 5.727 3.330 -20.628 1.00 87.62 216 SER A CA 1
ATOM 1536 C C . SER A 1 216 ? 6.062 4.814 -20.636 1.00 87.62 216 SER A C 1
ATOM 1538 O O . SER A 1 216 ? 5.828 5.488 -19.640 1.00 87.62 216 SER A O 1
ATOM 1540 N N . TYR A 1 217 ? 6.597 5.341 -21.735 1.00 86.56 217 TYR A N 1
ATOM 1541 C CA . TYR A 1 217 ? 6.878 6.770 -21.894 1.00 86.56 217 TYR A CA 1
ATOM 1542 C C . TYR A 1 217 ? 6.109 7.323 -23.080 1.00 86.56 217 TYR A C 1
ATOM 1544 O O . TYR A 1 217 ? 6.167 6.780 -24.182 1.00 86.56 217 TYR A O 1
ATOM 1552 N N . THR A 1 218 ? 5.410 8.429 -22.855 1.00 89.25 218 THR A N 1
ATOM 1553 C CA . THR A 1 218 ? 4.773 9.212 -23.907 1.00 89.25 218 THR A CA 1
ATOM 1554 C C . THR A 1 218 ? 5.748 10.271 -24.406 1.00 89.25 218 THR A C 1
ATOM 1556 O O . THR A 1 218 ? 6.063 11.228 -23.698 1.00 89.25 218 THR A O 1
ATOM 1559 N N . MET A 1 219 ? 6.215 10.089 -25.636 1.00 88.69 219 MET A N 1
ATOM 1560 C CA . MET A 1 219 ? 7.042 11.021 -26.390 1.00 88.69 219 MET A CA 1
ATOM 1561 C C . MET A 1 219 ? 6.141 12.016 -27.122 1.00 88.69 219 MET A C 1
ATOM 1563 O O . MET A 1 219 ? 5.203 11.620 -27.819 1.00 88.69 219 MET A O 1
ATOM 1567 N N . THR A 1 220 ? 6.421 13.307 -26.972 1.00 90.06 220 THR A N 1
ATOM 1568 C CA . THR A 1 220 ? 5.688 14.397 -27.631 1.00 90.06 220 THR A CA 1
ATOM 1569 C C . THR A 1 220 ? 6.643 15.484 -28.106 1.00 90.06 220 THR A C 1
ATOM 1571 O O . THR A 1 220 ? 7.799 15.529 -27.693 1.00 90.06 220 THR A O 1
ATOM 1574 N N . GLY A 1 221 ? 6.151 16.392 -28.949 1.00 89.25 221 GLY A N 1
ATOM 1575 C CA . GLY A 1 221 ? 6.905 17.563 -29.395 1.00 89.25 221 GLY A CA 1
ATOM 1576 C C . GLY A 1 221 ? 7.794 17.317 -30.612 1.00 89.25 221 GLY A C 1
ATOM 1577 O O . GLY A 1 221 ? 8.493 18.246 -31.018 1.00 89.25 221 GLY A O 1
ATOM 1578 N N . PHE A 1 222 ? 7.732 16.129 -31.231 1.00 88.75 222 PHE A N 1
ATOM 1579 C CA . PHE A 1 222 ? 8.342 15.878 -32.535 1.00 88.75 222 PHE A CA 1
ATOM 1580 C C . PHE A 1 222 ? 7.451 16.393 -33.668 1.00 88.75 222 PHE A C 1
ATOM 1582 O O . PHE A 1 222 ? 6.272 16.056 -33.756 1.00 88.75 222 PHE A O 1
ATOM 1589 N N . GLY A 1 223 ? 7.992 17.253 -34.528 1.00 87.81 223 GLY A N 1
ATOM 1590 C CA . GLY A 1 223 ? 7.231 17.953 -35.572 1.00 87.81 223 GLY A CA 1
ATOM 1591 C C . GLY A 1 223 ? 7.698 17.603 -36.984 1.00 87.81 223 GLY A C 1
ATOM 1592 O O . GLY A 1 223 ? 8.787 17.065 -37.174 1.00 87.81 223 GLY A O 1
ATOM 1593 N N . GLY A 1 224 ? 6.889 17.947 -37.991 1.00 84.81 224 GLY A N 1
ATOM 1594 C CA . GLY A 1 224 ? 7.232 17.731 -39.402 1.00 84.81 224 GLY A CA 1
ATOM 1595 C C . GLY A 1 224 ? 7.350 16.246 -39.765 1.00 84.81 224 GLY A C 1
ATOM 1596 O O . GLY A 1 224 ? 6.533 15.436 -39.337 1.00 84.81 224 GLY A O 1
ATOM 1597 N N . GLY A 1 225 ? 8.375 15.884 -40.544 1.00 80.69 225 GLY A N 1
ATOM 1598 C CA . GLY A 1 225 ? 8.637 14.499 -40.967 1.00 80.69 225 GLY A CA 1
ATOM 1599 C C . GLY A 1 225 ? 8.988 13.518 -39.837 1.00 80.69 225 GLY A C 1
ATOM 1600 O O . GLY A 1 225 ? 9.077 12.325 -40.095 1.00 80.69 225 GLY A O 1
ATOM 1601 N N . ASN A 1 226 ? 9.137 13.998 -38.597 1.00 86.56 226 ASN A N 1
ATOM 1602 C CA . ASN A 1 226 ? 9.536 13.201 -37.430 1.00 86.56 226 ASN A CA 1
ATOM 1603 C C . ASN A 1 226 ? 8.343 12.838 -36.528 1.00 86.56 226 ASN A C 1
ATOM 1605 O O . ASN A 1 226 ? 8.514 12.432 -35.385 1.00 86.56 226 ASN A O 1
ATOM 1609 N N . ALA A 1 227 ? 7.104 13.011 -37.001 1.00 90.12 227 ALA A N 1
ATOM 1610 C CA . ALA A 1 227 ? 5.914 12.745 -36.189 1.00 90.12 227 ALA A CA 1
ATOM 1611 C C . ALA A 1 227 ? 5.830 11.291 -35.681 1.00 90.12 227 ALA A C 1
ATOM 1613 O O . ALA A 1 227 ? 5.176 11.047 -34.670 1.00 90.12 227 ALA A O 1
ATOM 1614 N N . ALA A 1 228 ? 6.511 10.357 -36.354 1.00 91.00 228 ALA A N 1
ATOM 1615 C CA . ALA A 1 228 ? 6.627 8.954 -35.963 1.00 91.00 228 ALA A CA 1
ATOM 1616 C C . ALA A 1 228 ? 7.461 8.720 -34.686 1.00 91.00 228 ALA A C 1
ATOM 1618 O O . ALA A 1 228 ? 7.406 7.636 -34.108 1.00 91.00 228 ALA A O 1
ATOM 1619 N N . ASP A 1 229 ? 8.201 9.729 -34.218 1.00 90.81 229 ASP A N 1
ATOM 1620 C CA . ASP A 1 229 ? 8.899 9.687 -32.931 1.00 90.81 229 ASP A CA 1
ATOM 1621 C C . ASP A 1 229 ? 7.989 10.063 -31.752 1.00 90.81 229 ASP A C 1
ATOM 1623 O O . ASP A 1 229 ? 8.371 9.844 -30.600 1.00 90.81 229 ASP A O 1
ATOM 1627 N N . ASN A 1 230 ? 6.785 10.593 -32.019 1.00 91.38 230 ASN A N 1
ATOM 1628 C CA . ASN A 1 230 ? 5.751 10.775 -31.003 1.00 91.38 230 ASN A CA 1
ATOM 1629 C C . ASN A 1 230 ? 4.974 9.476 -30.789 1.00 91.38 230 ASN A C 1
ATOM 1631 O O . ASN A 1 230 ? 4.658 8.754 -31.733 1.00 91.38 230 ASN A O 1
ATOM 1635 N N . GLY A 1 231 ? 4.571 9.230 -29.551 1.00 90.81 231 GLY A N 1
ATOM 1636 C CA . GLY A 1 231 ? 3.776 8.061 -29.205 1.00 90.81 231 GLY A CA 1
ATOM 1637 C C . GLY A 1 231 ? 4.034 7.606 -27.784 1.00 90.81 231 GLY A C 1
ATOM 1638 O O . GLY A 1 231 ? 4.859 8.172 -27.074 1.00 90.81 231 GLY A O 1
ATOM 1639 N N . THR A 1 232 ? 3.313 6.578 -27.363 1.00 90.50 232 THR A N 1
ATOM 1640 C CA . THR A 1 232 ? 3.549 5.915 -26.083 1.00 90.50 232 THR A CA 1
ATOM 1641 C C . THR A 1 232 ? 4.301 4.620 -26.344 1.00 90.50 232 THR A C 1
ATOM 1643 O O . THR A 1 232 ? 3.793 3.746 -27.044 1.00 90.50 232 THR A O 1
ATOM 1646 N N . PHE A 1 233 ? 5.505 4.500 -25.790 1.00 90.88 233 PHE A N 1
ATOM 1647 C CA . PHE A 1 233 ? 6.399 3.375 -26.045 1.00 90.88 233 PHE A CA 1
ATOM 1648 C C . PHE A 1 233 ? 6.832 2.693 -24.752 1.00 90.88 233 PHE A C 1
ATOM 1650 O O . PHE A 1 233 ? 7.071 3.350 -23.739 1.00 90.88 233 PHE A O 1
ATOM 1657 N N . THR A 1 234 ? 6.992 1.372 -24.811 1.00 90.25 234 THR A N 1
ATOM 1658 C CA . THR A 1 234 ? 7.593 0.590 -23.729 1.00 90.25 234 THR A CA 1
ATOM 1659 C C . THR A 1 234 ? 9.116 0.638 -23.819 1.00 90.25 234 THR A C 1
ATOM 1661 O O . THR A 1 234 ? 9.700 0.410 -24.882 1.00 90.25 234 THR A O 1
ATOM 1664 N N . VAL A 1 235 ? 9.763 0.909 -22.691 1.00 90.31 235 VAL A N 1
ATOM 1665 C CA . VAL A 1 235 ? 11.219 0.978 -22.575 1.00 90.31 235 VAL A CA 1
ATOM 1666 C C . VAL A 1 235 ? 11.821 -0.425 -22.541 1.00 90.31 235 VAL A C 1
ATOM 1668 O O . VAL A 1 235 ? 11.490 -1.246 -21.688 1.00 90.31 235 VAL A O 1
ATOM 1671 N N . LEU A 1 236 ? 12.738 -0.683 -23.470 1.00 92.31 236 LEU A N 1
ATOM 1672 C CA . LEU A 1 236 ? 13.515 -1.918 -23.596 1.00 92.31 236 LEU A CA 1
ATOM 1673 C C . LEU A 1 236 ? 14.809 -1.875 -22.777 1.00 92.31 236 LEU A C 1
ATOM 1675 O O . LEU A 1 236 ? 15.267 -2.902 -22.285 1.00 92.31 236 LEU A O 1
ATOM 1679 N N . ALA A 1 237 ? 15.417 -0.694 -22.677 1.00 90.56 237 ALA A N 1
ATOM 1680 C CA . ALA A 1 237 ? 16.637 -0.441 -21.921 1.00 90.56 237 ALA A CA 1
ATOM 1681 C C . ALA A 1 237 ? 16.698 1.040 -21.532 1.00 90.56 237 ALA A C 1
ATOM 1683 O O . ALA A 1 237 ? 16.118 1.883 -22.217 1.00 90.56 237 ALA A O 1
ATOM 1684 N N . SER A 1 238 ? 17.408 1.369 -20.456 1.00 90.50 238 SER A N 1
ATOM 1685 C CA . SER A 1 238 ? 17.598 2.757 -20.032 1.00 90.50 238 SER A CA 1
ATOM 1686 C C . SER A 1 238 ? 18.955 2.985 -19.382 1.00 90.50 238 SER A C 1
ATOM 1688 O O . SER A 1 238 ? 19.603 2.066 -18.878 1.00 90.50 238 SER A O 1
ATOM 1690 N N . HIS A 1 239 ? 19.406 4.234 -19.379 1.00 87.75 239 HIS A N 1
ATOM 1691 C CA . HIS A 1 239 ? 20.610 4.630 -18.662 1.00 87.75 239 HIS A CA 1
ATOM 1692 C C . HIS A 1 239 ? 20.486 6.060 -18.141 1.00 87.75 239 HIS A C 1
ATOM 169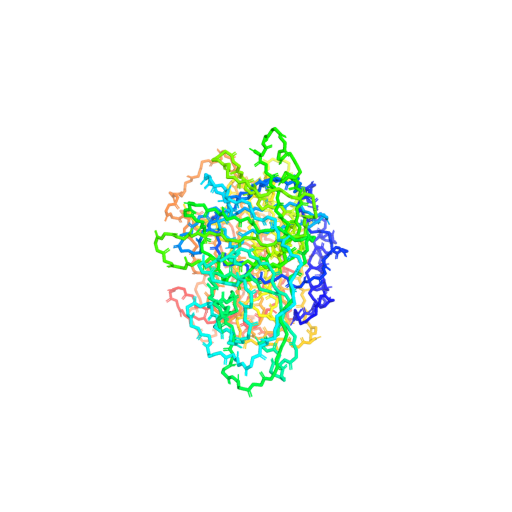4 O O . HIS A 1 239 ? 19.813 6.893 -18.743 1.00 87.75 239 HIS A O 1
ATOM 1700 N N . ASN A 1 240 ? 21.119 6.342 -17.008 1.00 82.19 240 ASN A N 1
ATOM 1701 C CA . ASN A 1 240 ? 21.422 7.697 -16.560 1.00 82.19 240 ASN A CA 1
ATOM 1702 C C . ASN A 1 240 ? 22.800 7.653 -15.897 1.00 82.19 240 ASN A C 1
ATOM 1704 O O . ASN A 1 240 ? 23.089 6.757 -15.100 1.00 82.19 240 ASN A O 1
ATOM 1708 N N . THR A 1 241 ? 23.653 8.608 -16.251 1.00 65.69 241 THR A N 1
ATOM 1709 C CA . THR A 1 241 ? 24.927 8.806 -15.567 1.00 65.69 241 THR A CA 1
ATOM 1710 C C . THR A 1 241 ? 24.710 9.701 -14.343 1.00 65.69 241 THR A C 1
ATOM 1712 O O . THR A 1 241 ? 24.305 10.853 -14.462 1.00 65.69 241 THR A O 1
ATOM 1715 N N . ASN A 1 242 ? 25.062 9.215 -13.148 1.00 55.19 242 ASN A N 1
ATOM 1716 C CA . ASN A 1 242 ? 25.037 9.983 -11.885 1.00 55.19 242 ASN A CA 1
ATOM 1717 C C . ASN A 1 242 ? 26.066 11.147 -11.825 1.00 55.19 242 ASN A C 1
ATOM 1719 O O . ASN A 1 242 ? 26.408 11.629 -10.748 1.00 55.19 242 ASN A O 1
ATOM 1723 N N . SER A 1 243 ? 26.602 11.584 -12.965 1.00 52.78 243 SER A N 1
ATOM 1724 C CA . SER A 1 243 ? 27.471 12.756 -13.087 1.00 52.78 243 SER A CA 1
ATOM 1725 C C . SER A 1 243 ? 26.597 14.000 -13.245 1.00 52.78 243 SER A C 1
ATOM 1727 O O . SER A 1 243 ? 25.575 13.923 -13.909 1.00 52.78 243 SER A O 1
ATOM 1729 N N . LEU A 1 244 ? 27.009 15.152 -12.705 1.00 43.56 244 LEU A N 1
ATOM 1730 C CA . LEU A 1 244 ? 26.306 16.456 -12.689 1.00 43.56 244 LEU A CA 1
ATOM 1731 C C . LEU A 1 244 ? 25.879 17.029 -14.072 1.00 43.56 244 LEU A C 1
ATOM 1733 O O . LEU A 1 244 ? 25.426 18.167 -14.158 1.00 43.56 244 LEU A O 1
ATOM 1737 N N . THR A 1 245 ? 26.003 16.248 -15.144 1.00 55.00 245 THR A N 1
ATOM 1738 C CA . THR A 1 245 ? 25.574 16.505 -16.526 1.00 55.00 245 THR A CA 1
ATOM 1739 C C . THR A 1 245 ? 24.631 15.400 -17.045 1.00 55.00 245 THR A C 1
ATOM 1741 O O . THR A 1 245 ? 24.675 15.077 -18.227 1.00 55.00 245 THR A O 1
ATOM 1744 N N . SER A 1 246 ? 23.855 14.760 -16.159 1.00 59.59 246 SER A N 1
ATOM 1745 C CA . SER A 1 246 ? 23.037 13.556 -16.385 1.00 59.59 246 SER A CA 1
ATOM 1746 C C . SER A 1 246 ? 22.221 13.562 -17.685 1.00 59.59 246 SER A C 1
ATOM 1748 O O . SER A 1 246 ? 21.107 14.079 -17.719 1.00 59.59 246 SER A O 1
ATOM 1750 N N . VAL A 1 247 ? 22.750 12.921 -18.731 1.00 71.75 247 VAL A N 1
ATOM 1751 C CA . VAL A 1 247 ? 22.019 12.582 -19.963 1.00 71.75 247 VAL A CA 1
ATOM 1752 C C . VAL A 1 247 ? 21.223 11.306 -19.690 1.00 71.75 247 VAL A C 1
ATOM 1754 O O . VAL A 1 247 ? 21.806 10.245 -19.446 1.00 71.75 247 VAL A O 1
ATOM 1757 N N . GLY A 1 248 ? 19.894 11.402 -19.702 1.00 83.00 248 GLY A N 1
ATOM 1758 C CA . GLY A 1 248 ? 19.012 10.235 -19.645 1.00 83.00 248 GLY A CA 1
ATOM 1759 C C . GLY A 1 248 ? 18.875 9.602 -21.026 1.00 83.00 248 GLY A C 1
ATOM 1760 O O . GLY A 1 248 ? 18.702 10.312 -22.015 1.00 83.00 248 GLY A O 1
ATOM 1761 N N . MET A 1 249 ? 18.948 8.275 -21.101 1.00 89.12 249 MET A N 1
ATOM 1762 C CA . MET A 1 249 ? 18.778 7.518 -22.342 1.00 89.12 249 MET A CA 1
ATOM 1763 C C . MET A 1 249 ? 17.646 6.505 -22.188 1.00 89.12 249 MET A C 1
ATOM 1765 O O . MET A 1 249 ? 17.604 5.772 -21.196 1.00 89.12 249 MET A O 1
ATOM 1769 N N . LEU A 1 250 ? 16.771 6.435 -23.189 1.00 91.12 250 LEU A N 1
ATOM 1770 C CA . LEU A 1 250 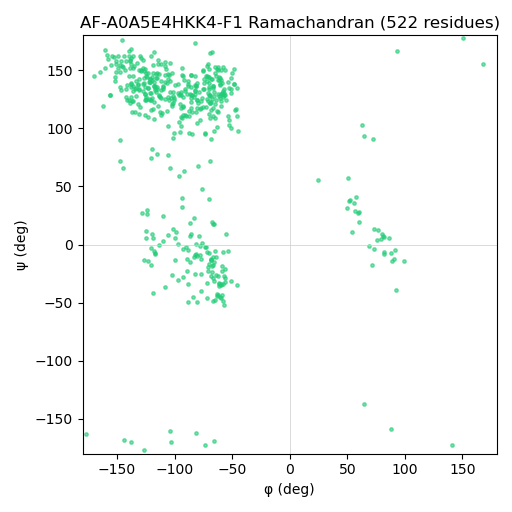? 15.691 5.459 -23.304 1.00 91.12 250 LEU A CA 1
ATOM 1771 C C . LEU A 1 250 ? 15.797 4.725 -24.638 1.00 91.12 250 LEU A C 1
ATOM 1773 O O . LEU A 1 250 ? 15.786 5.342 -25.695 1.00 91.12 250 LEU A O 1
ATOM 1777 N N . GLY A 1 251 ? 15.864 3.403 -24.598 1.00 91.25 251 GLY A N 1
ATOM 1778 C CA . GLY A 1 251 ? 15.751 2.551 -25.771 1.00 91.25 251 GLY A CA 1
ATOM 1779 C C . GLY A 1 251 ? 14.345 1.984 -25.840 1.00 91.25 251 GLY A C 1
ATOM 1780 O O . GLY A 1 251 ? 13.912 1.352 -24.880 1.00 91.25 251 GLY A O 1
ATOM 1781 N N . VAL A 1 252 ? 13.636 2.178 -26.948 1.00 93.12 252 VAL A N 1
ATOM 1782 C CA . VAL A 1 252 ? 12.255 1.697 -27.125 1.00 93.12 252 VAL A CA 1
ATOM 1783 C C . VAL A 1 252 ? 12.098 0.932 -28.438 1.00 93.12 252 VAL A C 1
ATOM 1785 O O . VAL A 1 252 ? 12.915 1.070 -29.349 1.00 93.12 252 VAL A O 1
ATOM 1788 N N . ALA A 1 253 ? 11.031 0.141 -28.552 1.00 91.38 253 ALA A N 1
ATOM 1789 C CA . ALA A 1 253 ? 10.611 -0.435 -29.827 1.00 91.38 253 ALA A CA 1
ATOM 1790 C C . ALA A 1 253 ? 9.830 0.619 -30.634 1.00 91.38 253 ALA A C 1
ATOM 1792 O O . ALA A 1 253 ? 8.677 0.911 -30.322 1.00 91.38 253 ALA A O 1
ATOM 1793 N N . ASN A 1 254 ? 10.458 1.193 -31.660 1.00 91.31 254 ASN A N 1
ATOM 1794 C CA . ASN A 1 254 ? 9.833 2.117 -32.603 1.00 91.31 254 ASN A CA 1
ATOM 1795 C C . ASN A 1 254 ? 10.458 1.958 -34.001 1.00 91.31 254 ASN A C 1
ATOM 1797 O O . ASN A 1 254 ? 11.410 2.645 -34.354 1.00 91.31 254 ASN A O 1
ATOM 1801 N N . ALA A 1 255 ? 9.897 1.075 -34.829 1.00 87.69 255 ALA A N 1
ATOM 1802 C CA . ALA A 1 255 ? 10.405 0.827 -36.182 1.00 87.69 255 ALA A CA 1
ATOM 1803 C C . ALA A 1 255 ? 10.233 2.008 -37.148 1.00 87.69 255 ALA A C 1
ATOM 1805 O O . ALA A 1 255 ? 10.873 2.045 -38.196 1.00 87.69 255 ALA A O 1
ATOM 1806 N N . SER A 1 256 ? 9.351 2.951 -36.817 1.00 88.38 256 SER A N 1
ATOM 1807 C CA . SER A 1 256 ? 9.062 4.123 -37.647 1.00 88.38 256 SER A CA 1
ATOM 1808 C C . SER A 1 256 ? 9.842 5.364 -37.218 1.00 88.38 256 SER A C 1
ATOM 1810 O O . SER A 1 256 ? 9.658 6.414 -37.826 1.00 88.38 256 SER A O 1
ATOM 1812 N N . GLY A 1 257 ? 10.678 5.262 -36.179 1.00 85.94 257 GLY A N 1
ATOM 1813 C CA . GLY A 1 257 ? 11.411 6.411 -35.669 1.00 85.94 257 GLY A CA 1
ATOM 1814 C C . GLY A 1 257 ? 12.414 6.957 -36.681 1.00 85.94 257 GLY A C 1
ATOM 1815 O O . GLY A 1 257 ? 12.907 6.218 -37.532 1.00 85.94 257 GLY A O 1
ATOM 1816 N N . VAL A 1 258 ? 12.721 8.247 -36.595 1.00 89.56 258 VAL A N 1
ATOM 1817 C CA . VAL A 1 258 ? 13.648 8.922 -37.509 1.00 89.56 258 VAL A CA 1
ATOM 1818 C C . VAL A 1 258 ? 14.772 9.549 -36.698 1.00 89.56 258 VAL A C 1
ATOM 1820 O O . VAL A 1 258 ? 14.548 10.201 -35.684 1.00 89.56 258 VAL A O 1
ATOM 1823 N N . THR A 1 259 ? 16.018 9.380 -37.145 1.00 91.25 259 THR A N 1
ATOM 1824 C CA . THR A 1 259 ? 17.149 10.039 -36.483 1.00 91.25 259 THR A CA 1
ATOM 1825 C C . THR A 1 259 ? 17.011 11.558 -36.602 1.00 91.25 259 THR A C 1
ATOM 1827 O O . THR A 1 259 ? 17.083 12.107 -37.702 1.00 91.25 259 THR A O 1
ATOM 1830 N N . THR A 1 260 ? 16.821 12.247 -35.477 1.00 90.25 260 THR A N 1
ATOM 1831 C CA . THR A 1 260 ? 16.562 13.691 -35.442 1.00 90.25 260 THR A CA 1
ATOM 1832 C C . THR A 1 260 ? 17.028 14.328 -34.134 1.00 90.25 260 THR A C 1
ATOM 1834 O O . THR A 1 260 ? 17.226 13.655 -33.127 1.00 90.25 260 THR A O 1
ATOM 1837 N N . ASN A 1 261 ? 17.192 15.649 -34.135 1.00 88.56 261 ASN A N 1
ATOM 1838 C CA . ASN A 1 261 ? 17.481 16.444 -32.945 1.00 88.56 261 ASN A CA 1
ATOM 1839 C C . ASN A 1 261 ? 16.363 17.466 -32.765 1.00 88.56 261 ASN A C 1
ATOM 1841 O O . ASN A 1 261 ? 16.212 18.357 -33.601 1.00 88.56 261 ASN A O 1
ATOM 1845 N N . GLN A 1 262 ? 15.599 17.368 -31.675 1.00 86.31 262 GLN A N 1
ATOM 1846 C CA . GLN A 1 262 ? 14.472 18.268 -31.436 1.00 86.31 262 GLN A CA 1
ATOM 1847 C C . GLN A 1 262 ? 14.505 18.867 -30.027 1.00 86.31 262 GLN A C 1
ATOM 1849 O O . GLN A 1 262 ? 14.299 18.182 -29.029 1.00 86.31 262 GLN A O 1
ATOM 1854 N N . ALA A 1 263 ? 14.734 20.183 -29.957 1.00 82.69 263 ALA A N 1
ATOM 1855 C CA . ALA A 1 263 ? 14.816 20.951 -28.709 1.00 82.69 263 ALA A CA 1
ATOM 1856 C C . ALA A 1 263 ? 13.517 20.916 -27.882 1.00 82.69 263 ALA A C 1
ATOM 1858 O O . ALA A 1 263 ? 13.564 20.924 -26.655 1.00 82.69 263 ALA A O 1
ATOM 1859 N N . SER A 1 264 ? 12.365 20.862 -28.553 1.00 82.75 264 SER A N 1
ATOM 1860 C CA . SER A 1 264 ? 11.031 20.955 -27.938 1.00 82.75 264 SER A CA 1
ATOM 1861 C C . SER A 1 264 ? 10.352 19.607 -27.710 1.00 82.75 264 SER A C 1
ATOM 1863 O O . SER A 1 264 ? 9.152 19.581 -27.450 1.00 82.75 264 SER A O 1
ATOM 1865 N N . ALA A 1 265 ? 11.074 18.501 -27.868 1.00 84.31 265 ALA A N 1
ATOM 1866 C CA . ALA A 1 265 ? 10.523 17.189 -27.591 1.00 84.31 265 ALA A CA 1
ATOM 1867 C C . ALA A 1 265 ? 10.668 16.832 -26.105 1.00 84.31 265 ALA A C 1
ATOM 1869 O O . ALA A 1 265 ? 11.619 17.239 -25.434 1.00 84.31 265 ALA A O 1
ATOM 1870 N N . PHE A 1 266 ? 9.677 16.099 -25.603 1.00 84.25 266 PHE A N 1
ATOM 1871 C CA . PHE A 1 266 ? 9.538 15.721 -24.203 1.00 84.25 266 PHE A CA 1
ATOM 1872 C C . PHE A 1 266 ? 9.133 14.257 -24.109 1.00 84.25 266 PHE A C 1
ATOM 1874 O O . PHE A 1 266 ? 8.216 13.823 -24.809 1.00 84.25 266 PHE A O 1
ATOM 1881 N N . ALA A 1 267 ? 9.752 13.523 -23.189 1.00 83.00 267 ALA A N 1
ATOM 1882 C CA . ALA A 1 267 ? 9.235 12.234 -22.750 1.00 83.00 267 ALA A CA 1
ATOM 1883 C C . ALA A 1 267 ? 8.583 12.412 -21.383 1.00 83.00 267 ALA A C 1
ATOM 1885 O O . ALA A 1 267 ? 9.222 12.916 -20.463 1.00 83.00 267 ALA A O 1
ATOM 1886 N N . THR A 1 268 ? 7.331 11.994 -21.243 1.00 82.50 268 THR A N 1
ATOM 1887 C CA . THR A 1 268 ? 6.652 11.922 -19.948 1.00 82.50 268 THR A CA 1
ATOM 1888 C C . THR A 1 268 ? 6.387 10.472 -19.620 1.00 82.50 268 THR A C 1
ATOM 1890 O O . THR A 1 268 ? 5.812 9.746 -20.430 1.00 82.50 268 THR A O 1
ATOM 1893 N N . GLU A 1 269 ? 6.797 10.046 -18.434 1.00 80.19 269 GLU A N 1
ATOM 1894 C CA . GLU A 1 269 ? 6.445 8.725 -17.948 1.00 80.19 269 GLU A CA 1
ATOM 1895 C C . GLU A 1 269 ? 4.922 8.566 -17.851 1.00 80.19 269 GLU A C 1
ATOM 1897 O O . GLU A 1 269 ? 4.217 9.400 -17.290 1.00 80.19 269 GLU A O 1
ATOM 1902 N N . ASN A 1 270 ? 4.428 7.480 -18.429 1.00 79.06 270 ASN A N 1
ATOM 1903 C CA . ASN A 1 270 ? 3.031 7.081 -18.520 1.00 79.06 270 ASN A CA 1
ATOM 1904 C C . ASN A 1 270 ? 2.854 5.632 -18.028 1.00 79.06 270 ASN A C 1
ATOM 1906 O O . ASN A 1 270 ? 1.979 4.889 -18.487 1.00 79.06 270 ASN A O 1
ATOM 1910 N N . THR A 1 271 ? 3.729 5.181 -17.130 1.00 79.69 271 THR A N 1
ATOM 1911 C CA . THR A 1 271 ? 3.612 3.849 -16.545 1.00 79.69 271 THR A CA 1
ATOM 1912 C C . THR A 1 271 ? 2.419 3.829 -15.609 1.00 79.69 271 THR A C 1
ATOM 1914 O O . THR A 1 271 ? 2.304 4.631 -14.685 1.00 79.69 271 THR A O 1
ATOM 1917 N N . ILE A 1 272 ? 1.496 2.909 -15.873 1.00 82.25 272 ILE A N 1
ATOM 1918 C CA . ILE A 1 272 ? 0.321 2.722 -15.034 1.00 82.25 272 ILE A CA 1
ATOM 1919 C C . ILE A 1 272 ? 0.801 2.223 -13.655 1.00 82.25 272 ILE A C 1
ATOM 1921 O O . ILE A 1 272 ? 1.542 1.239 -13.620 1.00 82.25 272 ILE A O 1
ATOM 1925 N N . PRO A 1 273 ? 0.346 2.805 -12.527 1.00 83.44 273 PRO A N 1
ATOM 1926 C CA . PRO A 1 273 ? 0.830 2.460 -11.183 1.00 83.44 273 PRO A CA 1
ATOM 1927 C C . PRO A 1 273 ? 0.822 0.964 -10.838 1.00 83.44 273 PRO A C 1
ATOM 1929 O O . PRO A 1 273 ? 1.677 0.480 -10.107 1.00 83.44 273 PRO A O 1
ATOM 1932 N N . SER A 1 274 ? -0.125 0.197 -11.387 1.00 81.12 274 SER A N 1
ATOM 1933 C CA . SER A 1 274 ? -0.219 -1.250 -11.150 1.00 81.12 274 SER A CA 1
ATOM 1934 C C . SER A 1 274 ? 0.905 -2.068 -11.794 1.00 81.12 274 SER A C 1
ATOM 1936 O O . SER A 1 274 ? 1.062 -3.236 -11.451 1.00 81.12 274 SER A O 1
ATOM 1938 N N . LEU A 1 275 ? 1.639 -1.494 -12.751 1.00 82.31 275 LEU A N 1
ATOM 1939 C CA . LEU A 1 275 ? 2.758 -2.136 -13.448 1.00 82.31 275 LEU A CA 1
ATOM 1940 C C . LEU A 1 275 ? 4.122 -1.709 -12.889 1.00 82.31 275 LEU A C 1
ATOM 1942 O O . LEU A 1 275 ? 5.120 -2.361 -13.178 1.00 82.31 275 LEU A O 1
ATOM 1946 N N . ASP A 1 276 ? 4.157 -0.655 -12.074 1.00 79.19 276 ASP A N 1
ATOM 1947 C CA . ASP A 1 276 ? 5.374 -0.073 -11.515 1.00 79.19 276 ASP A CA 1
ATOM 1948 C C . ASP A 1 276 ? 5.332 -0.107 -9.988 1.00 79.19 276 ASP A C 1
ATOM 1950 O O . ASP A 1 276 ? 5.139 0.900 -9.307 1.00 79.19 276 ASP A O 1
ATOM 1954 N N . LEU A 1 277 ? 5.528 -1.307 -9.444 1.00 76.94 277 LEU A N 1
ATOM 1955 C CA . LEU A 1 277 ? 5.578 -1.511 -7.997 1.00 76.94 277 LEU A CA 1
ATOM 1956 C C . LEU A 1 277 ? 6.866 -0.967 -7.350 1.00 76.94 277 LEU A C 1
ATOM 1958 O O . LEU A 1 277 ? 7.031 -1.071 -6.134 1.00 76.94 277 LEU A O 1
ATOM 1962 N N . VAL A 1 278 ? 7.790 -0.429 -8.155 1.00 76.06 278 VAL A N 1
ATOM 1963 C CA . VAL A 1 278 ? 9.023 0.200 -7.677 1.00 76.06 278 VAL A CA 1
ATOM 1964 C C . VAL A 1 278 ? 8.722 1.623 -7.223 1.00 76.06 278 VAL A C 1
ATOM 1966 O O . VAL A 1 278 ? 9.088 1.993 -6.108 1.00 76.06 278 VAL A O 1
ATOM 1969 N N . HIS A 1 279 ? 8.023 2.410 -8.046 1.00 77.38 279 HIS A N 1
ATOM 1970 C CA . HIS A 1 279 ? 7.686 3.795 -7.707 1.00 77.38 279 HIS A CA 1
ATOM 1971 C C . HIS A 1 279 ? 6.329 3.922 -7.027 1.00 77.38 279 HIS A C 1
ATOM 1973 O O . HIS A 1 279 ? 6.136 4.838 -6.223 1.00 77.38 279 HIS A O 1
ATOM 1979 N N . TRP A 1 280 ? 5.405 3.004 -7.308 1.00 81.94 280 TRP A N 1
ATOM 1980 C CA . TRP A 1 280 ? 4.069 2.998 -6.736 1.00 81.94 280 TRP A CA 1
ATOM 1981 C C . TRP A 1 280 ? 3.899 1.841 -5.770 1.00 81.94 280 TRP A C 1
ATOM 1983 O O . TRP A 1 280 ? 4.251 0.703 -6.055 1.00 81.94 280 TRP A O 1
ATOM 1993 N N . THR A 1 281 ? 3.281 2.104 -4.627 1.00 84.25 281 THR A N 1
ATOM 1994 C CA . THR A 1 281 ? 2.832 1.033 -3.739 1.00 84.25 281 THR A CA 1
ATOM 1995 C C . THR A 1 281 ? 1.320 1.090 -3.589 1.00 84.25 281 THR A C 1
ATOM 1997 O O . THR A 1 281 ? 0.764 2.193 -3.500 1.00 84.25 281 THR A O 1
ATOM 2000 N N . PRO A 1 282 ? 0.628 -0.065 -3.573 1.00 86.50 282 PRO A N 1
ATOM 2001 C CA . PRO A 1 282 ? -0.792 -0.082 -3.279 1.00 86.50 282 PRO A CA 1
ATOM 2002 C C . PRO A 1 282 ? -1.035 0.527 -1.897 1.00 86.50 282 PRO A C 1
ATOM 2004 O O . PRO A 1 282 ? -0.400 0.170 -0.910 1.00 86.50 282 PRO A O 1
ATOM 2007 N N . TYR A 1 283 ? -1.969 1.455 -1.828 1.00 87.94 283 TYR A N 1
ATOM 2008 C CA . TYR A 1 283 ? -2.360 2.157 -0.620 1.00 87.94 283 TYR A CA 1
ATOM 2009 C C . TYR A 1 283 ? -3.803 1.775 -0.310 1.00 87.94 283 TYR A C 1
ATOM 2011 O O . TYR A 1 283 ? -4.757 2.476 -0.642 1.00 87.94 283 TYR A O 1
ATOM 2019 N N . ASN A 1 284 ? -3.959 0.581 0.258 1.00 91.75 284 ASN A N 1
ATOM 2020 C CA . ASN A 1 284 ? -5.266 0.014 0.557 1.00 91.75 284 ASN A CA 1
ATOM 2021 C C . ASN A 1 284 ? -5.826 0.671 1.818 1.00 91.75 284 ASN A C 1
ATOM 2023 O O . ASN A 1 284 ? -5.269 0.501 2.904 1.00 91.75 284 ASN A O 1
ATOM 2027 N N . TYR A 1 285 ? -6.941 1.385 1.685 1.00 92.44 285 TYR A N 1
ATOM 2028 C CA . TYR A 1 285 ? -7.612 2.008 2.819 1.00 92.44 285 TYR A CA 1
ATOM 2029 C C . TYR A 1 285 ? -9.132 1.878 2.740 1.00 92.44 285 TYR A C 1
ATOM 2031 O O . TYR A 1 285 ? -9.709 1.687 1.670 1.00 92.44 285 TYR A O 1
ATOM 2039 N N . GLU A 1 286 ? -9.783 2.016 3.886 1.00 94.62 286 GLU A N 1
ATOM 2040 C CA . GLU A 1 286 ? -11.230 2.176 4.009 1.00 94.62 286 GLU A CA 1
ATOM 2041 C C . GLU A 1 286 ? -11.534 3.390 4.886 1.00 94.62 286 GLU A C 1
ATOM 2043 O O . GLU A 1 286 ? -10.756 3.718 5.781 1.00 94.62 286 GLU A O 1
ATOM 2048 N N . VAL A 1 287 ? -12.662 4.055 4.640 1.00 93.81 287 VAL A N 1
ATOM 2049 C CA . VAL A 1 287 ? -13.157 5.170 5.453 1.00 93.81 287 VAL A CA 1
ATOM 2050 C C . VAL A 1 287 ? -14.531 4.794 5.988 1.00 93.81 287 VAL A C 1
ATOM 2052 O O . VAL A 1 287 ? -15.448 4.480 5.232 1.00 93.81 287 VAL A O 1
ATOM 2055 N N . TRP A 1 288 ? -14.671 4.847 7.302 1.00 95.00 288 TRP A N 1
ATOM 2056 C CA . TRP A 1 288 ? -15.851 4.421 8.037 1.00 95.00 288 TRP A CA 1
ATOM 2057 C C . TRP A 1 288 ? -16.406 5.583 8.847 1.00 95.00 288 TRP A C 1
ATOM 2059 O O . TRP A 1 288 ? -15.646 6.346 9.433 1.00 95.00 288 TRP A O 1
ATOM 2069 N N . GLN A 1 289 ? -17.726 5.716 8.896 1.00 93.44 289 GLN A N 1
ATOM 2070 C CA . GLN A 1 289 ? -18.415 6.776 9.623 1.00 93.44 289 GLN A CA 1
ATOM 2071 C C . GLN A 1 289 ? -19.293 6.184 10.731 1.00 93.44 289 GLN A C 1
ATOM 2073 O O . GLN A 1 289 ? -19.998 5.195 10.511 1.00 93.44 289 GLN A O 1
ATOM 2078 N N . MET A 1 290 ? -19.254 6.812 11.912 1.00 92.38 290 MET A N 1
ATOM 2079 C CA . MET A 1 290 ? -20.198 6.539 13.001 1.00 92.38 290 MET A CA 1
ATOM 2080 C C . MET A 1 290 ? -21.630 6.861 12.570 1.00 92.38 290 MET A C 1
ATOM 2082 O O . MET A 1 290 ? -21.873 7.876 11.923 1.00 92.38 290 MET A O 1
ATOM 2086 N N . THR A 1 291 ? -22.588 6.042 12.994 1.00 91.50 291 THR A N 1
ATOM 2087 C CA . THR A 1 291 ? -24.018 6.209 12.683 1.00 91.50 291 THR A CA 1
ATOM 2088 C C . THR A 1 291 ? -24.845 6.622 13.900 1.00 91.50 291 THR A C 1
ATOM 2090 O O . THR A 1 291 ? -26.041 6.342 13.964 1.00 91.50 291 THR A O 1
ATOM 2093 N N . ASP A 1 292 ? -24.214 7.247 14.895 1.00 91.38 292 ASP A N 1
ATOM 2094 C CA . ASP A 1 292 ? -24.912 7.737 16.078 1.00 91.38 292 ASP A CA 1
ATOM 2095 C C . ASP A 1 292 ? -25.829 8.923 15.763 1.00 91.38 292 ASP A C 1
ATOM 2097 O O . ASP A 1 292 ? -25.714 9.564 14.719 1.00 91.38 292 ASP A O 1
ATOM 2101 N N . ALA A 1 293 ? -26.740 9.255 16.681 1.00 90.19 293 ALA A N 1
ATOM 2102 C CA . ALA A 1 293 ? -27.672 10.373 16.494 1.00 90.19 293 ALA A CA 1
ATOM 2103 C C . ALA A 1 293 ? -26.955 11.714 16.220 1.00 90.19 293 ALA A C 1
ATOM 2105 O O . ALA A 1 293 ? -27.481 12.569 15.509 1.00 90.19 293 ALA A O 1
ATOM 2106 N N . SER A 1 294 ? -25.732 11.878 16.735 1.00 89.25 294 SER A N 1
ATOM 2107 C CA . SER A 1 294 ? -24.893 13.063 16.528 1.00 89.25 294 SER A CA 1
ATOM 2108 C C . SER A 1 294 ? -24.129 13.058 15.199 1.00 89.25 294 SER A C 1
ATOM 2110 O O . SER A 1 294 ? -23.528 14.073 14.845 1.00 89.25 294 SER A O 1
ATOM 2112 N N . ALA A 1 295 ? -24.136 11.961 14.432 1.00 89.88 295 ALA A N 1
ATOM 2113 C CA . ALA A 1 295 ? -23.381 11.846 13.185 1.00 89.88 295 ALA A CA 1
ATOM 2114 C C . ALA A 1 295 ? -23.812 12.863 12.116 1.00 89.88 295 ALA A C 1
ATOM 2116 O O . ALA A 1 295 ? -22.995 13.252 11.285 1.00 89.88 295 ALA A O 1
ATOM 2117 N N . ALA A 1 296 ? -25.067 13.324 12.149 1.00 88.62 296 ALA A N 1
ATOM 2118 C CA . ALA A 1 296 ? -25.579 14.324 11.211 1.00 88.62 296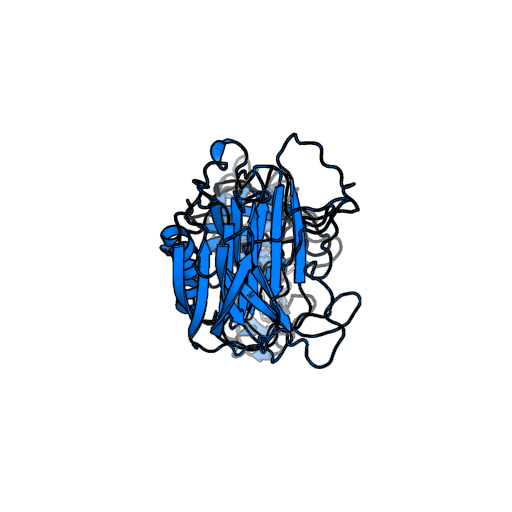 ALA A CA 1
ATOM 2119 C C . ALA A 1 296 ? -25.018 15.736 11.466 1.00 88.62 296 ALA A C 1
ATOM 2121 O O . ALA A 1 296 ? -24.837 16.504 10.525 1.00 88.62 296 ALA A O 1
ATOM 2122 N N . THR A 1 297 ? -24.743 16.088 12.726 1.00 87.00 297 THR A N 1
ATOM 2123 C CA . THR A 1 297 ? -24.265 17.428 13.115 1.00 87.00 297 THR A CA 1
ATOM 2124 C C . THR A 1 297 ? -22.770 17.477 13.397 1.00 87.00 297 THR A C 1
ATOM 2126 O O . THR A 1 297 ? -22.160 18.535 13.264 1.00 87.00 297 THR A O 1
ATOM 2129 N N . SER A 1 298 ? -22.191 16.342 13.784 1.00 86.31 298 SER A N 1
ATOM 2130 C CA . SER A 1 298 ? -20.782 16.190 14.141 1.00 86.31 298 SER A CA 1
ATOM 2131 C C . SER A 1 298 ? -20.304 14.796 13.753 1.00 86.31 298 SER A C 1
ATOM 2133 O O . SER A 1 298 ? -20.110 13.937 14.624 1.00 86.31 298 SER A O 1
ATOM 2135 N N . PRO A 1 299 ? -20.151 14.528 12.451 1.00 90.31 299 PRO A N 1
ATOM 2136 C CA . PRO A 1 299 ? -19.703 13.228 11.988 1.00 90.31 299 PRO A CA 1
ATOM 2137 C C . PRO A 1 299 ? -18.316 12.912 12.545 1.00 90.31 299 PRO A C 1
ATOM 2139 O O . PRO A 1 299 ? -17.465 13.790 12.676 1.00 90.31 299 PRO A O 1
ATOM 2142 N N . ILE A 1 300 ? -18.101 11.641 12.870 1.00 91.06 300 ILE A N 1
ATOM 2143 C CA . ILE A 1 300 ? -16.789 11.096 13.201 1.00 91.06 300 ILE A CA 1
ATOM 2144 C C . ILE A 1 300 ? -16.498 10.032 12.163 1.00 91.06 300 ILE A C 1
ATOM 2146 O O . ILE A 1 300 ? -17.224 9.042 12.042 1.00 91.06 300 ILE A O 1
ATOM 2150 N N . LEU A 1 301 ? -15.448 10.278 11.395 1.00 92.12 301 LEU A N 1
ATOM 2151 C CA . LEU A 1 301 ? -14.969 9.387 10.363 1.00 92.12 301 LEU A CA 1
ATOM 2152 C C . LEU A 1 301 ? -13.615 8.832 10.782 1.00 92.12 301 LEU A C 1
ATOM 2154 O O . LEU A 1 301 ? -12.773 9.552 11.320 1.00 92.12 301 LEU A O 1
ATOM 2158 N N . MET A 1 302 ? -13.400 7.558 10.501 1.00 91.19 302 MET A N 1
ATOM 2159 C CA . MET A 1 302 ? -12.147 6.864 10.712 1.00 91.19 302 MET A CA 1
ATOM 2160 C C . MET A 1 302 ? -11.670 6.288 9.388 1.00 91.19 302 MET A C 1
ATOM 2162 O O . MET A 1 302 ? -12.379 5.517 8.747 1.00 91.19 302 MET A O 1
ATOM 2166 N N . ARG A 1 303 ? -10.445 6.628 9.000 1.00 90.94 303 ARG A N 1
ATOM 2167 C CA . ARG A 1 303 ? -9.742 5.967 7.909 1.00 90.94 303 ARG A CA 1
ATOM 2168 C C . ARG A 1 303 ? -8.829 4.898 8.480 1.00 90.94 303 ARG A C 1
ATOM 2170 O O . ARG A 1 303 ? -8.011 5.224 9.333 1.00 90.94 303 ARG A O 1
ATOM 2177 N N . PHE A 1 304 ? -8.923 3.679 7.967 1.00 91.19 304 PHE A N 1
ATOM 2178 C CA . PHE A 1 304 ? -7.936 2.625 8.174 1.00 91.19 304 PHE A CA 1
ATOM 2179 C C . PHE A 1 304 ? -7.100 2.458 6.920 1.00 91.19 304 PHE A C 1
ATOM 2181 O O . PHE A 1 304 ? -7.658 2.326 5.837 1.00 91.19 304 PHE A O 1
ATOM 2188 N N . VAL A 1 305 ? -5.784 2.418 7.070 1.00 89.94 305 VAL A N 1
ATOM 2189 C CA . VAL A 1 305 ? -4.839 2.053 6.016 1.00 89.94 305 VAL A CA 1
ATOM 2190 C C . VAL A 1 305 ? -4.200 0.733 6.409 1.00 89.94 305 VAL A C 1
ATOM 2192 O O . VAL A 1 305 ? -3.679 0.584 7.516 1.00 89.94 305 VAL A O 1
ATOM 2195 N N . TYR A 1 306 ? -4.256 -0.226 5.494 1.00 91.88 306 TYR A N 1
ATOM 2196 C CA . TYR A 1 306 ? -3.828 -1.598 5.711 1.00 91.88 306 TYR A CA 1
ATOM 2197 C C . TYR A 1 306 ? -2.516 -1.840 4.973 1.00 91.88 306 TYR A C 1
ATOM 2199 O O . TYR A 1 306 ? -2.486 -1.843 3.742 1.00 91.88 306 TYR A O 1
ATOM 2207 N N . ALA A 1 307 ? -1.443 -2.090 5.709 1.00 89.06 307 ALA A N 1
ATOM 2208 C CA . ALA A 1 307 ? -0.110 -2.297 5.161 1.00 89.06 307 ALA A CA 1
ATOM 2209 C C . ALA A 1 307 ? 0.612 -3.456 5.860 1.00 89.06 307 ALA A C 1
ATOM 2211 O O . ALA A 1 307 ? 0.023 -4.199 6.649 1.00 89.06 307 ALA A O 1
ATOM 2212 N N . THR A 1 308 ? 1.904 -3.602 5.577 1.00 85.25 308 THR A N 1
ATOM 2213 C CA . THR A 1 308 ? 2.786 -4.545 6.260 1.00 85.25 308 THR A CA 1
ATOM 2214 C C . THR A 1 308 ? 4.176 -3.939 6.484 1.00 85.25 308 THR A C 1
ATOM 2216 O O . THR A 1 308 ? 4.706 -3.266 5.603 1.00 85.25 308 THR A O 1
ATOM 2219 N N . ASN A 1 309 ? 4.774 -4.137 7.665 1.00 74.25 309 ASN A N 1
ATOM 2220 C CA . ASN A 1 309 ? 6.148 -3.669 7.960 1.00 74.25 309 ASN A CA 1
ATOM 2221 C C . ASN A 1 309 ? 7.225 -4.631 7.445 1.00 74.25 309 ASN A C 1
ATOM 2223 O O . ASN A 1 309 ? 8.376 -4.261 7.236 1.00 74.25 309 ASN A O 1
ATOM 2227 N N . SER A 1 310 ? 6.840 -5.888 7.319 1.00 76.44 310 SER A N 1
ATOM 2228 C CA . SER A 1 310 ? 7.596 -7.013 6.794 1.00 76.44 310 SER A CA 1
ATOM 2229 C C . SER A 1 310 ? 6.555 -8.031 6.369 1.00 76.44 310 SER A C 1
ATOM 2231 O O . SER A 1 310 ? 5.457 -7.998 6.906 1.00 76.44 310 SER A O 1
ATOM 2233 N N . LEU A 1 311 ? 6.878 -8.977 5.491 1.00 74.00 311 LEU A N 1
ATOM 2234 C CA . LEU A 1 311 ? 5.905 -9.953 4.980 1.00 74.00 311 LEU A CA 1
ATOM 2235 C C . LEU A 1 311 ? 5.123 -10.745 6.050 1.00 74.00 311 LEU A C 1
ATOM 2237 O O . LEU A 1 311 ? 4.258 -11.509 5.681 1.00 74.00 311 LEU A O 1
ATOM 2241 N N . LEU A 1 312 ? 5.394 -10.625 7.350 1.00 82.00 312 LEU A N 1
ATOM 2242 C CA . LEU A 1 312 ? 4.780 -11.442 8.402 1.00 82.00 312 LEU A CA 1
ATOM 2243 C C . LEU A 1 312 ? 4.008 -10.624 9.441 1.00 82.00 312 LEU A C 1
ATOM 2245 O O . LEU A 1 312 ? 3.440 -11.192 10.368 1.00 82.00 312 LEU A O 1
ATOM 2249 N N . ILE A 1 313 ? 4.016 -9.295 9.336 1.00 82.94 313 ILE A N 1
ATOM 2250 C CA . ILE A 1 313 ? 3.482 -8.423 10.382 1.00 82.94 313 ILE A CA 1
ATOM 2251 C C . ILE A 1 313 ? 2.395 -7.543 9.762 1.00 82.94 313 ILE A C 1
ATOM 2253 O O . ILE A 1 313 ? 2.732 -6.649 8.971 1.00 82.94 313 ILE A O 1
ATOM 2257 N N . PRO A 1 314 ? 1.108 -7.766 10.103 1.00 87.25 314 PRO A N 1
ATOM 2258 C CA . PRO A 1 314 ? 0.045 -6.818 9.792 1.00 87.25 314 PRO A CA 1
ATOM 2259 C C . PRO A 1 314 ? 0.452 -5.409 10.193 1.00 87.25 314 PRO A C 1
ATOM 2261 O O . PRO A 1 314 ? 1.246 -5.228 11.104 1.00 87.25 314 PRO A O 1
ATOM 2264 N N . ASN A 1 315 ? -0.046 -4.393 9.516 1.00 86.19 315 ASN A N 1
ATOM 2265 C CA . ASN A 1 315 ? 0.156 -3.019 9.933 1.00 86.19 315 ASN A CA 1
ATOM 2266 C C . ASN A 1 315 ? -1.129 -2.256 9.671 1.00 86.19 315 ASN A C 1
ATOM 2268 O O . ASN A 1 315 ? -1.643 -2.267 8.552 1.00 86.19 315 ASN A O 1
ATOM 2272 N N . ILE A 1 316 ? -1.660 -1.627 10.714 1.00 87.38 316 ILE A N 1
ATOM 2273 C CA . ILE A 1 316 ? -2.833 -0.773 10.595 1.00 87.38 316 ILE A CA 1
ATOM 2274 C C . ILE A 1 316 ? -2.415 0.619 11.002 1.00 87.38 316 ILE A C 1
ATOM 2276 O O . ILE A 1 316 ? -1.958 0.837 12.127 1.00 87.38 316 ILE A O 1
ATOM 2280 N N . ASN A 1 317 ? -2.619 1.551 10.087 1.00 85.50 317 ASN A N 1
ATOM 2281 C CA . ASN A 1 317 ? -2.596 2.958 10.407 1.00 85.50 317 ASN A CA 1
ATOM 2282 C C . ASN A 1 317 ? -4.015 3.486 10.418 1.00 85.50 317 ASN A C 1
ATOM 2284 O O . ASN A 1 317 ? -4.855 3.047 9.629 1.00 85.50 317 ASN A O 1
ATOM 2288 N N . PHE A 1 318 ? -4.280 4.457 11.279 1.00 86.12 318 PHE A N 1
ATOM 2289 C CA . PHE A 1 318 ? -5.568 5.124 11.274 1.00 86.12 318 PHE A CA 1
ATOM 2290 C C . PHE A 1 318 ? -5.438 6.637 11.397 1.00 86.12 318 PHE A C 1
ATOM 2292 O O . PHE A 1 318 ? -4.473 7.161 11.958 1.00 86.12 318 PHE A O 1
ATOM 2299 N N . ILE A 1 319 ? -6.449 7.323 10.868 1.00 85.06 319 ILE A N 1
ATOM 2300 C CA . ILE A 1 319 ? -6.702 8.748 11.078 1.00 85.06 319 ILE A CA 1
ATOM 2301 C C . ILE A 1 319 ? -8.175 8.899 11.431 1.00 85.06 319 ILE A C 1
ATOM 2303 O O . ILE A 1 319 ? -9.030 8.273 10.806 1.00 85.06 319 ILE A O 1
ATOM 2307 N N . ILE A 1 320 ? -8.477 9.753 12.404 1.00 86.81 320 ILE A N 1
ATOM 2308 C CA . ILE A 1 320 ? -9.853 10.108 12.756 1.00 86.81 320 ILE A CA 1
ATOM 2309 C C . ILE A 1 320 ? -10.058 11.587 12.468 1.00 86.81 320 ILE A C 1
ATOM 2311 O O . ILE A 1 320 ? -9.197 12.409 12.785 1.00 86.81 320 ILE A O 1
ATOM 2315 N N . SER A 1 321 ? -11.187 11.930 11.858 1.00 87.38 321 SER A N 1
ATOM 2316 C CA . SER A 1 321 ? -11.525 13.314 11.547 1.00 87.38 321 SER A CA 1
ATOM 2317 C C . SER A 1 321 ? -13.022 13.562 11.569 1.00 87.38 321 SER A C 1
ATOM 2319 O O . SER A 1 321 ? -13.827 12.637 11.474 1.00 87.38 321 SER A O 1
ATOM 2321 N N . THR A 1 322 ? -13.392 14.835 11.663 1.00 86.44 322 THR A N 1
ATOM 2322 C CA . THR A 1 322 ? -14.778 15.279 11.515 1.00 86.44 322 THR A CA 1
ATOM 2323 C C . THR A 1 322 ? -15.207 15.451 10.058 1.00 86.44 322 THR A C 1
ATOM 2325 O O . THR A 1 322 ? -16.374 15.704 9.798 1.00 86.44 322 THR A O 1
ATOM 2328 N N . SER A 1 323 ? -14.297 15.372 9.086 1.00 84.94 323 SER A N 1
ATOM 2329 C CA . SER A 1 323 ? -14.654 15.330 7.661 1.00 84.94 323 SER A CA 1
ATOM 2330 C C . SER A 1 323 ? -13.510 14.761 6.831 1.00 84.94 323 SER A C 1
ATOM 2332 O O . SER A 1 323 ? -12.346 14.899 7.201 1.00 84.94 323 SER A O 1
ATOM 2334 N N . PHE A 1 324 ? -13.842 14.135 5.703 1.00 80.38 324 PHE A N 1
ATOM 2335 C CA . PHE A 1 324 ? -12.875 13.670 4.712 1.00 80.38 324 PHE A CA 1
ATOM 2336 C C . PHE A 1 324 ? -13.264 14.162 3.315 1.00 80.38 324 PHE A C 1
ATOM 2338 O O . PHE A 1 324 ? -14.446 14.281 2.999 1.00 80.38 324 PHE A O 1
ATOM 2345 N N . SER A 1 325 ? -12.261 14.385 2.473 1.00 80.56 325 SER A N 1
ATOM 2346 C CA . SER A 1 325 ? -12.385 14.599 1.035 1.00 80.56 325 SER A CA 1
ATOM 2347 C C . SER A 1 325 ? -11.278 13.818 0.337 1.00 80.56 325 SER A C 1
ATOM 2349 O O . SER A 1 325 ? -10.108 13.981 0.683 1.00 80.56 325 SER A O 1
ATOM 2351 N N . ASN A 1 326 ? -11.634 12.979 -0.641 1.00 71.88 326 ASN A N 1
ATOM 2352 C CA . ASN A 1 326 ? -10.674 12.242 -1.469 1.00 71.88 326 ASN A CA 1
ATOM 2353 C C . ASN A 1 326 ? -9.606 11.490 -0.651 1.00 71.88 326 ASN A C 1
ATOM 2355 O O . ASN A 1 326 ? -8.415 11.747 -0.801 1.00 71.88 326 ASN A O 1
ATOM 2359 N N . ALA A 1 327 ? -10.017 10.601 0.249 1.00 69.38 327 ALA A N 1
ATOM 2360 C CA . ALA A 1 327 ? -9.187 9.893 1.222 1.00 69.38 327 ALA A CA 1
ATOM 2361 C C . ALA A 1 327 ? -8.634 10.727 2.380 1.00 69.38 327 ALA A C 1
ATOM 2363 O O . ALA A 1 327 ? -8.218 10.129 3.370 1.00 69.38 327 ALA A O 1
ATOM 2364 N N . TRP A 1 328 ? -8.594 12.059 2.309 1.00 78.62 328 TRP A N 1
ATOM 2365 C CA . TRP A 1 328 ? -7.855 12.889 3.268 1.00 78.62 328 TRP A CA 1
ATOM 2366 C C . TRP A 1 328 ? -8.762 13.616 4.243 1.00 78.62 328 TRP A C 1
ATOM 2368 O O . TRP A 1 328 ? -9.838 14.067 3.854 1.00 78.62 328 TRP A O 1
ATOM 2378 N N . PRO A 1 329 ? -8.350 13.745 5.511 1.00 75.38 329 PRO A N 1
ATOM 2379 C CA . PRO A 1 329 ? -9.127 14.512 6.455 1.00 75.38 329 PRO A CA 1
ATOM 2380 C C . PRO A 1 329 ? -9.119 15.997 6.069 1.00 75.38 329 PRO A C 1
ATOM 2382 O O . PRO A 1 329 ? -8.080 16.560 5.735 1.00 75.38 329 PRO A O 1
ATOM 2385 N N . THR A 1 330 ? -10.279 16.639 6.137 1.00 77.44 330 THR A N 1
ATOM 2386 C CA . THR A 1 330 ? -10.445 18.082 5.874 1.00 77.44 330 THR A CA 1
ATOM 2387 C C . THR A 1 330 ? -10.936 18.853 7.096 1.00 77.44 330 THR A C 1
ATOM 2389 O O . THR A 1 330 ? -11.037 20.077 7.058 1.00 77.44 330 THR A O 1
ATOM 2392 N N . GLY A 1 331 ? -11.300 18.138 8.160 1.00 69.81 331 GLY A N 1
ATOM 2393 C CA . GLY A 1 331 ? -11.850 18.699 9.387 1.00 69.81 331 GLY A CA 1
ATOM 2394 C C . GLY A 1 331 ? -10.828 18.729 10.513 1.00 69.81 331 GLY A C 1
ATOM 2395 O O . GLY A 1 331 ? -9.626 18.600 10.291 1.00 69.81 331 GLY A O 1
ATOM 2396 N N . ASN A 1 332 ? -11.320 18.829 11.748 1.00 71.19 332 ASN A N 1
ATOM 2397 C CA . ASN A 1 332 ? -10.469 18.588 12.908 1.00 71.19 332 ASN A CA 1
ATOM 2398 C C . ASN A 1 332 ? -9.945 17.149 12.824 1.00 71.19 332 ASN A C 1
ATOM 2400 O O . ASN A 1 332 ? -10.702 16.241 12.463 1.00 71.19 332 ASN A O 1
ATOM 2404 N N . THR A 1 333 ? -8.673 16.929 13.139 1.00 70.75 333 THR A N 1
ATOM 2405 C CA . THR A 1 333 ? -8.035 15.613 13.048 1.00 70.75 333 THR A CA 1
ATOM 2406 C C . THR A 1 333 ? -7.445 15.162 14.363 1.00 70.75 333 THR A C 1
ATOM 2408 O O . THR A 1 333 ? -6.912 15.945 15.143 1.00 70.75 333 THR A O 1
ATOM 2411 N N . PHE A 1 334 ? -7.479 13.850 14.560 1.00 67.25 334 PHE A N 1
ATOM 2412 C CA . PHE A 1 334 ? -6.539 13.166 15.425 1.00 67.25 334 PHE A CA 1
ATOM 2413 C C . PHE A 1 334 ? -5.177 13.105 14.716 1.00 67.25 334 PHE A C 1
ATOM 2415 O O . PHE A 1 334 ? -4.953 12.252 13.858 1.00 67.25 334 PHE A O 1
ATOM 2422 N N . SER A 1 335 ? -4.304 14.068 15.010 1.00 58.94 335 SER A N 1
ATOM 2423 C CA . SER A 1 335 ? -2.888 14.080 14.616 1.00 58.94 335 SER A CA 1
ATOM 2424 C C . SER A 1 335 ? -2.119 15.123 15.431 1.00 58.94 335 SER A C 1
ATOM 2426 O O . SER A 1 335 ? -2.681 16.165 15.771 1.00 58.94 335 SER A O 1
ATOM 2428 N N . SER A 1 336 ? -0.832 14.890 15.712 1.00 46.53 336 SER A N 1
ATOM 2429 C CA . SER A 1 336 ? 0.043 15.917 16.297 1.00 46.53 336 SER A CA 1
ATOM 2430 C C . SER A 1 336 ? 0.060 17.156 15.398 1.00 46.53 336 SER A C 1
ATOM 2432 O O . SER A 1 336 ? 0.277 17.032 14.195 1.00 46.53 336 SER A O 1
ATOM 2434 N N . ALA A 1 337 ? -0.150 18.341 15.965 1.00 41.12 337 ALA A N 1
ATOM 2435 C CA . ALA A 1 337 ? -0.522 19.571 15.255 1.00 41.12 337 ALA A CA 1
ATOM 2436 C C . ALA A 1 337 ? 0.501 20.188 14.270 1.00 41.12 337 ALA A C 1
ATOM 2438 O O . ALA A 1 337 ? 0.369 21.351 13.900 1.00 41.12 337 ALA A O 1
ATOM 2439 N N . ALA A 1 338 ? 1.508 19.439 13.829 1.00 39.31 338 ALA A N 1
ATOM 2440 C CA . ALA A 1 338 ? 2.427 19.854 12.772 1.00 39.31 338 ALA A CA 1
ATOM 2441 C C . ALA A 1 338 ? 2.471 18.878 11.583 1.00 39.31 338 ALA A C 1
ATOM 2443 O O . ALA A 1 338 ? 3.002 19.231 10.534 1.00 39.31 338 ALA A O 1
ATOM 2444 N N . VAL A 1 339 ? 1.944 17.656 11.731 1.00 45.06 339 VAL A N 1
ATOM 2445 C CA . VAL A 1 339 ? 2.112 16.564 10.766 1.00 45.06 339 VAL A CA 1
ATOM 2446 C C . VAL A 1 339 ? 0.957 15.570 10.921 1.00 45.06 339 VAL A C 1
ATOM 2448 O O . VAL A 1 339 ? 0.734 15.081 12.030 1.00 45.06 339 VAL A O 1
ATOM 2451 N N . TYR A 1 340 ? 0.261 15.217 9.833 1.00 49.41 340 TYR A N 1
ATOM 2452 C CA . TYR A 1 340 ? -0.750 14.149 9.816 1.00 49.41 340 TYR A CA 1
ATOM 2453 C C . TYR A 1 340 ? -0.086 12.777 9.996 1.00 49.41 340 TYR A C 1
ATOM 2455 O O . TYR A 1 340 ? 0.041 11.994 9.058 1.00 49.41 340 TYR A O 1
ATOM 2463 N N . GLN A 1 341 ? 0.398 12.481 11.202 1.00 53.09 341 GLN A N 1
ATOM 2464 C CA . GLN A 1 341 ? 0.988 11.183 11.484 1.00 53.09 341 GLN A CA 1
ATOM 2465 C C . GLN A 1 341 ? -0.114 10.153 11.694 1.00 53.09 341 GLN A C 1
ATOM 2467 O O . GLN A 1 341 ? -0.791 10.111 12.720 1.00 53.09 341 GLN A O 1
ATOM 2472 N N . GLU A 1 342 ? -0.248 9.295 10.694 1.00 56.47 342 GLU A N 1
ATOM 2473 C CA . GLU A 1 342 ? -0.836 7.975 10.825 1.00 56.47 342 GLU A CA 1
ATOM 2474 C C . GLU A 1 342 ? -0.256 7.259 12.053 1.00 56.47 342 GLU A C 1
ATOM 2476 O O . GLU A 1 342 ? 0.952 7.002 12.136 1.00 56.47 342 GLU A O 1
ATOM 2481 N N . THR A 1 343 ? -1.124 6.970 13.027 1.00 58.84 343 THR A N 1
ATOM 2482 C CA . THR A 1 343 ? -0.729 6.228 14.225 1.00 58.84 343 THR A CA 1
ATOM 2483 C C . THR A 1 343 ? -0.614 4.757 13.868 1.00 58.84 343 THR A C 1
ATOM 2485 O O . THR A 1 343 ? -1.595 4.129 13.474 1.00 58.84 343 THR A O 1
ATOM 2488 N N . ILE A 1 344 ? 0.602 4.231 14.004 1.00 59.28 344 ILE A N 1
ATOM 2489 C CA . ILE A 1 344 ? 0.943 2.859 13.648 1.00 59.28 344 ILE A CA 1
ATOM 2490 C C . ILE A 1 344 ? 0.567 1.921 14.779 1.00 59.28 344 ILE A C 1
ATOM 2492 O O . ILE A 1 344 ? 1.029 2.064 15.913 1.00 59.28 344 ILE A O 1
ATOM 2496 N N . VAL A 1 345 ? -0.201 0.898 14.436 1.00 60.34 345 VAL A N 1
ATOM 2497 C CA . VAL A 1 345 ? -0.649 -0.112 15.376 1.00 60.34 345 VAL A CA 1
ATOM 2498 C C . VAL A 1 345 ? -0.141 -1.475 14.925 1.00 60.34 345 VAL A C 1
ATOM 2500 O O . VAL A 1 345 ? -0.884 -2.197 14.277 1.00 60.34 345 VAL A O 1
ATOM 2503 N N . THR A 1 346 ? 1.120 -1.808 15.242 1.00 61.00 346 THR A N 1
ATOM 2504 C CA . THR A 1 346 ? 1.632 -3.198 15.351 1.00 61.00 346 THR A CA 1
ATOM 2505 C C . THR A 1 346 ? 3.030 -3.256 15.955 1.00 61.00 346 THR A C 1
ATOM 2507 O O . THR A 1 346 ? 3.871 -2.411 15.647 1.00 61.00 346 THR A O 1
ATOM 2510 N N . SER A 1 347 ? 3.310 -4.299 16.742 1.00 54.66 347 SER A N 1
ATOM 2511 C CA . SER A 1 347 ? 4.645 -4.575 17.280 1.00 54.66 347 SER A CA 1
ATOM 2512 C C . SER A 1 347 ? 5.586 -5.147 16.219 1.00 54.66 347 SER A C 1
ATOM 2514 O O . SER A 1 347 ? 5.244 -6.103 15.522 1.00 54.66 347 SER A O 1
ATOM 2516 N N . SER A 1 348 ? 6.801 -4.617 16.154 1.00 57.16 348 SER A N 1
ATOM 2517 C CA . SER A 1 348 ? 7.805 -4.896 15.124 1.00 57.16 348 SER A CA 1
ATOM 2518 C C . SER A 1 348 ? 8.499 -6.267 15.191 1.00 57.16 348 SER A C 1
ATOM 2520 O O . SER A 1 348 ? 9.338 -6.536 14.339 1.00 57.16 348 SER A O 1
ATOM 2522 N N . ASN A 1 349 ? 8.215 -7.129 16.176 1.00 60.31 349 ASN A N 1
ATOM 2523 C CA . ASN A 1 349 ? 9.213 -8.129 16.598 1.00 60.31 349 ASN A CA 1
ATOM 2524 C C . ASN A 1 349 ? 8.782 -9.601 16.577 1.00 60.31 349 ASN A C 1
ATOM 2526 O O . ASN A 1 349 ? 9.563 -10.434 17.028 1.00 60.31 349 ASN A O 1
ATOM 2530 N N . ASN A 1 350 ? 7.591 -9.965 16.090 1.00 60.88 350 ASN A N 1
ATOM 2531 C CA . ASN A 1 350 ? 7.237 -11.385 16.014 1.00 60.88 350 ASN A CA 1
ATOM 2532 C C . ASN A 1 350 ? 6.618 -11.738 14.658 1.00 60.88 350 ASN A C 1
ATOM 2534 O O . ASN A 1 350 ? 5.534 -11.226 14.369 1.00 60.88 350 ASN A O 1
ATOM 2538 N N . PRO A 1 351 ? 7.278 -12.571 13.829 1.00 59.19 351 PRO A N 1
ATOM 2539 C CA . PRO A 1 351 ? 6.658 -13.105 12.630 1.00 59.19 351 PRO A CA 1
ATOM 2540 C C . PRO A 1 351 ? 5.469 -13.967 13.049 1.00 59.19 351 PRO A C 1
ATOM 2542 O O . PRO A 1 351 ? 5.631 -15.095 13.514 1.00 59.19 351 PRO A O 1
ATOM 2545 N N . GLY A 1 352 ? 4.265 -13.414 12.937 1.00 59.31 352 GLY A N 1
ATOM 2546 C CA . GLY A 1 352 ? 3.071 -14.221 13.055 1.00 59.31 352 GLY A CA 1
ATOM 2547 C C . GLY A 1 352 ? 3.037 -15.166 11.874 1.00 59.31 352 GLY A C 1
ATOM 2548 O O . GLY A 1 352 ? 3.015 -14.738 10.726 1.00 59.31 352 GLY A O 1
ATOM 2549 N N . GLY A 1 353 ? 3.086 -16.465 12.148 1.00 69.06 353 GLY A N 1
ATOM 2550 C CA . GLY A 1 353 ? 2.650 -17.445 11.163 1.00 69.06 353 GLY A CA 1
ATOM 2551 C C . GLY A 1 353 ? 1.140 -17.312 10.906 1.00 69.06 353 GLY A C 1
ATOM 2552 O O . GLY A 1 353 ? 0.497 -16.402 11.432 1.00 69.06 353 GLY A O 1
ATOM 2553 N N . PRO A 1 354 ? 0.518 -18.273 10.206 1.00 74.62 354 PRO A N 1
ATOM 2554 C CA . PRO A 1 354 ? -0.921 -18.272 9.904 1.00 74.62 354 PRO A CA 1
ATOM 2555 C C . PRO A 1 354 ? -1.828 -18.463 11.142 1.00 74.62 354 PRO A C 1
ATOM 2557 O O . PRO A 1 354 ? -2.985 -18.860 11.025 1.00 74.62 354 PRO A O 1
ATOM 2560 N N . THR A 1 355 ? -1.311 -18.220 12.346 1.00 81.75 355 THR A N 1
ATOM 2561 C CA . THR A 1 355 ? -2.042 -18.295 13.603 1.00 81.75 355 THR A CA 1
ATOM 2562 C C . THR A 1 355 ? -3.178 -17.280 13.601 1.00 81.75 355 THR A C 1
ATOM 2564 O O . THR A 1 355 ? -2.991 -16.083 13.360 1.00 81.75 355 THR A O 1
ATOM 2567 N N . LEU A 1 356 ? -4.370 -17.782 13.904 1.00 84.38 356 LEU A N 1
ATOM 2568 C CA . LEU A 1 356 ? -5.543 -16.965 14.142 1.00 84.38 356 LEU A CA 1
ATOM 2569 C C . LEU A 1 356 ? -5.486 -16.393 15.554 1.00 84.38 356 LEU A C 1
ATOM 2571 O O . LEU A 1 356 ? -5.283 -17.125 16.523 1.00 84.38 356 LEU A O 1
ATOM 2575 N N . TYR A 1 357 ? -5.710 -15.092 15.660 1.00 86.88 357 TYR A N 1
ATOM 2576 C CA . TYR A 1 357 ? -5.828 -14.402 16.931 1.00 86.88 357 TYR A CA 1
ATOM 2577 C C . TYR A 1 357 ? -7.209 -13.778 17.051 1.00 86.88 357 TYR A C 1
ATOM 2579 O O . TYR A 1 357 ? -7.825 -13.372 16.066 1.00 86.88 357 TYR A O 1
ATOM 2587 N N . GLU A 1 358 ? -7.704 -13.723 18.274 1.00 90.62 358 GLU A N 1
ATOM 2588 C CA . GLU A 1 358 ? -9.005 -13.159 18.577 1.00 90.62 358 GLU A CA 1
ATOM 2589 C C . GLU A 1 358 ? -8.973 -11.638 18.400 1.00 90.62 358 GLU A C 1
ATOM 2591 O O . GLU A 1 358 ? -8.093 -10.952 18.916 1.00 90.62 358 GLU A O 1
ATOM 2596 N N . SER A 1 359 ? -9.949 -11.107 17.674 1.00 93.62 359 SER A N 1
ATOM 2597 C CA . SER A 1 359 ? -10.173 -9.678 17.510 1.00 93.62 359 SER A CA 1
ATOM 2598 C C . SER A 1 359 ? -11.609 -9.359 17.909 1.00 93.62 359 SER A C 1
ATOM 2600 O O . SER A 1 359 ? -12.572 -9.944 17.404 1.00 93.62 359 SER A O 1
ATOM 2602 N N . ASN A 1 360 ? -11.747 -8.431 18.844 1.00 95.50 360 ASN A N 1
ATOM 2603 C CA . ASN A 1 360 ? -12.987 -8.088 19.513 1.00 95.50 360 ASN A CA 1
ATOM 2604 C C . ASN A 1 360 ? -13.351 -6.641 19.191 1.00 95.50 360 ASN A C 1
ATOM 2606 O O . ASN A 1 360 ? -12.519 -5.743 19.298 1.00 95.50 360 ASN A O 1
ATOM 2610 N N . PHE A 1 361 ? -14.607 -6.415 18.831 1.00 95.44 361 PHE A N 1
ATOM 2611 C CA . PHE A 1 361 ? -15.135 -5.102 18.503 1.00 95.44 361 PHE A CA 1
ATOM 2612 C C . PHE A 1 361 ? -16.447 -4.884 19.252 1.00 95.44 361 PHE A C 1
ATOM 2614 O O . PHE A 1 361 ? -17.295 -5.775 19.329 1.00 95.44 361 PHE A O 1
ATOM 2621 N N . CYS A 1 362 ? -16.625 -3.690 19.797 1.00 95.00 362 CYS A N 1
ATOM 2622 C CA . CYS A 1 362 ? -17.831 -3.293 20.500 1.00 95.00 362 CYS A CA 1
ATOM 2623 C C . CYS A 1 362 ? -18.203 -1.870 20.107 1.00 95.00 362 CYS A C 1
ATOM 2625 O O . CYS A 1 362 ? -17.345 -0.991 20.045 1.00 95.00 362 CYS A O 1
ATOM 2627 N N . VAL A 1 363 ? -19.492 -1.633 19.898 1.00 91.31 363 VAL A N 1
ATOM 2628 C CA . VAL A 1 363 ? -20.052 -0.282 19.799 1.00 91.31 363 VAL A CA 1
ATOM 2629 C C . VAL A 1 363 ? -21.189 -0.131 20.788 1.00 91.31 363 VAL A C 1
ATOM 2631 O O . VAL A 1 363 ? -21.879 -1.107 21.108 1.00 91.31 363 VAL A O 1
ATOM 2634 N N . ASP A 1 364 ? -21.401 1.094 21.257 1.00 86.56 364 ASP A N 1
ATOM 2635 C CA . ASP A 1 364 ? -22.619 1.434 21.986 1.00 86.56 364 ASP A CA 1
ATOM 2636 C C . ASP A 1 364 ? -23.853 1.111 21.129 1.00 86.56 364 ASP A C 1
ATOM 2638 O O . ASP A 1 364 ? -23.805 1.211 19.903 1.00 86.56 364 ASP A O 1
ATOM 2642 N N . VAL A 1 365 ? -24.979 0.767 21.754 1.00 76.56 365 VAL A N 1
ATOM 2643 C CA . VAL A 1 365 ? -26.259 0.574 21.049 1.00 76.56 365 VAL A CA 1
ATOM 2644 C C . VAL A 1 365 ? -26.650 1.846 20.294 1.00 76.56 365 VAL A C 1
ATOM 2646 O O . VAL A 1 365 ? -27.184 1.776 19.192 1.00 76.56 365 VAL A O 1
ATOM 2649 N N . ALA A 1 366 ? -26.312 3.008 20.853 1.00 78.06 366 ALA A N 1
ATOM 2650 C CA . ALA A 1 366 ? -26.517 4.300 20.210 1.00 78.06 366 ALA A CA 1
ATOM 2651 C C . ALA A 1 366 ? -25.469 4.640 19.127 1.00 78.06 366 ALA A C 1
ATOM 2653 O O . ALA A 1 366 ? -25.530 5.727 18.563 1.00 78.06 366 ALA A O 1
ATOM 2654 N N . GLY A 1 367 ? -24.475 3.778 18.870 1.00 81.06 367 GLY A N 1
ATOM 2655 C CA . GLY A 1 367 ? -23.407 3.980 17.879 1.00 81.06 367 GLY A CA 1
ATOM 2656 C C . GLY A 1 367 ? -22.330 5.005 18.261 1.00 81.06 367 GLY A C 1
ATOM 2657 O O . GLY A 1 367 ? -21.367 5.183 17.521 1.00 81.06 367 GLY A O 1
ATOM 2658 N N . GLY A 1 368 ? -22.471 5.688 19.404 1.00 84.25 368 GLY A N 1
ATOM 2659 C CA . GLY A 1 368 ? -21.612 6.814 19.806 1.00 84.25 368 GLY A CA 1
ATOM 2660 C C . GLY A 1 368 ? -20.246 6.430 20.384 1.00 84.25 368 GLY A C 1
ATOM 2661 O O . GLY A 1 368 ? -19.534 7.290 20.894 1.00 84.25 368 GLY A O 1
ATOM 2662 N N . SER A 1 369 ? -19.879 5.151 20.352 1.00 90.62 369 SER A N 1
ATOM 2663 C CA . SER A 1 369 ? -18.554 4.685 20.754 1.00 90.62 369 SER A CA 1
ATOM 2664 C C . SER A 1 369 ? -18.124 3.509 19.885 1.00 90.62 369 SER A C 1
ATOM 2666 O O . SER A 1 369 ? -18.963 2.745 19.409 1.00 90.62 369 SER A O 1
ATOM 2668 N N . LEU A 1 370 ? -16.817 3.331 19.726 1.00 94.50 370 LEU A N 1
ATOM 2669 C CA . LEU A 1 370 ? -16.198 2.149 19.135 1.00 94.50 370 LEU A CA 1
ATOM 2670 C C . LEU A 1 370 ? -15.010 1.754 19.991 1.00 94.50 370 LEU A C 1
ATOM 2672 O O . LEU A 1 370 ? -14.084 2.536 20.152 1.00 94.50 370 LEU A O 1
ATOM 2676 N N . SER A 1 371 ? -15.009 0.525 20.476 1.00 94.88 371 SER A N 1
ATOM 2677 C CA . SER A 1 371 ? -13.857 -0.073 21.128 1.00 94.88 371 SER A CA 1
ATOM 2678 C C . SER A 1 371 ? -13.449 -1.305 20.344 1.00 94.88 371 SER A C 1
ATOM 2680 O O . SER A 1 371 ? -14.269 -2.188 20.097 1.00 94.88 371 SER A O 1
ATOM 2682 N N . MET A 1 372 ? -12.186 -1.374 19.947 1.00 94.12 372 MET A N 1
ATOM 2683 C CA . MET A 1 372 ? -11.622 -2.538 19.280 1.00 94.12 372 MET A CA 1
ATOM 2684 C C . MET A 1 372 ? -10.373 -3.006 20.009 1.00 94.12 372 MET A C 1
ATOM 2686 O O . MET A 1 372 ? -9.579 -2.199 20.494 1.00 94.12 372 MET A O 1
ATOM 2690 N N . MET A 1 373 ? -10.207 -4.318 20.056 1.00 92.62 373 MET A N 1
ATOM 2691 C CA . MET A 1 373 ? -9.012 -4.994 20.523 1.00 92.62 373 MET A CA 1
ATOM 2692 C C . MET A 1 373 ? -8.634 -6.022 19.466 1.00 92.62 373 MET A C 1
ATOM 2694 O O . MET A 1 373 ? -9.434 -6.904 19.168 1.00 92.62 373 MET A O 1
ATOM 2698 N N . LEU A 1 374 ? -7.455 -5.897 18.862 1.00 90.94 374 LEU A N 1
ATOM 2699 C CA . LEU A 1 374 ? -7.040 -6.781 17.773 1.00 90.94 374 LEU A CA 1
ATOM 2700 C C . LEU A 1 374 ? -5.942 -7.732 18.229 1.00 90.94 374 LEU A C 1
ATOM 2702 O O . LEU A 1 374 ? -5.069 -7.367 19.016 1.00 90.94 374 LEU A O 1
ATOM 2706 N N . TRP A 1 375 ? -5.991 -8.937 17.666 1.00 88.62 375 TRP A N 1
ATOM 2707 C CA . TRP A 1 375 ? -4.974 -9.982 17.759 1.00 88.62 375 TRP A CA 1
ATOM 2708 C C . TRP A 1 375 ? -4.613 -10.433 19.177 1.00 88.62 375 TRP A C 1
ATOM 2710 O O . TRP A 1 375 ? -3.465 -10.721 19.506 1.00 88.62 375 TRP A O 1
ATOM 2720 N N . ARG A 1 376 ? -5.617 -10.568 20.028 1.00 88.12 376 ARG A N 1
ATOM 2721 C CA . ARG A 1 376 ? -5.520 -11.160 21.356 1.00 88.12 376 ARG A CA 1
ATOM 2722 C C . ARG A 1 376 ? -5.336 -12.689 21.279 1.00 88.12 376 ARG A C 1
ATOM 2724 O O . ARG A 1 376 ? -5.894 -13.327 20.390 1.00 88.12 376 ARG A O 1
ATOM 2731 N N . PRO A 1 377 ? -4.567 -13.325 22.183 1.00 81.94 377 PRO A N 1
ATOM 2732 C CA . PRO A 1 377 ? -3.750 -12.754 23.252 1.00 81.94 377 PRO A CA 1
ATOM 2733 C C . PRO A 1 377 ? -2.291 -12.519 22.818 1.00 81.94 377 PRO A C 1
ATOM 2735 O O . PRO A 1 377 ? -1.390 -12.686 23.641 1.00 81.94 377 PRO A O 1
ATOM 2738 N N . ASN A 1 378 ? -2.023 -12.194 21.543 1.00 78.12 378 ASN A N 1
ATOM 2739 C CA . ASN A 1 378 ? -0.655 -12.057 21.036 1.00 78.12 378 ASN A CA 1
ATOM 2740 C C . ASN A 1 378 ? 0.141 -11.082 21.916 1.00 78.12 378 ASN A C 1
ATOM 2742 O O . ASN A 1 378 ? -0.103 -9.874 21.926 1.00 78.12 378 ASN A O 1
ATOM 2746 N N . GLY A 1 379 ? 1.103 -11.633 22.658 1.00 70.25 379 GLY A N 1
ATOM 2747 C CA . GLY A 1 379 ? 1.872 -10.910 23.664 1.00 70.25 379 GLY A CA 1
ATOM 2748 C C . GLY A 1 379 ? 2.737 -9.785 23.103 1.00 70.25 379 GLY A C 1
ATOM 2749 O O . GLY A 1 379 ? 3.218 -8.990 23.891 1.00 70.25 379 GLY A O 1
ATOM 2750 N N . ASN A 1 380 ? 2.897 -9.689 21.782 1.00 72.38 380 ASN A N 1
ATOM 2751 C CA . ASN A 1 380 ? 3.511 -8.534 21.132 1.00 72.38 380 ASN A CA 1
ATOM 2752 C C . ASN A 1 380 ? 2.518 -7.858 20.170 1.00 72.38 380 ASN A C 1
ATOM 2754 O O . ASN A 1 380 ? 2.400 -6.644 20.174 1.00 72.38 380 ASN A O 1
ATOM 2758 N N . GLY A 1 381 ? 1.738 -8.617 19.394 1.00 72.62 381 GLY A N 1
ATOM 2759 C CA . GLY A 1 381 ? 0.889 -8.055 18.332 1.00 72.62 381 GLY A CA 1
ATOM 2760 C C . GLY A 1 381 ? -0.414 -7.382 18.775 1.00 72.62 381 GLY A C 1
ATOM 2761 O O . GLY A 1 381 ? -1.040 -6.718 17.951 1.00 72.62 381 GLY A O 1
ATOM 2762 N N . ALA A 1 382 ? -0.845 -7.548 20.031 1.00 82.75 382 ALA A N 1
ATOM 2763 C CA . ALA A 1 382 ? -2.141 -7.039 20.466 1.00 82.75 382 ALA A CA 1
ATOM 2764 C C . ALA A 1 382 ? -2.204 -5.503 20.485 1.00 82.75 382 ALA A C 1
ATOM 2766 O O . ALA A 1 382 ? -1.258 -4.817 20.888 1.00 82.75 382 ALA A O 1
ATOM 2767 N N . CYS A 1 383 ? -3.354 -4.958 20.101 1.00 87.25 383 CYS A N 1
ATOM 2768 C CA . CYS A 1 383 ? -3.608 -3.524 20.157 1.00 87.25 383 CYS A CA 1
ATOM 2769 C C . CYS A 1 383 ? -5.035 -3.190 20.572 1.00 87.25 383 CYS A C 1
ATOM 2771 O O . CYS A 1 383 ? -5.939 -4.010 20.426 1.00 87.25 383 CYS A O 1
ATOM 2773 N N . ILE A 1 384 ? -5.225 -1.976 21.085 1.00 89.25 384 ILE A N 1
ATOM 2774 C CA . ILE A 1 384 ? -6.528 -1.407 21.422 1.00 89.25 384 ILE A CA 1
ATOM 2775 C C . ILE A 1 384 ? -6.663 -0.048 20.747 1.00 89.25 384 ILE A C 1
ATOM 2777 O O . ILE A 1 384 ? -5.731 0.758 20.777 1.00 89.25 384 ILE A O 1
ATOM 2781 N N . LEU A 1 385 ? -7.848 0.219 20.207 1.00 91.88 385 LEU A N 1
ATOM 2782 C CA . LEU A 1 385 ? -8.290 1.543 19.786 1.00 91.88 385 LEU A CA 1
ATOM 2783 C C . LEU A 1 385 ? -9.708 1.773 20.312 1.00 91.88 385 LEU A C 1
ATOM 2785 O O . LEU A 1 385 ? -10.598 0.948 20.119 1.00 91.88 385 LEU A O 1
ATOM 2789 N N . VAL A 1 386 ? -9.908 2.893 20.994 1.00 92.94 386 VAL A N 1
ATOM 2790 C CA . VAL A 1 386 ? -11.189 3.320 21.547 1.00 92.94 386 VAL A CA 1
ATOM 2791 C C . VAL A 1 386 ? -11.503 4.724 21.053 1.00 92.94 386 VAL A C 1
ATOM 2793 O O . VAL A 1 386 ? -10.688 5.636 21.166 1.00 92.94 386 VAL A O 1
ATOM 2796 N N . LEU A 1 387 ? -12.707 4.881 20.522 1.00 92.75 387 LEU A N 1
ATOM 2797 C CA . LEU A 1 387 ? -13.375 6.137 20.253 1.00 92.75 387 LEU A CA 1
ATOM 2798 C C . LEU A 1 387 ? -14.587 6.239 21.158 1.00 92.75 387 LEU A C 1
ATOM 2800 O O . LEU A 1 387 ? -15.425 5.336 21.165 1.00 92.75 387 LEU A O 1
ATOM 2804 N N . ASP A 1 388 ? -14.717 7.346 21.869 1.00 92.75 388 ASP A N 1
ATOM 2805 C CA . ASP A 1 388 ? -15.874 7.560 22.726 1.00 92.75 388 ASP A CA 1
ATOM 2806 C C . ASP A 1 388 ? -16.308 9.018 22.693 1.00 92.75 388 ASP A C 1
ATOM 2808 O O . ASP A 1 388 ? -15.500 9.926 22.916 1.00 92.75 388 ASP A O 1
ATOM 2812 N N . ARG A 1 389 ? -17.587 9.254 22.398 1.00 91.31 389 ARG A N 1
ATOM 2813 C CA . ARG A 1 389 ? -18.185 10.582 22.550 1.00 91.31 389 ARG A CA 1
ATOM 2814 C C . ARG A 1 389 ? -18.082 11.011 24.011 1.00 91.31 389 ARG A C 1
ATOM 2816 O O . ARG A 1 389 ? -18.132 10.187 24.924 1.00 91.31 389 ARG A O 1
ATOM 2823 N N . ALA A 1 390 ? -17.989 12.317 24.233 1.00 89.69 390 ALA A N 1
ATOM 2824 C CA . ALA A 1 390 ? -18.173 12.883 25.560 1.00 89.69 390 ALA A CA 1
ATOM 2825 C C . ALA A 1 390 ? -19.488 12.370 26.173 1.00 89.69 390 ALA A C 1
ATOM 2827 O O . ALA A 1 390 ? -20.480 12.192 25.463 1.00 89.69 390 ALA A O 1
ATOM 2828 N N . LYS A 1 391 ? -19.488 12.130 27.484 1.00 89.75 391 LYS A N 1
ATOM 2829 C CA . LYS A 1 391 ? -20.651 11.639 28.227 1.00 89.75 391 LYS A CA 1
ATOM 2830 C C . LYS A 1 391 ? -21.118 12.682 29.235 1.00 89.75 391 LYS A C 1
ATOM 2832 O O . LYS A 1 391 ? -20.291 13.364 29.843 1.00 89.75 391 LYS A O 1
ATOM 2837 N N . ASP A 1 392 ? -22.428 12.799 29.422 1.00 89.12 392 ASP A N 1
ATOM 2838 C CA . ASP A 1 392 ? -22.993 13.535 30.556 1.00 89.12 392 ASP A CA 1
ATOM 2839 C C . ASP A 1 392 ? -22.834 12.742 31.872 1.00 89.12 392 ASP A C 1
ATOM 2841 O O . ASP A 1 392 ? -22.153 11.718 31.934 1.00 89.12 392 ASP A O 1
ATOM 2845 N N . ASN A 1 393 ? -23.434 13.219 32.962 1.00 87.44 393 ASN A N 1
ATOM 2846 C CA . ASN A 1 393 ? -23.397 12.549 34.265 1.00 87.44 393 ASN A CA 1
ATOM 2847 C C . ASN A 1 393 ? -24.245 11.259 34.331 1.00 87.44 393 ASN A C 1
ATOM 2849 O O . ASN A 1 393 ? -24.177 10.548 35.333 1.00 87.44 393 ASN A O 1
ATOM 2853 N N . PHE A 1 394 ? -25.011 10.950 33.283 1.00 89.31 394 PHE A N 1
ATOM 2854 C CA . PHE A 1 394 ? -25.856 9.761 33.150 1.00 89.31 394 PHE A CA 1
ATOM 2855 C C . PHE A 1 394 ? -25.326 8.766 32.104 1.00 89.31 394 PHE A C 1
ATOM 2857 O O . PHE A 1 394 ? -25.961 7.746 31.852 1.00 89.31 394 PHE A O 1
ATOM 2864 N N . GLY A 1 395 ? -24.166 9.033 31.493 1.00 87.50 395 GLY A N 1
ATOM 2865 C CA . GLY A 1 395 ? -23.570 8.158 30.479 1.00 87.50 395 GLY A CA 1
ATOM 2866 C C . GLY A 1 395 ? -24.160 8.343 29.079 1.00 87.50 395 GLY A C 1
ATOM 2867 O O . GLY A 1 395 ? -23.816 7.594 28.158 1.00 87.50 395 GLY A O 1
ATOM 2868 N N . THR A 1 396 ? -25.009 9.353 28.886 1.00 88.69 396 THR A N 1
ATOM 2869 C CA . THR A 1 396 ? -25.561 9.704 27.577 1.00 88.69 396 THR A CA 1
ATOM 2870 C C . THR A 1 396 ? -24.486 10.387 26.744 1.00 88.69 396 THR A C 1
ATOM 2872 O O . THR A 1 396 ? -23.790 11.282 27.225 1.00 88.69 396 THR A O 1
ATOM 2875 N N . SER A 1 397 ? -24.345 9.983 25.479 1.00 89.25 397 SER A N 1
ATOM 2876 C CA . SER A 1 397 ? -23.446 10.659 24.540 1.00 89.25 397 SER A CA 1
ATOM 2877 C C . SER A 1 397 ? -23.884 12.107 24.315 1.00 89.25 397 SER A C 1
ATOM 2879 O O . SER A 1 397 ? -25.034 12.362 23.962 1.00 89.25 397 SER A O 1
ATOM 2881 N N . ILE A 1 398 ? -22.949 13.042 24.453 1.00 87.75 398 ILE A N 1
ATOM 2882 C CA . ILE A 1 398 ? -23.123 14.460 24.138 1.00 87.75 398 ILE A CA 1
ATOM 2883 C C . ILE A 1 398 ? -22.149 14.886 23.041 1.00 87.75 398 ILE A C 1
ATOM 2885 O O . ILE A 1 398 ? -21.076 14.313 22.851 1.00 87.75 398 ILE A O 1
ATOM 2889 N N . ASP A 1 399 ? -22.524 15.930 22.312 1.00 85.19 399 ASP A N 1
ATOM 2890 C CA . ASP A 1 399 ? -21.842 16.355 21.091 1.00 85.19 399 ASP A CA 1
ATOM 2891 C C . ASP A 1 399 ? -20.763 17.435 21.321 1.00 85.19 399 ASP A C 1
ATOM 2893 O O . ASP A 1 399 ? -20.646 18.411 20.579 1.00 85.19 399 ASP A O 1
ATOM 2897 N N . SER A 1 400 ? -19.997 17.303 22.405 1.00 84.62 400 SER A N 1
ATOM 2898 C CA . SER A 1 400 ? -18.965 18.286 22.774 1.00 84.62 400 SER A CA 1
ATOM 2899 C C . SER A 1 400 ? -17.616 17.967 22.124 1.00 84.62 400 SER A C 1
ATOM 2901 O O . SER A 1 400 ? -16.976 18.830 21.517 1.00 84.62 400 SER A O 1
ATOM 2903 N N . PHE A 1 401 ? -17.182 16.715 22.250 1.00 87.44 401 PHE A N 1
ATOM 2904 C CA . PHE A 1 401 ? -15.938 16.191 21.693 1.00 87.44 401 PHE A CA 1
ATOM 2905 C C . PHE A 1 401 ? -16.006 14.661 21.615 1.00 87.44 401 PHE A C 1
ATOM 2907 O O . PHE A 1 401 ? -16.883 14.030 22.205 1.00 87.44 401 PHE A O 1
ATOM 2914 N N . THR A 1 402 ? -15.057 14.068 20.900 1.00 89.06 402 THR A N 1
ATOM 2915 C CA . THR A 1 402 ? -14.791 12.626 20.898 1.00 89.06 402 THR A CA 1
ATOM 2916 C C . THR A 1 402 ? -13.398 12.392 21.455 1.00 89.06 402 THR A C 1
ATOM 2918 O O . THR A 1 402 ? -12.448 13.052 21.041 1.00 89.06 402 THR A O 1
ATOM 2921 N N . THR A 1 403 ? -13.260 11.468 22.396 1.00 89.00 403 THR A N 1
ATOM 2922 C CA . THR A 1 403 ? -11.957 11.034 22.893 1.00 89.00 403 THR A CA 1
ATOM 2923 C C . THR A 1 403 ? -11.474 9.857 22.069 1.00 89.00 403 THR A C 1
ATOM 2925 O O . THR A 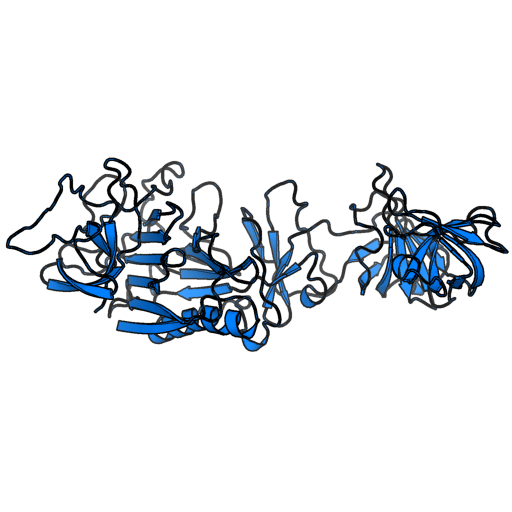1 403 ? -12.222 8.911 21.829 1.00 89.00 403 THR A O 1
ATOM 2928 N N . VAL A 1 404 ? -10.213 9.913 21.663 1.00 88.25 404 VAL A N 1
ATOM 2929 C CA . VAL A 1 404 ? -9.513 8.823 20.994 1.00 88.25 404 VAL A CA 1
ATOM 2930 C C . VAL A 1 404 ? -8.448 8.304 21.945 1.00 88.25 404 VAL A C 1
ATOM 2932 O O . VAL A 1 404 ? -7.620 9.086 22.410 1.00 88.25 404 VAL A O 1
ATOM 2935 N N . CYS A 1 405 ? -8.449 7.003 22.210 1.00 86.62 405 CYS A N 1
ATOM 2936 C CA . CYS A 1 405 ? -7.431 6.309 22.991 1.00 86.62 405 CYS A CA 1
ATOM 2937 C C . CYS A 1 405 ? -6.879 5.145 22.176 1.00 86.62 405 CYS A C 1
ATOM 2939 O O . CYS A 1 405 ? -7.646 4.369 21.615 1.00 86.62 405 CYS A O 1
ATOM 2941 N N . PHE A 1 406 ? -5.565 4.962 22.156 1.00 86.44 406 PHE A N 1
ATOM 2942 C CA . PHE A 1 406 ? -4.959 3.767 21.573 1.00 86.44 406 PHE A CA 1
ATOM 2943 C C . PHE A 1 406 ? -3.825 3.244 22.445 1.00 86.44 406 PHE A C 1
ATOM 2945 O O . PHE A 1 406 ? -3.233 3.994 23.228 1.00 86.44 406 PHE A O 1
ATOM 2952 N N . ALA A 1 407 ? -3.537 1.953 22.321 1.00 81.38 407 ALA A N 1
ATOM 2953 C CA . ALA A 1 407 ? -2.393 1.308 22.945 1.00 81.38 407 ALA A CA 1
ATOM 2954 C C . ALA A 1 407 ? -1.943 0.109 22.105 1.00 81.38 407 ALA A C 1
ATOM 2956 O O . ALA A 1 407 ? -2.773 -0.648 21.603 1.00 81.38 407 ALA A O 1
ATOM 2957 N N . THR A 1 408 ? -0.634 -0.091 21.979 1.00 79.75 408 THR A N 1
ATOM 2958 C CA . THR A 1 408 ? -0.061 -1.335 21.450 1.00 79.75 408 THR A CA 1
ATOM 2959 C C . THR A 1 408 ? 0.727 -2.056 22.525 1.00 79.75 408 THR A C 1
ATOM 2961 O O . THR A 1 408 ? 1.214 -1.454 23.484 1.00 79.75 408 THR A O 1
ATOM 2964 N N . ASN A 1 409 ? 0.853 -3.363 22.364 1.00 71.31 409 ASN A N 1
ATOM 2965 C CA . ASN A 1 409 ? 1.672 -4.171 23.234 1.00 71.31 409 ASN A CA 1
ATOM 2966 C C . ASN A 1 409 ? 3.162 -4.117 22.810 1.00 71.31 409 ASN A C 1
ATOM 2968 O O . ASN A 1 409 ? 3.495 -4.134 21.626 1.00 71.31 409 ASN A O 1
ATOM 2972 N N . GLY A 1 410 ? 4.073 -3.995 23.781 1.00 61.44 410 GLY A N 1
ATOM 2973 C CA . GLY A 1 410 ? 5.528 -4.090 23.583 1.00 61.44 410 GLY A CA 1
ATOM 2974 C C . GLY A 1 410 ? 6.282 -2.843 23.087 1.00 61.44 410 GLY A C 1
ATOM 2975 O O . GLY A 1 410 ? 7.509 -2.884 23.053 1.00 61.44 410 GLY A O 1
ATOM 2976 N N . GLN A 1 411 ? 5.619 -1.739 22.715 1.00 54.44 411 GLN A N 1
ATOM 2977 C CA . GLN A 1 411 ? 6.289 -0.559 22.116 1.00 54.44 411 GLN A CA 1
ATOM 2978 C C . GLN A 1 411 ? 6.160 0.751 22.917 1.00 54.44 411 GLN A C 1
ATOM 2980 O O . GLN A 1 411 ? 6.591 1.793 22.435 1.00 54.44 411 GLN A O 1
ATOM 2985 N N . ASN A 1 412 ? 5.570 0.750 24.119 1.00 58.25 412 ASN A N 1
ATOM 2986 C CA . ASN A 1 412 ? 5.232 1.977 24.868 1.00 58.25 412 ASN A CA 1
ATOM 2987 C C . ASN A 1 412 ? 4.369 2.990 24.077 1.00 58.25 412 ASN A C 1
ATOM 2989 O O . ASN A 1 412 ? 4.172 4.117 24.533 1.00 58.25 412 ASN A O 1
ATOM 2993 N N . THR A 1 413 ? 3.820 2.619 22.912 1.00 66.75 413 THR A N 1
ATOM 2994 C CA . THR A 1 413 ? 2.968 3.506 22.118 1.00 66.75 413 THR A CA 1
ATOM 2995 C C . THR A 1 413 ? 1.542 3.412 22.634 1.00 66.75 413 THR A C 1
ATOM 2997 O O . THR A 1 413 ? 0.756 2.529 22.291 1.00 66.75 413 THR A O 1
ATOM 3000 N N . SER A 1 414 ? 1.221 4.344 23.518 1.00 74.50 414 SER A N 1
ATOM 3001 C CA . SER A 1 414 ? -0.142 4.624 23.937 1.00 74.50 414 SER A CA 1
ATOM 3002 C C . SER A 1 414 ? -0.365 6.118 23.850 1.00 74.50 414 SER A C 1
ATOM 3004 O O . SER A 1 414 ? 0.540 6.906 24.130 1.00 74.50 414 SER A O 1
ATOM 3006 N N . GLY A 1 415 ? -1.560 6.508 23.442 1.00 77.12 415 GLY A N 1
ATOM 3007 C CA . GLY A 1 415 ? -1.886 7.910 23.280 1.00 77.12 415 GLY A CA 1
ATOM 3008 C C . GLY A 1 415 ? -3.353 8.173 23.513 1.00 77.12 415 GLY A C 1
ATOM 3009 O O . GLY A 1 415 ? -4.199 7.286 23.369 1.00 77.12 415 GLY A O 1
ATOM 3010 N N . GLN A 1 416 ? -3.624 9.414 23.889 1.00 81.31 416 GLN A N 1
ATOM 3011 C CA . GLN A 1 416 ? -4.962 9.940 24.050 1.00 81.31 416 GLN A CA 1
ATOM 3012 C C . GLN A 1 416 ? -5.037 11.353 23.467 1.00 81.31 416 GLN A C 1
ATOM 3014 O O . GLN A 1 416 ? -4.120 12.150 23.666 1.00 81.31 416 GLN A O 1
ATOM 3019 N N . GLN A 1 417 ? -6.128 11.666 22.769 1.00 81.44 417 GLN A N 1
ATOM 3020 C CA . GLN A 1 417 ? -6.403 13.009 22.245 1.00 81.44 417 GLN A CA 1
ATOM 3021 C C . GLN A 1 417 ? -7.910 13.273 22.228 1.00 81.44 417 GLN A C 1
ATOM 3023 O O . GLN A 1 417 ? -8.720 12.348 22.115 1.00 81.44 417 GLN A O 1
ATOM 3028 N N . LEU A 1 418 ? -8.273 14.552 22.297 1.00 83.00 418 LEU A N 1
ATOM 3029 C CA . LEU A 1 418 ? -9.642 15.025 22.128 1.00 83.00 418 LEU A CA 1
ATOM 3030 C C . LEU A 1 418 ? -9.841 15.609 20.734 1.00 83.00 418 LEU A C 1
ATOM 3032 O O . LEU A 1 418 ? -9.081 16.470 20.284 1.00 83.00 418 LEU A O 1
ATOM 3036 N N . LEU A 1 419 ? -10.914 15.173 20.087 1.00 82.88 419 LEU A N 1
ATOM 3037 C CA . LEU A 1 419 ? -11.402 15.702 18.829 1.00 82.88 419 LEU A CA 1
ATOM 3038 C C . LEU A 1 419 ? -12.657 16.540 19.090 1.00 82.88 419 LEU A C 1
ATOM 3040 O O . LEU A 1 419 ? -13.741 16.002 19.313 1.00 82.88 419 LEU A O 1
ATOM 3044 N N . PHE A 1 420 ? -12.508 17.863 19.091 1.00 81.56 420 PHE A N 1
ATOM 3045 C CA . PHE A 1 420 ? -13.616 18.787 19.337 1.00 81.56 420 PHE A CA 1
ATOM 3046 C C . PHE A 1 420 ? -14.542 18.912 18.128 1.00 81.56 420 PHE A C 1
ATOM 3048 O O . PHE A 1 420 ? -14.105 18.838 16.974 1.00 81.56 420 PHE A O 1
ATOM 3055 N N . LYS A 1 421 ? -15.819 19.184 18.402 1.00 78.69 421 LYS A N 1
ATOM 3056 C CA . LYS A 1 421 ? -16.801 19.553 17.383 1.00 78.69 421 LYS A CA 1
ATOM 3057 C C . LYS A 1 421 ? -16.370 20.825 16.624 1.00 78.69 421 LYS A C 1
ATOM 3059 O O . LYS A 1 421 ? -15.913 21.781 17.262 1.00 78.69 421 LYS A O 1
ATOM 3064 N N . PRO A 1 422 ? -16.550 20.897 15.289 1.00 70.38 422 PRO A N 1
ATOM 3065 C CA . PRO A 1 422 ? -16.339 22.132 14.539 1.00 70.38 422 PRO A CA 1
ATOM 3066 C C . PRO A 1 422 ? -17.198 23.281 15.094 1.00 70.38 422 PRO A C 1
ATOM 3068 O O . PRO A 1 422 ? -18.402 23.131 15.279 1.00 70.38 422 PRO A O 1
ATOM 3071 N N . GLY A 1 423 ? -16.581 24.433 15.372 1.00 70.62 423 GLY A N 1
ATOM 3072 C CA . GLY A 1 423 ? -17.281 25.638 15.843 1.00 70.62 423 GLY A CA 1
ATOM 3073 C C . GLY A 1 423 ? -17.414 25.802 17.364 1.00 70.62 423 GLY A C 1
ATOM 3074 O O . GLY A 1 423 ? -17.688 26.911 17.808 1.00 70.62 423 GLY A O 1
ATOM 3075 N N . ASN A 1 424 ? -17.131 24.781 18.181 1.00 66.31 424 ASN A N 1
ATOM 3076 C CA . ASN A 1 424 ? -17.251 24.866 19.649 1.00 66.31 424 ASN A CA 1
ATOM 3077 C C . ASN A 1 424 ? -16.039 25.503 20.369 1.00 66.31 424 ASN A C 1
ATOM 3079 O O . ASN A 1 424 ? -15.852 25.280 21.560 1.00 66.31 424 ASN A O 1
ATOM 3083 N N . GLY A 1 425 ? -15.232 26.314 19.671 1.00 53.34 425 GLY A N 1
ATOM 3084 C CA . GLY A 1 425 ? -14.072 27.006 20.249 1.00 53.34 425 GLY A CA 1
ATOM 3085 C C . GLY A 1 425 ? -12.985 26.035 20.718 1.00 53.34 425 GLY A C 1
ATOM 3086 O O . GLY A 1 425 ? -13.000 25.552 21.845 1.00 53.34 425 GLY A O 1
ATOM 3087 N N . GLY A 1 426 ? -12.011 25.742 19.854 1.00 44.81 426 GLY A N 1
ATOM 3088 C CA . GLY A 1 426 ? -10.861 24.919 20.226 1.00 44.81 426 GLY A CA 1
ATOM 3089 C C . GLY A 1 426 ? -9.997 25.630 21.266 1.00 44.81 426 GLY A C 1
ATOM 3090 O O . GLY A 1 426 ? -9.163 26.454 20.911 1.00 44.81 426 GLY A O 1
ATOM 3091 N N . VAL A 1 427 ? -10.174 25.315 22.549 1.00 42.19 427 VAL A N 1
ATOM 3092 C CA . VAL A 1 427 ? -9.288 25.799 23.618 1.00 42.19 427 VAL A CA 1
ATOM 3093 C C . VAL A 1 427 ? -8.237 24.744 23.916 1.00 42.19 427 VAL A C 1
ATOM 3095 O O . VAL A 1 427 ? -8.128 24.262 25.028 1.00 42.19 427 VAL A O 1
ATOM 3098 N N . ILE A 1 428 ? -7.439 24.373 22.923 1.00 50.88 428 ILE A N 1
ATOM 3099 C CA . ILE A 1 428 ? -6.074 23.919 23.181 1.00 50.88 428 ILE A CA 1
ATOM 3100 C C . ILE A 1 428 ? -5.235 24.561 22.076 1.00 50.88 428 ILE A C 1
ATOM 3102 O O . ILE A 1 428 ? -5.549 24.345 20.903 1.00 50.88 428 ILE A O 1
ATOM 3106 N N . PRO A 1 429 ? -4.210 25.376 22.396 1.00 44.78 429 PRO A N 1
ATOM 3107 C CA . PRO A 1 429 ? -3.270 25.861 21.392 1.00 44.78 429 PRO A CA 1
ATOM 3108 C C . PRO A 1 429 ? -2.799 24.675 20.557 1.00 44.78 429 PRO A C 1
ATOM 3110 O O . PRO A 1 429 ? -2.531 23.621 21.125 1.00 44.78 429 PRO A O 1
ATOM 3113 N N . ALA A 1 430 ? -2.681 24.821 19.240 1.00 40.56 430 ALA A N 1
ATOM 3114 C CA . ALA A 1 430 ? -2.236 23.740 18.360 1.00 40.56 430 ALA A CA 1
ATOM 3115 C C . ALA A 1 430 ? -0.985 23.008 18.920 1.00 40.56 430 ALA A C 1
ATOM 3117 O O . ALA A 1 430 ? -0.919 21.788 18.891 1.00 40.56 430 ALA A O 1
ATOM 3118 N N . GLY A 1 431 ? -0.068 23.708 19.601 1.00 41.78 431 GLY A N 1
ATOM 3119 C CA . GLY A 1 431 ? 1.095 23.110 20.281 1.00 41.78 431 GLY A CA 1
ATOM 3120 C C . GLY A 1 431 ? 0.843 22.259 21.545 1.00 41.78 431 GLY A C 1
ATOM 3121 O O . GLY A 1 431 ? 1.789 21.654 22.037 1.00 41.78 431 GLY A O 1
ATOM 3122 N N . ALA A 1 432 ? -0.384 22.196 22.072 1.00 39.91 432 ALA A N 1
ATOM 3123 C CA . ALA A 1 432 ? -0.782 21.428 23.260 1.00 39.91 432 ALA A CA 1
ATOM 3124 C C . ALA A 1 432 ? -1.757 20.269 22.950 1.00 39.91 432 ALA A C 1
ATOM 3126 O O . ALA A 1 432 ? -2.072 19.488 23.845 1.00 39.91 432 ALA A O 1
ATOM 3127 N N . GLN A 1 433 ? -2.150 20.069 21.681 1.00 46.62 433 GLN A N 1
ATOM 3128 C CA . GLN A 1 433 ? -2.633 18.769 21.181 1.00 46.62 433 GLN A CA 1
ATOM 3129 C C . GLN A 1 433 ? -1.451 17.812 20.963 1.00 46.62 433 GLN A C 1
ATOM 3131 O O . GLN A 1 433 ? -1.273 17.215 19.899 1.00 46.62 433 GLN A O 1
ATOM 3136 N N . GLN A 1 434 ? -0.573 17.722 21.958 1.00 50.22 434 GLN A N 1
ATOM 3137 C CA . GLN A 1 434 ? 0.437 16.683 21.960 1.00 50.22 434 GLN A CA 1
ATOM 3138 C C . GLN A 1 434 ? -0.289 15.368 22.215 1.00 50.22 434 GLN A C 1
ATOM 3140 O O . GLN A 1 434 ? -1.168 15.298 23.075 1.00 50.22 434 GLN A O 1
ATOM 3145 N N . LEU A 1 435 ? 0.072 14.336 21.452 1.00 52.34 435 LEU A N 1
ATOM 3146 C CA . LEU A 1 435 ? -0.178 12.961 21.856 1.00 52.34 435 LEU A CA 1
ATOM 3147 C C . LEU A 1 435 ? 0.365 12.824 23.277 1.00 52.34 435 LEU A C 1
ATOM 3149 O O . LEU A 1 435 ? 1.576 12.734 23.477 1.00 52.34 435 LEU A O 1
ATOM 3153 N N . ASN A 1 436 ? -0.522 12.877 24.266 1.00 53.56 436 ASN A N 1
ATOM 3154 C CA . ASN A 1 436 ? -0.115 12.615 25.628 1.00 53.56 436 ASN A CA 1
ATOM 3155 C C . ASN A 1 436 ? 0.219 11.136 25.687 1.00 53.56 436 ASN A C 1
ATOM 3157 O O . ASN A 1 436 ? -0.612 10.297 25.333 1.00 53.56 436 ASN A O 1
ATOM 3161 N N . ILE A 1 437 ? 1.454 10.833 26.078 1.00 55.56 437 ILE A N 1
ATOM 3162 C CA . ILE A 1 437 ? 1.916 9.457 26.192 1.00 55.56 437 ILE A CA 1
ATOM 3163 C C . ILE A 1 437 ? 1.098 8.800 27.306 1.00 55.56 437 ILE A C 1
ATOM 3165 O O . ILE A 1 437 ? 1.249 9.097 28.494 1.00 55.56 437 ILE A O 1
ATOM 3169 N N . GLY A 1 438 ? 0.204 7.906 26.899 1.00 55.62 438 GLY A N 1
ATOM 3170 C CA . GLY A 1 438 ? -0.657 7.148 27.790 1.00 55.62 438 GLY A CA 1
ATOM 3171 C C . GLY A 1 438 ? -2.038 7.736 28.074 1.00 55.62 438 GLY A C 1
ATOM 3172 O O . GLY A 1 438 ? -2.367 8.882 27.788 1.00 55.62 438 GLY A O 1
ATOM 3173 N N . TRP A 1 439 ? -2.874 6.875 28.645 1.00 65.56 439 TRP A N 1
ATOM 3174 C CA . TRP A 1 439 ? -4.265 7.152 28.999 1.00 65.56 439 TRP A CA 1
ATOM 3175 C C . TRP A 1 439 ? -4.364 7.896 30.338 1.00 65.56 439 TRP A C 1
ATOM 3177 O O . TRP A 1 439 ? -3.698 7.531 31.301 1.00 65.56 439 TRP A O 1
ATOM 3187 N N . CYS A 1 440 ? -5.186 8.927 30.491 1.00 68.56 440 CYS A N 1
ATOM 3188 C CA . CYS A 1 440 ? -5.350 9.498 31.832 1.00 68.56 440 CYS A CA 1
ATOM 3189 C C . CYS A 1 440 ? -6.129 8.513 32.721 1.00 68.56 440 CYS A C 1
ATOM 3191 O O . CYS A 1 440 ? -7.298 8.237 32.480 1.00 68.56 440 CYS A O 1
ATOM 3193 N N . THR A 1 441 ? -5.468 7.941 33.725 1.00 67.19 441 THR A N 1
ATOM 3194 C CA . THR A 1 441 ? -6.041 6.985 34.684 1.00 67.19 441 THR A CA 1
ATOM 3195 C C . THR A 1 441 ? -5.763 7.475 36.096 1.00 67.19 441 THR A C 1
ATOM 3197 O O . THR A 1 441 ? -4.755 8.140 36.330 1.00 67.19 441 THR A O 1
ATOM 3200 N N . VAL A 1 442 ? -6.618 7.129 37.058 1.00 63.78 442 VAL A N 1
ATOM 3201 C CA . VAL A 1 442 ? -6.328 7.403 38.474 1.00 63.78 442 VAL A CA 1
ATOM 3202 C C . VAL A 1 442 ? -5.172 6.506 38.916 1.00 63.78 442 VAL A C 1
ATOM 3204 O O . VAL A 1 442 ? -5.256 5.284 38.792 1.00 63.78 442 VAL A O 1
ATOM 3207 N N . ALA A 1 443 ? -4.084 7.113 39.393 1.00 56.88 443 ALA A N 1
ATOM 3208 C CA . ALA A 1 443 ? -2.879 6.399 39.798 1.00 56.88 443 ALA A CA 1
ATOM 3209 C C . ALA A 1 443 ? -3.166 5.418 40.947 1.00 56.88 443 ALA A C 1
ATOM 3211 O O . ALA A 1 443 ? -3.670 5.799 42.003 1.00 56.88 443 ALA A O 1
ATOM 3212 N N . ALA A 1 444 ? -2.789 4.156 40.755 1.00 54.16 444 ALA A N 1
ATOM 3213 C CA . ALA A 1 444 ? -2.803 3.129 41.787 1.00 54.16 444 ALA A CA 1
ATOM 3214 C C . ALA A 1 444 ? -1.377 2.912 42.321 1.00 54.16 444 ALA A C 1
ATOM 3216 O O . ALA A 1 444 ? -0.618 2.109 41.780 1.00 54.16 444 ALA A O 1
ATOM 3217 N N . THR A 1 445 ? -0.988 3.623 43.383 1.00 53.12 445 THR A N 1
ATOM 3218 C CA . THR A 1 445 ? 0.284 3.376 44.086 1.00 53.12 445 THR A CA 1
ATOM 3219 C C . THR A 1 445 ? 0.082 2.306 45.166 1.00 53.12 445 THR A C 1
ATOM 3221 O O . THR A 1 445 ? -0.367 2.619 46.265 1.00 53.12 445 THR A O 1
ATOM 3224 N N . GLY A 1 446 ? 0.376 1.030 44.874 1.00 56.97 446 GLY A N 1
ATOM 3225 C CA . GLY A 1 446 ? 0.320 -0.054 45.875 1.00 56.97 446 GLY A CA 1
ATOM 3226 C C . GLY A 1 446 ? 0.409 -1.485 45.318 1.00 56.97 446 GLY A C 1
ATOM 3227 O O . GLY A 1 446 ? 0.074 -1.746 44.160 1.00 56.97 446 GLY A O 1
ATOM 3228 N N . SER A 1 447 ? 0.871 -2.445 46.135 1.00 51.81 447 SER A N 1
ATOM 3229 C CA . SER A 1 447 ? 1.086 -3.857 45.751 1.00 51.81 447 SER A CA 1
ATOM 3230 C C . SER A 1 447 ? -0.206 -4.658 45.529 1.00 51.81 447 SER A C 1
ATOM 3232 O O . SER A 1 447 ? -0.179 -5.601 44.746 1.00 51.81 447 SER A O 1
ATOM 3234 N N . THR A 1 448 ? -1.342 -4.201 46.049 1.00 58.09 448 THR A N 1
ATOM 3235 C CA . THR A 1 448 ? -2.696 -4.716 45.775 1.00 58.09 448 THR A CA 1
ATOM 3236 C C . THR A 1 448 ? -3.687 -3.649 46.217 1.00 58.09 448 THR A C 1
ATOM 3238 O O . THR A 1 448 ? -3.701 -3.291 47.393 1.00 58.09 448 THR A O 1
ATOM 3241 N N . LEU A 1 449 ? -4.505 -3.134 45.302 1.00 60.38 449 LEU A N 1
ATOM 3242 C CA . LEU A 1 449 ? -5.721 -2.437 45.697 1.00 60.38 449 LEU A CA 1
ATOM 3243 C C . LEU A 1 449 ? -6.816 -3.498 45.653 1.00 60.38 449 LEU A C 1
ATOM 3245 O O . LEU A 1 449 ? -7.140 -3.996 44.588 1.00 60.38 449 LEU A O 1
ATOM 3249 N N . ALA A 1 450 ? -7.335 -3.910 46.799 1.00 65.38 450 ALA A N 1
ATOM 3250 C CA . ALA A 1 450 ? -8.546 -4.714 46.855 1.00 65.38 450 ALA A CA 1
ATOM 3251 C C . ALA A 1 450 ? -9.550 -3.927 47.688 1.00 65.38 450 ALA A C 1
ATOM 3253 O O . ALA A 1 450 ? -9.250 -3.549 48.820 1.00 65.38 450 ALA A O 1
ATOM 3254 N N . TYR A 1 451 ? -10.725 -3.662 47.128 1.00 66.25 451 TYR A N 1
ATOM 3255 C CA . TYR A 1 451 ? -11.837 -3.071 47.864 1.00 66.25 451 TYR A CA 1
ATOM 3256 C C . TYR A 1 451 ? -12.955 -4.105 47.928 1.00 66.25 451 TYR A C 1
ATOM 3258 O O . TYR A 1 451 ? -13.426 -4.575 46.895 1.00 66.25 451 TYR A O 1
ATOM 3266 N N . ASN A 1 452 ? -13.335 -4.522 49.139 1.00 72.62 452 ASN A N 1
ATOM 3267 C CA . ASN A 1 452 ? -14.303 -5.602 49.371 1.00 72.62 452 ASN A CA 1
ATOM 3268 C C . ASN A 1 452 ? -13.988 -6.904 48.603 1.00 72.62 452 ASN A C 1
ATOM 3270 O O . ASN A 1 452 ? -14.887 -7.578 48.111 1.00 72.62 452 ASN A O 1
ATOM 3274 N N . GLY A 1 453 ? -12.703 -7.253 48.476 1.00 72.06 453 GLY A N 1
ATOM 3275 C CA . GLY A 1 453 ? -12.270 -8.468 47.776 1.00 72.06 453 GLY A CA 1
ATOM 3276 C C . GLY A 1 453 ? -12.335 -8.395 46.246 1.00 72.06 453 GLY A C 1
ATOM 3277 O O . GLY A 1 453 ? -12.027 -9.387 45.593 1.00 72.06 453 GLY A O 1
ATOM 3278 N N . MET A 1 454 ? -12.688 -7.242 45.669 1.00 72.88 454 MET A N 1
ATOM 3279 C CA . MET A 1 454 ? -12.644 -7.009 44.226 1.00 72.88 454 MET A CA 1
ATOM 3280 C C . MET A 1 454 ? -11.440 -6.145 43.853 1.00 72.88 454 MET A C 1
ATOM 3282 O O . MET A 1 454 ? -11.108 -5.181 44.554 1.00 72.88 454 MET A O 1
ATOM 3286 N N . ALA A 1 455 ? -10.803 -6.478 42.732 1.00 80.19 455 ALA A N 1
ATOM 3287 C CA . ALA A 1 455 ? -9.805 -5.614 42.124 1.00 80.19 455 ALA A CA 1
ATOM 3288 C C . ALA A 1 455 ? -10.493 -4.371 41.532 1.00 80.19 455 ALA A C 1
ATOM 3290 O O . ALA A 1 455 ? -11.467 -4.514 40.788 1.00 80.19 455 ALA A O 1
ATOM 3291 N N . PRO A 1 456 ? -10.035 -3.151 41.851 1.00 83.12 456 PRO A N 1
ATOM 3292 C CA . PRO A 1 456 ? -10.661 -1.943 41.361 1.00 83.12 456 PRO A CA 1
ATOM 3293 C C . PRO A 1 456 ? -10.412 -1.794 39.866 1.00 83.12 456 PRO A C 1
ATOM 3295 O O . PRO A 1 456 ? -9.288 -1.901 39.371 1.00 83.12 456 PRO A O 1
ATOM 3298 N N . VAL A 1 457 ? -11.487 -1.474 39.161 1.00 87.06 457 VAL A N 1
ATOM 3299 C CA . VAL A 1 457 ? -11.418 -0.987 37.794 1.00 87.06 457 VAL A CA 1
ATOM 3300 C C . VAL A 1 457 ? -11.072 0.499 37.844 1.00 87.06 457 VAL A C 1
ATOM 3302 O O . VAL A 1 457 ? -11.743 1.282 38.516 1.00 87.06 457 VAL A O 1
ATOM 3305 N N . LEU A 1 458 ? -10.001 0.883 37.159 1.00 87.44 458 LEU A N 1
ATOM 3306 C CA . LEU A 1 458 ? -9.536 2.257 37.042 1.00 87.44 458 LEU A CA 1
ATOM 3307 C C . LEU A 1 458 ? -10.189 2.888 35.803 1.00 87.44 458 LEU A C 1
ATOM 3309 O O . LEU A 1 458 ? -9.873 2.486 34.676 1.00 87.44 458 LEU A O 1
ATOM 3313 N N . PRO A 1 459 ? -11.096 3.863 35.977 1.00 88.62 459 PRO A N 1
ATOM 3314 C CA . PRO A 1 459 ? -11.674 4.572 34.848 1.00 88.62 459 PRO A CA 1
ATOM 3315 C C . PRO A 1 459 ? -10.600 5.357 34.092 1.00 88.62 459 PRO A C 1
ATOM 3317 O O . PRO A 1 459 ? -9.667 5.908 34.688 1.00 88.62 459 PRO A O 1
ATOM 3320 N N . VAL A 1 460 ? -10.757 5.422 32.771 1.00 87.38 460 VAL A N 1
ATOM 3321 C CA . VAL A 1 460 ? -9.955 6.297 31.914 1.00 87.38 460 VAL A CA 1
ATOM 3322 C C . VAL A 1 460 ? -10.685 7.628 31.785 1.00 87.38 460 VAL A C 1
ATOM 3324 O O . VAL A 1 460 ? -11.880 7.648 31.518 1.00 87.38 460 VAL A O 1
ATOM 3327 N N . PHE A 1 461 ? -9.989 8.744 31.963 1.00 86.12 461 PHE A N 1
ATOM 3328 C CA . PHE A 1 461 ? -10.538 10.091 31.821 1.00 86.12 461 PHE A CA 1
ATOM 3329 C C . PHE A 1 461 ? -10.022 10.759 30.545 1.00 86.12 461 PHE A C 1
ATOM 3331 O O . PHE A 1 461 ? -8.909 10.457 30.117 1.00 86.12 461 PHE A O 1
ATOM 3338 N N . PRO A 1 462 ? -10.785 11.670 29.920 1.00 82.94 462 PRO A N 1
ATOM 3339 C CA . PRO A 1 462 ? -10.291 12.513 28.829 1.00 82.94 462 PRO A CA 1
ATOM 3340 C C . PRO A 1 462 ? -9.130 13.427 29.284 1.00 82.94 462 PRO A C 1
ATOM 3342 O O . PRO A 1 462 ? -9.143 13.929 30.406 1.00 82.94 462 PRO A O 1
ATOM 3345 N N . ASN A 1 463 ? -8.138 13.675 28.420 1.00 73.81 463 ASN A N 1
ATOM 3346 C CA . ASN A 1 463 ? -6.909 14.423 28.745 1.00 73.81 463 ASN A CA 1
ATOM 3347 C C . ASN A 1 463 ? -6.593 15.520 27.705 1.00 73.81 463 ASN A C 1
ATOM 3349 O O . ASN A 1 463 ? -6.483 15.182 26.527 1.00 73.81 463 ASN A O 1
ATOM 3353 N N . PRO A 1 464 ? -6.266 16.764 28.103 1.00 63.19 464 PRO A N 1
ATOM 3354 C CA . PRO A 1 464 ? -7.050 17.733 28.871 1.00 63.19 464 PRO A CA 1
ATOM 3355 C C . PRO A 1 464 ? -7.593 18.823 27.876 1.00 63.19 464 PRO A C 1
ATOM 3357 O O . PRO A 1 464 ? -7.516 18.576 26.673 1.00 63.19 464 PRO A O 1
ATOM 3360 N N . PRO A 1 465 ? -8.189 19.978 28.281 1.00 49.03 465 PRO A N 1
ATOM 3361 C CA . PRO A 1 465 ? -7.760 20.860 29.367 1.00 49.03 465 PRO A CA 1
ATOM 3362 C C . PRO A 1 465 ? -8.835 21.123 30.436 1.00 49.03 465 PRO A C 1
ATOM 3364 O O . PRO A 1 465 ? -10.010 21.335 30.155 1.00 49.03 465 PRO A O 1
ATOM 3367 N N . GLY A 1 466 ? -8.397 21.241 31.685 1.00 44.03 466 GLY A N 1
ATOM 3368 C CA . GLY A 1 466 ? -8.999 22.203 32.607 1.00 44.03 466 GLY A CA 1
ATOM 3369 C C . GLY A 1 466 ? -10.140 21.736 33.509 1.00 44.03 466 GLY A C 1
ATOM 3370 O O . GLY A 1 466 ? -10.107 22.142 34.659 1.00 44.03 466 GLY A O 1
ATOM 3371 N N . TYR A 1 467 ? -11.100 20.900 33.088 1.00 45.00 467 TYR A N 1
ATOM 3372 C CA . TYR A 1 467 ? -12.194 20.447 33.977 1.00 45.00 467 TYR A CA 1
ATOM 3373 C C . TYR A 1 467 ? -12.837 19.106 33.559 1.00 45.00 467 TYR A C 1
ATOM 3375 O O . TYR A 1 467 ? -13.270 18.947 32.424 1.00 45.00 467 TYR A O 1
ATOM 3383 N N . LEU A 1 468 ? -12.914 18.177 34.524 1.00 56.69 468 LEU A N 1
ATOM 3384 C CA . LEU A 1 468 ? -13.977 17.190 34.823 1.00 56.69 468 LEU A CA 1
ATOM 3385 C C . LEU A 1 468 ? -14.920 16.738 33.685 1.00 56.69 468 LEU A C 1
ATOM 3387 O O . LEU A 1 468 ? -16.140 16.790 33.839 1.00 56.69 468 LEU A O 1
ATOM 3391 N N . ALA A 1 469 ? -14.399 16.236 32.569 1.00 71.56 469 ALA A N 1
ATOM 3392 C CA . ALA A 1 469 ? -15.226 15.377 31.731 1.00 71.56 469 ALA A CA 1
ATOM 3393 C C . ALA A 1 469 ? -15.444 14.033 32.438 1.00 71.56 469 ALA A C 1
ATOM 3395 O O . ALA A 1 469 ? -14.545 13.521 33.114 1.00 71.56 469 ALA A O 1
ATOM 3396 N N . SER A 1 470 ? -16.635 13.464 32.276 1.00 85.69 470 SER A N 1
ATOM 3397 C CA . SER A 1 470 ? -16.940 12.149 32.822 1.00 85.69 470 SER A CA 1
ATOM 3398 C C . SER A 1 470 ? -16.025 11.060 32.207 1.00 85.69 470 SER A C 1
ATOM 3400 O O . SER A 1 470 ? -15.547 11.232 31.079 1.00 85.69 470 SER A O 1
ATOM 3402 N N . PRO A 1 471 ? -15.743 9.951 32.921 1.00 89.25 471 PRO A N 1
ATOM 3403 C CA . PRO A 1 471 ? -14.901 8.855 32.430 1.00 89.25 471 PRO A CA 1
ATOM 3404 C C . PRO A 1 471 ? -15.279 8.317 31.042 1.00 89.25 471 PRO A C 1
ATOM 3406 O O . PRO A 1 471 ? -16.452 8.207 30.707 1.00 89.25 471 PRO A O 1
ATOM 3409 N N . LEU A 1 472 ? -14.326 7.853 30.244 1.00 91.06 472 LEU A N 1
ATOM 3410 C CA . LEU A 1 472 ? -14.671 7.083 29.051 1.00 91.06 472 LEU A CA 1
ATOM 3411 C C . LEU A 1 472 ? -15.437 5.825 29.467 1.00 91.06 472 LEU A C 1
ATOM 3413 O O . LEU A 1 472 ? -15.064 5.143 30.419 1.00 91.06 472 LEU A O 1
ATOM 3417 N N . LEU A 1 473 ? -16.497 5.513 28.731 1.00 92.25 473 LEU A N 1
ATOM 3418 C CA . LEU A 1 473 ? -17.236 4.267 28.872 1.00 92.25 473 LEU A CA 1
ATOM 3419 C C . LEU A 1 473 ? -16.645 3.170 27.975 1.00 92.25 473 LEU A C 1
ATOM 3421 O O . LEU A 1 473 ? -16.830 1.988 28.240 1.00 92.25 473 LEU A O 1
ATOM 3425 N N . GLY A 1 474 ? -15.923 3.547 26.915 1.00 92.00 474 GLY A N 1
ATOM 3426 C CA . GLY A 1 474 ? -15.343 2.629 25.937 1.00 92.00 474 GLY A CA 1
ATOM 3427 C C . GLY A 1 474 ? -14.160 1.790 26.437 1.00 92.00 474 GLY A C 1
ATOM 3428 O O . GLY A 1 474 ? -13.899 0.727 25.862 1.00 92.00 474 GLY A O 1
ATOM 3429 N N . CYS A 1 475 ? -13.449 2.218 27.484 1.00 92.25 475 CYS A N 1
ATOM 3430 C CA . CYS A 1 475 ? -12.325 1.469 28.045 1.00 92.25 475 CYS A CA 1
ATOM 3431 C C . CYS A 1 475 ? -12.104 1.707 29.536 1.00 92.25 475 CYS A C 1
ATOM 3433 O O . CYS A 1 475 ? -12.476 2.735 30.098 1.00 92.25 475 CYS A O 1
ATOM 3435 N N . VAL A 1 476 ? -11.429 0.739 30.151 1.00 92.25 476 VAL A N 1
ATOM 3436 C CA . VAL A 1 476 ? -10.978 0.782 31.541 1.00 92.25 476 VAL A CA 1
ATOM 3437 C C . VAL A 1 476 ? -9.562 0.238 31.660 1.00 92.25 476 VAL A C 1
ATOM 3439 O O . VAL A 1 476 ? -9.026 -0.379 30.734 1.00 92.25 476 VAL A O 1
ATOM 3442 N N . PHE A 1 477 ? -8.959 0.447 32.822 1.00 87.69 477 PHE A N 1
ATOM 3443 C CA . PHE A 1 477 ? -7.653 -0.090 33.159 1.00 87.69 477 PHE A CA 1
ATOM 3444 C C . PHE A 1 477 ? -7.719 -0.855 34.480 1.00 87.69 477 PHE A C 1
ATOM 3446 O O . PHE A 1 477 ? -8.508 -0.538 35.362 1.00 87.69 477 PHE A O 1
ATOM 3453 N N . MET A 1 478 ? -6.892 -1.874 34.635 1.00 86.12 478 MET A N 1
ATOM 3454 C CA . MET A 1 478 ? -6.698 -2.601 35.887 1.00 86.12 478 MET A CA 1
ATOM 3455 C C . MET A 1 478 ? -5.208 -2.825 36.085 1.00 86.12 478 MET A C 1
ATOM 3457 O O . MET A 1 478 ? -4.423 -2.741 35.143 1.00 86.12 478 MET A O 1
ATOM 3461 N N . LYS A 1 479 ? -4.784 -3.138 37.304 1.00 81.00 479 LYS A N 1
ATOM 3462 C CA . LYS A 1 479 ? -3.384 -3.480 37.541 1.00 81.00 479 LYS A CA 1
ATOM 3463 C C . LYS A 1 479 ? -3.004 -4.780 36.821 1.00 81.00 479 LYS A C 1
ATOM 3465 O O . LYS A 1 479 ? -3.819 -5.692 36.665 1.00 81.00 479 LYS A O 1
ATOM 3470 N N . GLN A 1 480 ? -1.750 -4.890 36.383 1.00 76.38 480 GLN A N 1
ATOM 3471 C CA . GLN A 1 480 ? -1.248 -6.114 35.772 1.00 76.38 480 GLN A CA 1
ATOM 3472 C C . GLN A 1 480 ? -1.273 -7.216 36.838 1.00 76.38 480 GLN A C 1
ATOM 3474 O O . GLN A 1 480 ? -0.684 -7.051 37.903 1.00 76.38 480 GLN A O 1
ATOM 3479 N N . ASN A 1 481 ? -1.949 -8.328 36.529 1.00 82.88 481 ASN A N 1
ATOM 3480 C CA . ASN A 1 481 ? -2.234 -9.487 37.397 1.00 82.88 481 ASN A CA 1
ATOM 3481 C C . ASN A 1 481 ? -3.506 -9.422 38.254 1.00 82.88 481 ASN A C 1
ATOM 3483 O O . ASN A 1 481 ? -3.880 -10.453 38.803 1.00 82.88 481 ASN A O 1
ATOM 3487 N N . ASP A 1 482 ? -4.215 -8.295 38.295 1.00 84.50 482 ASP A N 1
ATOM 3488 C CA . ASP A 1 482 ? -5.528 -8.230 38.960 1.00 84.50 482 ASP A CA 1
ATOM 3489 C C . ASP A 1 482 ? -6.651 -8.840 38.101 1.00 84.50 482 ASP A C 1
ATOM 3491 O O . ASP A 1 482 ? -7.780 -9.025 38.548 1.00 84.50 482 ASP A O 1
ATOM 3495 N N . THR A 1 483 ? -6.339 -9.165 36.847 1.00 86.88 483 THR A N 1
ATOM 3496 C CA . THR A 1 483 ? -7.252 -9.787 35.896 1.00 86.88 483 THR A CA 1
ATOM 3497 C C . THR A 1 483 ? -6.512 -10.792 35.018 1.00 86.88 483 THR A C 1
ATOM 3499 O O . THR A 1 483 ? -5.312 -10.646 34.745 1.00 86.88 483 THR A O 1
ATOM 3502 N N . ALA A 1 484 ? -7.227 -11.825 34.574 1.00 89.69 484 ALA A N 1
ATOM 3503 C CA . ALA A 1 484 ? -6.721 -12.789 33.609 1.00 89.69 484 ALA A CA 1
ATOM 3504 C C . ALA A 1 484 ? -7.116 -12.390 32.179 1.00 89.69 484 ALA A C 1
ATOM 3506 O O . ALA A 1 484 ? -8.136 -11.739 31.940 1.00 89.69 484 ALA A O 1
ATOM 3507 N N . GLU A 1 485 ? -6.283 -12.797 31.225 1.00 90.50 485 GLU A N 1
ATOM 3508 C CA . GLU A 1 485 ? -6.480 -12.555 29.797 1.00 90.50 485 GLU A CA 1
ATOM 3509 C C . GLU A 1 485 ? -7.845 -13.088 29.332 1.00 90.50 485 GLU A C 1
ATOM 3511 O O . GLU A 1 485 ? -8.152 -14.263 29.519 1.00 90.50 485 GLU A O 1
ATOM 3516 N N . GLY A 1 486 ? -8.668 -12.227 28.730 1.00 90.44 486 GLY A N 1
ATOM 3517 C CA . GLY A 1 486 ? -9.996 -12.578 28.220 1.00 90.44 486 GLY A CA 1
ATOM 3518 C C . GLY A 1 486 ? -11.109 -12.674 29.238 1.00 90.44 486 GLY A C 1
ATOM 3519 O O . GLY A 1 486 ? -12.221 -13.046 28.871 1.00 90.44 486 GLY A O 1
ATOM 3520 N N . THR A 1 487 ? -10.843 -12.351 30.501 1.00 93.00 487 THR A N 1
ATOM 3521 C CA . THR A 1 487 ? -11.916 -12.309 31.493 1.00 93.00 487 THR A CA 1
ATOM 3522 C C . THR A 1 487 ? -12.780 -11.069 31.314 1.00 93.00 487 THR A C 1
ATOM 3524 O O . THR A 1 487 ? -12.315 -10.014 30.874 1.00 93.00 487 THR A O 1
ATOM 3527 N N . LEU A 1 488 ? -14.057 -11.221 31.659 1.00 94.44 488 LEU A N 1
ATOM 3528 C CA . LEU A 1 488 ? -14.996 -10.116 31.738 1.00 94.44 488 LEU A CA 1
ATOM 3529 C C . LEU A 1 488 ? -14.958 -9.526 33.144 1.00 94.44 488 LEU A C 1
ATOM 3531 O O . LEU A 1 488 ? -15.076 -10.258 34.125 1.00 94.44 488 LEU A O 1
ATOM 3535 N N . GLN A 1 489 ? -14.809 -8.211 33.233 1.00 93.38 489 GLN A N 1
ATOM 3536 C CA . GLN A 1 489 ? -14.812 -7.466 34.488 1.00 93.38 489 GLN A CA 1
ATOM 3537 C C . GLN A 1 489 ? -15.980 -6.492 34.490 1.00 93.38 489 GLN A C 1
ATOM 3539 O O . GLN A 1 489 ? -16.263 -5.853 33.480 1.00 93.38 489 GLN A O 1
ATOM 3544 N N . SER A 1 490 ? -16.684 -6.404 35.614 1.00 92.94 490 SER A N 1
ATOM 3545 C CA . SER A 1 490 ? -17.811 -5.486 35.769 1.00 92.94 490 SER A CA 1
ATOM 3546 C C . SER A 1 490 ? -17.371 -4.234 36.520 1.00 92.94 490 SER A C 1
ATOM 3548 O O . SER A 1 490 ? -16.669 -4.335 37.524 1.00 92.94 490 SER A O 1
ATOM 3550 N N . ALA A 1 491 ? -17.813 -3.063 36.071 1.00 91.12 491 ALA A N 1
ATOM 3551 C CA . ALA A 1 491 ? -17.628 -1.805 36.785 1.00 91.12 491 ALA A CA 1
ATOM 3552 C C . ALA A 1 491 ? -18.939 -1.021 36.829 1.00 91.12 491 ALA A C 1
ATOM 3554 O O . ALA A 1 491 ? -19.687 -0.993 35.853 1.00 91.12 491 ALA A O 1
ATOM 3555 N N . TYR A 1 492 ? -19.214 -0.377 37.963 1.00 91.38 492 TYR A N 1
ATOM 3556 C CA . TYR A 1 492 ? -20.362 0.514 38.094 1.00 91.38 492 TYR A CA 1
ATOM 3557 C C . TYR A 1 492 ? -19.963 1.922 37.647 1.00 91.38 492 TYR A C 1
ATOM 3559 O O . TYR A 1 492 ? -19.158 2.580 38.306 1.00 91.38 492 TYR A O 1
ATOM 3567 N N . MET A 1 493 ? -20.501 2.378 36.519 1.00 91.56 493 MET A N 1
ATOM 3568 C CA . MET A 1 493 ? -20.242 3.702 35.945 1.00 91.56 493 MET A CA 1
ATOM 3569 C C . MET A 1 493 ? -21.575 4.290 35.486 1.00 91.56 493 MET A C 1
ATOM 3571 O O . MET A 1 493 ? -22.459 3.554 35.070 1.00 91.56 493 MET A O 1
ATOM 3575 N N . TYR A 1 494 ? -21.758 5.606 35.606 1.00 92.44 494 TYR A N 1
ATOM 3576 C CA . TYR A 1 494 ? -22.974 6.279 35.119 1.00 92.44 494 TYR A CA 1
ATOM 3577 C C . TYR A 1 494 ? -24.305 5.756 35.678 1.00 92.44 494 TYR A C 1
ATOM 3579 O O . TYR A 1 494 ? -25.343 5.851 35.034 1.00 92.44 494 TYR A O 1
ATOM 3587 N N . GLY A 1 495 ? -24.292 5.212 36.897 1.00 92.50 495 GLY A N 1
ATOM 3588 C CA . GLY A 1 495 ? -25.501 4.655 37.504 1.00 92.50 495 GLY A CA 1
ATOM 3589 C C . GLY A 1 495 ? -25.904 3.277 36.963 1.00 92.50 495 GLY A C 1
ATOM 3590 O O . GLY A 1 495 ? -27.012 2.835 37.252 1.00 92.50 495 GLY A O 1
ATOM 3591 N N . ALA A 1 496 ? -25.034 2.595 36.213 1.00 92.19 496 ALA A N 1
ATOM 3592 C CA . ALA A 1 496 ? -25.273 1.257 35.684 1.00 92.19 496 ALA A CA 1
ATOM 3593 C C . ALA A 1 496 ? -24.034 0.353 35.811 1.00 92.19 496 ALA A C 1
ATOM 3595 O O . ALA A 1 496 ? -22.905 0.815 35.985 1.00 92.19 496 ALA A O 1
ATOM 3596 N N . ILE A 1 497 ? -24.251 -0.964 35.742 1.00 92.69 497 ILE A N 1
ATOM 3597 C CA . ILE A 1 497 ? -23.167 -1.948 35.645 1.00 92.69 497 ILE A CA 1
ATOM 3598 C C . ILE A 1 497 ? -22.800 -2.107 34.175 1.00 92.69 497 ILE A C 1
ATOM 3600 O O . ILE A 1 497 ? -23.655 -2.454 33.363 1.00 92.69 497 ILE A O 1
ATOM 3604 N N . HIS A 1 498 ? -21.520 -1.928 33.874 1.00 92.56 498 HIS A N 1
ATOM 3605 C CA . HIS A 1 498 ? -20.943 -2.141 32.555 1.00 92.56 498 HIS A CA 1
ATOM 3606 C C . HIS A 1 498 ? -19.929 -3.276 32.587 1.00 92.56 498 HIS A C 1
ATOM 3608 O O . HIS A 1 498 ? -19.241 -3.475 33.591 1.00 92.56 498 HIS A O 1
ATOM 3614 N N . THR A 1 499 ? -19.830 -4.021 31.487 1.00 94.75 499 THR A N 1
ATOM 3615 C CA . THR A 1 499 ? -18.904 -5.160 31.366 1.00 94.75 499 THR A CA 1
ATOM 3616 C C . THR A 1 499 ? -17.750 -4.828 30.427 1.00 94.75 499 THR A C 1
ATOM 3618 O O . THR A 1 499 ? -17.961 -4.235 29.372 1.00 94.75 499 THR A O 1
ATOM 3621 N N . PHE A 1 500 ? -16.535 -5.249 30.781 1.00 94.69 500 PHE A N 1
ATOM 3622 C CA . PHE A 1 500 ? -15.307 -4.982 30.038 1.00 94.69 500 PHE A CA 1
ATOM 3623 C C . PHE A 1 500 ? -14.538 -6.272 29.756 1.00 94.69 500 PHE A C 1
ATOM 3625 O O . PHE A 1 500 ? -14.324 -7.076 30.660 1.00 94.69 500 PHE A O 1
ATOM 3632 N N . LEU A 1 501 ? -14.103 -6.459 28.510 1.00 95.06 501 LEU A N 1
ATOM 3633 C CA . LEU A 1 501 ? -13.222 -7.550 28.104 1.00 95.06 501 LEU A CA 1
ATOM 3634 C C . LEU A 1 501 ? -11.768 -7.145 28.336 1.00 95.06 501 LEU A C 1
ATOM 3636 O O . LEU A 1 501 ? -11.289 -6.194 27.717 1.00 95.06 501 LEU A O 1
ATOM 3640 N N . MET A 1 502 ? -11.073 -7.876 29.206 1.00 92.50 502 MET A N 1
ATOM 3641 C CA . MET A 1 502 ? -9.717 -7.540 29.636 1.00 92.50 502 MET A CA 1
ATOM 3642 C C . MET A 1 502 ? -8.636 -8.221 28.802 1.00 92.50 502 MET A C 1
ATOM 3644 O O . MET A 1 502 ? -8.751 -9.398 28.459 1.00 92.50 502 MET A O 1
ATOM 3648 N N . SER A 1 503 ? -7.521 -7.520 28.595 1.00 89.19 503 SER A N 1
ATOM 3649 C CA . SER A 1 503 ? -6.264 -8.121 28.159 1.00 89.19 503 SER A CA 1
ATOM 3650 C C . SER A 1 503 ? -5.115 -7.772 29.099 1.00 89.19 503 SER A C 1
ATOM 3652 O O . SER A 1 503 ? -4.872 -6.614 29.440 1.00 89.19 503 SER A O 1
ATOM 3654 N N . ARG A 1 504 ? -4.399 -8.814 29.521 1.00 82.44 504 ARG A N 1
ATOM 3655 C CA . ARG A 1 504 ? -3.334 -8.791 30.526 1.00 82.44 504 ARG A CA 1
ATOM 3656 C C . ARG A 1 504 ? -2.022 -8.227 29.987 1.00 82.44 504 ARG A C 1
ATOM 3658 O O . ARG A 1 504 ? -1.198 -7.747 30.768 1.00 82.44 504 ARG A O 1
ATOM 3665 N N . ASN A 1 505 ? -1.809 -8.321 28.678 1.00 73.88 505 ASN A N 1
ATOM 3666 C CA . ASN A 1 505 ? -0.486 -8.108 28.100 1.00 73.88 505 ASN A CA 1
ATOM 3667 C C . ASN A 1 505 ? -0.189 -6.651 27.742 1.00 73.88 505 ASN A C 1
ATOM 3669 O O . ASN A 1 505 ? 0.944 -6.351 27.394 1.00 73.88 505 ASN A O 1
ATOM 3673 N N . PHE A 1 506 ? -1.137 -5.725 27.881 1.00 73.44 506 PHE A N 1
ATOM 3674 C CA . PHE A 1 506 ? -0.836 -4.313 27.671 1.00 73.44 506 PHE A CA 1
ATOM 3675 C C . PHE A 1 506 ? 0.127 -3.817 28.754 1.00 73.44 506 PHE A C 1
ATOM 3677 O O . PHE A 1 506 ? -0.198 -3.744 29.930 1.00 73.44 506 PHE A O 1
ATOM 3684 N N . GLN A 1 507 ? 1.367 -3.522 28.375 1.00 62.44 507 GLN A N 1
ATOM 3685 C CA . GLN A 1 507 ? 2.306 -2.855 29.264 1.00 62.44 507 GLN A CA 1
ATOM 3686 C C . GLN A 1 507 ? 2.194 -1.360 29.022 1.00 62.44 507 GLN A C 1
ATOM 3688 O O . GLN A 1 507 ? 2.450 -0.871 27.923 1.00 62.44 507 GLN A O 1
ATOM 3693 N N . ARG A 1 508 ? 1.796 -0.634 30.061 1.00 60.16 508 ARG A N 1
ATOM 3694 C CA . ARG A 1 508 ? 1.890 0.814 30.084 1.00 60.16 508 ARG A CA 1
ATOM 3695 C C . ARG A 1 508 ? 2.857 1.228 31.176 1.00 60.16 508 ARG A C 1
ATOM 3697 O O . ARG A 1 508 ? 2.865 0.648 32.252 1.00 60.16 508 ARG A O 1
ATOM 3704 N N . THR A 1 509 ? 3.607 2.276 30.891 1.00 53.69 509 THR A N 1
ATOM 3705 C CA . THR A 1 509 ? 4.282 3.093 31.888 1.00 53.69 509 THR A CA 1
ATOM 3706 C C . THR A 1 509 ? 3.361 4.281 32.150 1.00 53.69 509 THR A C 1
ATOM 3708 O O . THR A 1 509 ? 3.184 5.129 31.275 1.00 53.69 509 THR A O 1
ATOM 3711 N N . ASP A 1 510 ? 2.674 4.312 33.294 1.00 57.06 510 ASP A N 1
ATOM 3712 C CA . ASP A 1 510 ? 2.053 5.556 33.766 1.00 57.06 510 ASP A CA 1
ATOM 3713 C C . ASP A 1 510 ? 3.138 6.658 33.746 1.00 57.06 510 ASP A C 1
ATOM 3715 O O . ASP A 1 510 ? 4.242 6.393 34.239 1.00 57.06 510 ASP A O 1
ATOM 3719 N N . PRO A 1 511 ? 2.883 7.849 33.163 1.00 52.97 511 PRO A N 1
ATOM 3720 C CA . PRO A 1 511 ? 3.892 8.902 33.039 1.00 52.97 511 PRO A CA 1
ATOM 3721 C C . PRO A 1 511 ? 4.454 9.368 34.392 1.00 52.97 511 PRO A C 1
ATOM 3723 O O . PRO A 1 511 ? 5.530 9.958 34.425 1.00 52.97 511 PRO A O 1
ATOM 3726 N N . VAL A 1 512 ? 3.756 9.088 35.497 1.00 57.75 512 VAL A N 1
ATOM 3727 C CA . VAL A 1 512 ? 4.152 9.433 36.864 1.00 57.75 512 VAL A CA 1
ATOM 3728 C C . VAL A 1 512 ? 4.588 8.201 37.671 1.00 57.75 512 VAL A C 1
ATOM 3730 O O . VAL A 1 512 ? 5.520 8.309 38.463 1.00 57.75 512 VAL A O 1
ATOM 3733 N N . VAL A 1 513 ? 3.954 7.032 37.492 1.00 57.31 513 VAL A N 1
ATOM 3734 C CA . VAL A 1 513 ? 4.096 5.895 38.441 1.00 57.31 513 VAL A CA 1
ATOM 3735 C C . VAL A 1 513 ? 4.729 4.623 37.844 1.00 57.31 513 VAL A C 1
ATOM 3737 O O . VAL A 1 513 ? 5.076 3.709 38.586 1.00 57.31 513 VAL A O 1
ATOM 3740 N N . GLN A 1 514 ? 4.962 4.550 36.528 1.00 59.69 514 GLN A N 1
ATOM 3741 C CA . GLN A 1 514 ? 5.601 3.398 35.857 1.00 59.69 514 GLN A CA 1
ATOM 3742 C C . GLN A 1 514 ? 5.009 2.007 36.191 1.00 59.69 514 GLN A C 1
ATOM 3744 O O . GLN A 1 514 ? 5.726 1.007 36.197 1.00 59.69 514 GLN A O 1
ATOM 3749 N N . THR A 1 515 ? 3.708 1.897 36.468 1.00 60.34 515 THR A N 1
ATOM 3750 C CA . THR A 1 515 ? 3.065 0.600 36.731 1.00 60.34 515 THR A CA 1
ATOM 3751 C C . THR A 1 515 ? 2.432 0.017 35.473 1.00 60.34 515 THR A C 1
ATOM 3753 O O . THR A 1 515 ? 1.661 0.680 34.783 1.00 60.34 515 THR A O 1
ATOM 3756 N N . THR A 1 516 ? 2.718 -1.257 35.204 1.00 66.06 516 THR A N 1
ATOM 3757 C CA . THR A 1 516 ? 2.077 -2.044 34.148 1.00 66.06 516 THR A CA 1
ATOM 3758 C C . THR A 1 516 ? 0.629 -2.378 34.518 1.00 66.06 516 THR A C 1
ATOM 3760 O O . THR A 1 516 ? 0.324 -2.710 35.670 1.00 66.06 516 THR A O 1
ATOM 3763 N N . GLY A 1 517 ? -0.287 -2.335 33.544 1.00 74.50 517 GLY A N 1
ATOM 3764 C CA . GLY A 1 517 ? -1.695 -2.638 33.801 1.00 74.50 517 GLY A CA 1
ATOM 3765 C C . GLY A 1 517 ? -2.463 -3.222 32.627 1.00 74.50 517 GLY A C 1
ATOM 3766 O O . GLY A 1 517 ? -2.176 -2.943 31.475 1.00 74.50 517 GLY A O 1
ATOM 3767 N N . ALA A 1 518 ? -3.441 -4.064 32.939 1.00 82.12 518 ALA A N 1
ATOM 3768 C CA . ALA A 1 518 ? -4.312 -4.692 31.967 1.00 82.12 518 ALA A CA 1
ATOM 3769 C C . ALA A 1 518 ? -5.353 -3.687 31.459 1.00 82.12 518 ALA A C 1
ATOM 3771 O O . ALA A 1 518 ? -6.088 -3.089 32.246 1.00 82.12 518 ALA A O 1
ATOM 3772 N N . ALA A 1 519 ? -5.444 -3.526 30.145 1.00 88.12 519 ALA A N 1
ATOM 3773 C CA . ALA A 1 519 ? -6.457 -2.683 29.527 1.00 88.12 519 ALA A CA 1
ATOM 3774 C C . ALA A 1 519 ? -7.703 -3.510 29.193 1.00 88.12 519 ALA A C 1
ATOM 3776 O O . ALA A 1 519 ? -7.604 -4.664 28.772 1.00 88.12 519 ALA A O 1
ATOM 3777 N N . GLY A 1 520 ? -8.874 -2.909 29.383 1.00 91.81 520 GLY A N 1
ATOM 3778 C CA . GLY A 1 520 ? -10.160 -3.492 29.032 1.00 91.81 520 GLY A CA 1
ATOM 3779 C C . GLY A 1 520 ? -10.917 -2.624 28.043 1.00 91.81 520 GLY A C 1
ATOM 3780 O O . GLY A 1 520 ? -10.895 -1.397 28.155 1.00 91.81 520 GLY A O 1
ATOM 3781 N N . ILE A 1 521 ? -11.610 -3.252 27.097 1.00 94.69 521 ILE A N 1
ATOM 3782 C CA . ILE A 1 521 ? -12.586 -2.569 26.240 1.00 94.69 521 ILE A CA 1
ATOM 3783 C C . ILE A 1 521 ? -14.003 -2.869 26.717 1.00 94.69 521 ILE A C 1
ATOM 3785 O O . ILE A 1 521 ? -14.260 -3.964 27.215 1.00 94.69 521 ILE A O 1
ATOM 3789 N N . ARG A 1 522 ? -14.928 -1.921 26.551 1.00 94.44 522 ARG A N 1
ATOM 3790 C CA . ARG A 1 522 ? -16.362 -2.149 26.795 1.00 94.44 522 ARG A CA 1
ATOM 3791 C C . ARG A 1 522 ? -16.842 -3.368 26.003 1.00 94.44 522 ARG A C 1
ATOM 3793 O O . ARG A 1 522 ? -16.431 -3.563 24.860 1.00 94.44 522 ARG A O 1
ATOM 3800 N N . TRP A 1 523 ? -17.691 -4.188 26.615 1.00 94.44 523 TRP A N 1
ATOM 3801 C CA . TRP A 1 523 ? -18.154 -5.456 26.055 1.00 94.44 523 TRP A CA 1
ATOM 3802 C C . TRP A 1 523 ? -19.612 -5.749 26.427 1.00 94.44 523 TRP A C 1
ATOM 3804 O O . TRP A 1 523 ? -19.909 -6.722 27.129 1.00 94.44 523 TRP A O 1
ATOM 3814 N N . GLU A 1 524 ? -20.541 -4.927 25.927 1.00 88.12 524 GLU A N 1
ATOM 3815 C CA . GLU A 1 524 ? -21.992 -5.029 26.196 1.00 88.12 524 GLU A CA 1
ATOM 3816 C C . GLU A 1 524 ? -22.923 -4.966 24.971 1.00 88.12 524 GLU A C 1
ATOM 3818 O O . GLU A 1 524 ? -22.580 -4.379 23.911 1.00 88.12 524 GLU A O 1
#

Secondary structure (DSSP, 8-state):
-EEEEEEE---SSHHHHHHHHHHHHHHHHHTTPEEP--TTS--GGG--S-PBPPP--S-EEEEEE--TTPPP----TTS---EEEEEETTEEEEE-S-----B-S-EEEEE---EEEEEEEEPPPBTTBEEEEEE-TT-GGGTTTT-EEEEE--SSGGG-EEEEEEEE-SSEEEES-SS---B-S-EEEEE-TTEEEEEEEEEPPP--TTTTTT-EEEEE---GGGGGG-EEEEEEEEEE--STT-EEEEEEE-TT---EEETT-EEEE---GGG-TTTEEE-EEEEEE--SGGGGTS--EEEEEEEEEETTEEEEEEEEES-EETTEE-SSBSS-TTS--PEEE--TT----S-EEEEEEEE-TTS-EEEEEEEET-TTT-EEEEEEEEE-TTS-EEEEEEEEEEEESSS--EEEEEEEPTTS---S-GGG---EES-EE----SS---BTTBPPPEEEE---SSS-PPPPSSEEEEETTSS-TT-EEEEEETTEEEEEEEETT-----TTT---EEEEEE--

Solvent-accessible surface area (backbone atoms only — not comparable to full-atom values): 26659 Å² total; per-residue (Å²): 58,75,44,78,47,70,30,36,41,16,28,76,40,50,66,39,35,46,51,28,57,51,45,52,57,52,46,40,45,76,60,60,35,43,71,58,87,58,81,48,35,50,41,75,87,65,62,82,65,68,27,61,56,72,77,92,45,48,36,68,45,63,72,47,68,68,53,89,70,58,78,58,74,30,37,49,88,86,55,89,49,52,28,32,29,32,25,55,88,52,32,19,32,32,36,64,55,20,62,60,52,44,34,50,52,26,29,41,34,40,46,29,61,68,46,80,33,48,29,48,28,33,35,56,40,54,94,42,24,18,44,35,31,33,56,28,83,79,16,46,90,37,65,42,42,42,29,49,30,43,31,42,70,46,90,53,65,60,61,35,49,58,27,28,24,69,38,25,30,53,42,34,41,30,24,28,34,56,61,20,53,64,42,84,44,57,28,37,40,34,29,42,44,45,26,25,12,40,31,18,75,30,75,31,66,84,48,59,41,42,67,52,48,73,33,28,33,35,29,40,59,46,62,78,96,35,44,58,56,36,47,76,35,50,24,61,14,22,36,37,48,92,51,104,74,15,43,30,36,40,20,28,71,34,62,66,32,52,67,45,79,35,58,70,18,36,36,39,52,38,55,55,57,91,80,35,70,82,36,20,41,56,46,39,27,47,45,37,30,46,66,18,89,52,29,85,84,54,34,46,34,38,35,43,35,53,30,19,84,46,59,26,29,54,29,40,28,41,42,41,21,52,34,71,54,78,93,36,73,74,46,58,56,62,40,44,70,87,39,56,54,60,51,76,53,55,43,93,81,62,77,36,54,85,52,69,19,41,27,42,38,20,25,45,86,63,32,51,27,39,17,38,36,40,33,39,85,40,69,38,54,19,34,38,43,29,35,28,41,35,38,48,88,64,60,48,76,39,89,63,30,31,37,40,39,40,37,32,11,81,68,73,50,26,28,27,44,69,42,61,40,90,87,72,66,84,82,56,62,60,88,67,48,50,69,39,70,34,71,45,57,72,83,80,90,68,98,71,68,63,61,94,86,37,63,60,75,32,52,28,36,76,56,82,74,96,69,90,64,48,56,47,75,32,37,39,34,30,52,53,77,69,52,56,69,72,39,76,45,77,45,82,53,54,93,42,83,44,40,23,43,27,36,41,58,36,49,41,60,45,87,88,72,60,53,50,27,16,41,22,33,34,55,90